Protein AF-A0A816THN0-F1 (afdb_monomer_lite)

Organism: Brassica napus (NCBI:txid3708)

pLDDT: mean 73.57, std 22.82, range [23.89, 98.31]

Structure (mmCIF, N/CA/C/O backbone):
data_AF-A0A816THN0-F1
#
_entry.id   AF-A0A816THN0-F1
#
loop_
_atom_site.group_PDB
_atom_site.id
_atom_site.type_symbol
_atom_site.label_atom_id
_atom_site.label_alt_id
_atom_site.label_comp_id
_atom_site.label_asym_id
_atom_site.label_entity_id
_atom_site.label_seq_id
_atom_site.pdbx_PDB_ins_code
_atom_site.Cartn_x
_atom_site.Cartn_y
_atom_site.Cartn_z
_atom_site.occupancy
_atom_site.B_iso_or_equiv
_atom_site.auth_seq_id
_atom_site.auth_comp_id
_atom_site.auth_asym_id
_atom_site.auth_atom_id
_atom_site.pdbx_PDB_model_num
ATOM 1 N N . MET A 1 1 ? 87.405 -48.014 31.460 1.00 35.50 1 MET A N 1
ATOM 2 C CA . MET A 1 1 ? 86.743 -49.114 30.728 1.00 35.50 1 MET A CA 1
ATOM 3 C C . MET A 1 1 ? 85.363 -48.597 30.355 1.00 35.50 1 MET A C 1
ATOM 5 O O . MET A 1 1 ? 84.583 -48.345 31.256 1.00 35.50 1 MET A O 1
ATOM 9 N N . GLU A 1 2 ? 85.143 -48.067 29.145 1.00 28.17 2 GLU A N 1
ATOM 10 C CA . GLU A 1 2 ? 84.677 -48.830 27.958 1.00 28.17 2 GLU A CA 1
ATOM 11 C C . GLU A 1 2 ? 83.632 -49.899 28.336 1.00 28.17 2 GLU A C 1
ATOM 13 O O . GLU A 1 2 ? 83.918 -50.723 29.191 1.00 28.17 2 GLU A O 1
ATOM 18 N N . LYS A 1 3 ? 82.438 -50.013 27.746 1.00 27.75 3 LYS A N 1
ATOM 19 C CA . LYS A 1 3 ? 81.855 -49.475 26.508 1.00 27.75 3 LYS A CA 1
ATOM 20 C C . LYS A 1 3 ? 80.346 -49.819 26.521 1.00 27.75 3 LYS A C 1
ATOM 22 O O . LYS A 1 3 ? 80.002 -50.931 26.891 1.00 27.75 3 LYS A O 1
ATOM 27 N N . ARG A 1 4 ? 79.531 -48.891 25.997 1.00 28.09 4 ARG A N 1
ATOM 28 C CA . ARG A 1 4 ? 78.296 -49.046 25.183 1.00 28.09 4 ARG A CA 1
ATOM 29 C C . ARG A 1 4 ? 77.099 -49.867 25.705 1.00 28.09 4 ARG A C 1
ATOM 31 O O . ARG A 1 4 ? 77.131 -51.090 25.705 1.00 28.09 4 ARG A O 1
ATOM 38 N N . SER A 1 5 ? 75.962 -49.182 25.840 1.00 28.72 5 SER A N 1
ATOM 39 C CA . SER A 1 5 ? 74.631 -49.688 25.458 1.00 28.72 5 SER A CA 1
ATOM 40 C C . SER A 1 5 ? 73.794 -48.531 24.892 1.00 28.72 5 SER A C 1
ATOM 42 O O . SER A 1 5 ? 73.845 -47.432 25.437 1.00 28.72 5 SER A O 1
ATOM 44 N N . GLY A 1 6 ? 73.140 -48.769 23.751 1.00 28.47 6 GLY A N 1
ATOM 45 C CA . GLY A 1 6 ? 72.504 -47.762 22.891 1.00 28.47 6 GLY A CA 1
ATOM 46 C C . GLY A 1 6 ? 71.172 -47.192 23.393 1.00 28.47 6 GLY A C 1
ATOM 47 O O . GLY A 1 6 ? 70.565 -47.724 24.320 1.00 28.47 6 GLY A O 1
ATOM 48 N N . GLU A 1 7 ? 70.783 -46.094 22.745 1.00 28.12 7 GLU A N 1
ATOM 49 C CA . GLU A 1 7 ? 69.600 -45.250 22.954 1.00 28.12 7 GLU A CA 1
ATOM 50 C C . GLU A 1 7 ? 68.368 -45.683 22.124 1.00 28.12 7 GLU A C 1
ATOM 52 O O . GLU A 1 7 ? 68.513 -46.408 21.139 1.00 28.12 7 GLU A O 1
ATOM 57 N N . GLU A 1 8 ? 67.214 -45.116 22.530 1.00 26.73 8 GLU A N 1
ATOM 58 C CA . GLU A 1 8 ? 65.900 -44.963 21.851 1.00 26.73 8 GLU A CA 1
ATOM 59 C C . GLU A 1 8 ? 65.007 -46.224 21.730 1.00 26.73 8 GLU A C 1
ATOM 61 O O . GLU A 1 8 ? 65.473 -47.306 21.399 1.00 26.73 8 GLU A O 1
ATOM 66 N N . GLU A 1 9 ? 63.695 -46.229 22.010 1.00 26.45 9 GLU A N 1
ATOM 67 C CA . GLU A 1 9 ? 62.653 -45.195 22.161 1.00 26.45 9 GLU A CA 1
ATOM 68 C C . GLU A 1 9 ? 61.492 -45.770 23.024 1.00 26.45 9 GLU A C 1
ATOM 70 O O . GLU A 1 9 ? 61.208 -46.970 22.973 1.00 26.45 9 GLU A O 1
ATOM 75 N N . GLU A 1 10 ? 60.810 -44.933 23.819 1.00 27.91 10 GLU A N 1
ATOM 76 C CA . GLU A 1 10 ? 59.713 -45.324 24.725 1.00 27.91 10 GLU A CA 1
ATOM 77 C C . GLU A 1 10 ? 58.338 -45.406 24.035 1.00 27.91 10 GLU A C 1
ATOM 79 O O . GLU A 1 10 ? 57.919 -44.498 23.317 1.00 27.91 10 GLU A O 1
ATOM 84 N N . GLY A 1 11 ? 57.568 -46.450 24.368 1.00 23.89 11 GLY A N 1
ATOM 85 C CA . GLY A 1 11 ? 56.142 -46.570 24.063 1.00 23.89 11 GLY A CA 1
ATOM 86 C C . GLY A 1 11 ? 55.324 -47.147 25.231 1.00 23.89 11 GLY A C 1
ATOM 87 O O . GLY A 1 11 ? 55.662 -48.203 25.754 1.00 23.89 11 GLY A O 1
ATOM 88 N N . GLY A 1 12 ? 54.202 -46.479 25.562 1.00 25.02 12 GLY A N 1
ATOM 89 C CA . GLY A 1 12 ? 53.074 -46.956 26.399 1.00 25.02 12 GLY A CA 1
ATOM 90 C C . GLY A 1 12 ? 53.324 -46.939 27.920 1.00 25.02 12 GLY A C 1
ATOM 91 O O . GLY A 1 12 ? 54.392 -47.299 28.372 1.00 25.02 12 GLY A O 1
ATOM 92 N N . VAL A 1 13 ? 52.407 -46.586 28.829 1.00 28.95 13 VAL A N 1
ATOM 93 C CA . VAL A 1 13 ? 50.938 -46.688 28.888 1.00 28.95 13 VAL A CA 1
ATOM 94 C C . VAL A 1 13 ? 50.441 -45.765 30.020 1.00 28.95 13 VAL A C 1
ATOM 96 O O . VAL A 1 13 ? 51.104 -45.654 31.048 1.00 28.95 13 VAL A O 1
ATOM 99 N N . GLY A 1 14 ? 49.237 -45.183 29.914 1.00 25.91 14 GLY A N 1
ATOM 100 C CA . GLY A 1 14 ? 48.539 -44.697 31.115 1.00 25.91 14 GLY A CA 1
ATOM 101 C C . GLY A 1 14 ? 47.392 -43.713 30.901 1.00 25.91 14 GLY A C 1
ATOM 102 O O . GLY A 1 14 ? 47.545 -42.520 31.142 1.00 25.91 14 GLY A O 1
ATOM 103 N N . LYS A 1 15 ? 46.216 -44.224 30.515 1.00 34.59 15 LYS A N 1
ATOM 104 C CA . LYS A 1 15 ? 44.919 -43.527 30.601 1.00 34.59 15 LYS A CA 1
ATOM 105 C C . LYS A 1 15 ? 44.739 -42.890 31.991 1.00 34.59 15 LYS A C 1
ATOM 107 O O . LYS A 1 15 ? 44.569 -43.602 32.977 1.00 34.59 15 LYS A O 1
ATOM 112 N N . LYS A 1 16 ? 44.696 -41.558 32.057 1.00 32.16 16 LYS A N 1
ATOM 113 C CA . LYS A 1 16 ? 44.021 -40.820 33.134 1.00 32.16 16 LYS A CA 1
ATOM 114 C C . LYS A 1 16 ? 42.828 -40.107 32.513 1.00 32.16 16 LYS A C 1
ATOM 116 O O . LYS A 1 16 ? 42.991 -39.075 31.864 1.00 32.16 16 LYS A O 1
ATOM 121 N N . ASP A 1 17 ? 41.646 -40.684 32.702 1.00 30.38 17 ASP A N 1
ATOM 122 C CA . ASP A 1 17 ? 40.372 -40.031 32.416 1.00 30.38 17 ASP A CA 1
ATOM 123 C C . ASP A 1 17 ? 40.308 -38.711 33.195 1.00 30.38 17 ASP A C 1
ATOM 125 O O . ASP A 1 17 ? 40.050 -38.677 34.399 1.00 30.38 17 ASP A O 1
ATOM 129 N N . ARG A 1 18 ? 40.559 -37.592 32.508 1.00 30.45 18 ARG A N 1
ATOM 130 C CA . ARG A 1 18 ? 40.137 -36.275 32.986 1.00 30.45 18 ARG A CA 1
ATOM 131 C C . ARG A 1 18 ? 38.675 -36.115 32.600 1.00 30.45 18 ARG A C 1
ATOM 133 O O . ARG A 1 18 ? 38.354 -35.574 31.547 1.00 30.45 18 ARG A O 1
ATOM 140 N N . ILE A 1 19 ? 37.791 -36.596 33.466 1.00 31.38 19 ILE A N 1
ATOM 141 C CA . ILE A 1 19 ? 36.386 -36.194 33.445 1.00 31.38 19 ILE A CA 1
ATOM 142 C C . ILE A 1 19 ? 36.354 -34.718 33.853 1.00 31.38 19 ILE A C 1
ATOM 144 O O . ILE A 1 19 ? 36.548 -34.372 35.019 1.00 31.38 19 ILE A O 1
ATOM 148 N N . PHE A 1 20 ? 36.167 -33.835 32.877 1.00 33.22 20 PHE A N 1
ATOM 149 C CA . PHE A 1 20 ? 35.879 -32.428 33.125 1.00 33.22 20 PHE A CA 1
ATOM 150 C C . PHE A 1 20 ? 34.373 -32.265 33.343 1.00 33.22 20 PHE A C 1
ATOM 152 O O . PHE A 1 20 ? 33.569 -32.705 32.526 1.00 33.22 20 PHE A O 1
ATOM 159 N N . ARG A 1 21 ? 33.990 -31.622 34.450 1.00 28.66 21 ARG A N 1
ATOM 160 C CA . ARG A 1 21 ? 32.621 -31.140 34.662 1.00 28.66 21 ARG A CA 1
ATOM 161 C C . ARG A 1 21 ? 32.296 -30.079 33.602 1.00 28.66 21 ARG A C 1
ATOM 163 O O . ARG A 1 21 ? 33.018 -29.085 33.496 1.00 28.66 21 ARG A O 1
ATOM 170 N N . ALA A 1 22 ? 31.243 -30.310 32.818 1.00 36.66 22 ALA A N 1
ATOM 171 C CA . ALA A 1 22 ? 30.810 -29.455 31.703 1.00 36.66 22 ALA A CA 1
ATOM 172 C C . ALA A 1 22 ? 30.456 -28.015 32.137 1.00 36.66 22 ALA A C 1
ATOM 174 O O . ALA A 1 22 ? 30.464 -27.089 31.336 1.00 36.66 22 ALA A O 1
ATOM 175 N N . ASP A 1 23 ? 30.222 -27.824 33.429 1.00 36.78 23 ASP A N 1
ATOM 176 C CA . ASP A 1 23 ? 29.849 -26.596 34.123 1.00 36.78 23 ASP A CA 1
ATOM 177 C C . ASP A 1 23 ? 31.017 -25.611 34.364 1.00 36.78 23 ASP A C 1
ATOM 179 O O . ASP A 1 23 ? 30.803 -24.529 34.908 1.00 36.78 23 ASP A O 1
ATOM 183 N N . LYS A 1 24 ? 32.251 -25.933 33.936 1.00 37.19 24 LYS A N 1
ATOM 184 C CA . LYS A 1 24 ? 33.431 -25.048 34.082 1.00 37.19 24 LYS A CA 1
ATOM 185 C C . LYS A 1 24 ? 34.143 -24.652 32.782 1.00 37.19 24 LYS A C 1
ATOM 187 O O . LYS A 1 24 ? 35.237 -24.093 32.847 1.00 37.19 24 LYS A O 1
ATOM 192 N N . ILE A 1 25 ? 33.560 -24.903 31.609 1.00 40.97 25 ILE A N 1
ATOM 193 C CA . ILE A 1 25 ? 34.129 -24.422 30.340 1.00 40.97 25 ILE A CA 1
ATOM 194 C C . ILE A 1 25 ? 33.551 -23.036 30.039 1.00 40.97 25 ILE A C 1
ATOM 196 O O . ILE A 1 25 ? 32.388 -22.905 29.665 1.00 40.97 25 ILE A O 1
ATOM 200 N N . ASP A 1 26 ? 34.367 -21.992 30.197 1.00 40.56 26 ASP A N 1
ATOM 201 C CA . ASP A 1 26 ? 33.996 -20.634 29.791 1.00 40.56 26 ASP A CA 1
ATOM 202 C C . ASP A 1 26 ? 34.123 -20.475 28.266 1.00 40.56 26 ASP A C 1
ATOM 204 O O . ASP A 1 26 ? 35.155 -20.051 27.732 1.00 40.56 26 ASP A O 1
ATOM 208 N N . LEU A 1 27 ? 33.041 -20.845 27.574 1.00 35.78 27 LEU A N 1
ATOM 209 C CA . LEU A 1 27 ? 32.868 -20.775 26.118 1.00 35.78 27 LEU A CA 1
ATOM 210 C C . LEU A 1 27 ? 33.098 -19.362 25.556 1.00 35.78 27 LEU A C 1
ATOM 212 O O . LEU A 1 27 ? 33.611 -19.222 24.449 1.00 35.78 27 LEU A O 1
ATOM 216 N N . LYS A 1 28 ? 32.828 -18.307 26.338 1.00 41.72 28 LYS A N 1
ATOM 217 C CA . LYS A 1 28 ? 33.013 -16.919 25.885 1.00 41.72 28 LYS A CA 1
ATOM 218 C C . LYS A 1 28 ? 34.485 -16.552 25.727 1.00 41.72 28 LYS A C 1
ATOM 220 O O . LYS A 1 28 ? 34.830 -15.755 24.856 1.00 41.72 28 LYS A O 1
ATOM 225 N N . SER A 1 29 ? 35.361 -17.116 26.559 1.00 39.53 29 SER A N 1
ATOM 226 C CA . SER A 1 29 ? 36.803 -16.855 26.481 1.00 39.53 29 SER A CA 1
ATOM 227 C C . SER A 1 29 ? 37.449 -17.556 25.279 1.00 39.53 29 SER A C 1
ATOM 229 O O . SER A 1 29 ? 38.330 -16.980 24.632 1.00 39.53 29 SER A O 1
ATOM 231 N N . LEU A 1 30 ? 36.953 -18.753 24.941 1.00 37.44 30 LEU A N 1
ATOM 232 C CA . LEU A 1 30 ? 37.422 -19.558 23.817 1.00 37.44 30 LEU A CA 1
ATOM 233 C C . LEU A 1 30 ? 36.968 -18.960 22.479 1.00 37.44 30 LEU A C 1
ATOM 235 O O . LEU A 1 30 ? 37.796 -18.801 21.586 1.00 37.44 30 LEU A O 1
ATOM 239 N N . ASP A 1 31 ? 35.706 -18.527 22.379 1.00 39.75 31 ASP A N 1
ATOM 240 C CA . ASP A 1 31 ? 35.171 -17.848 21.190 1.00 39.75 31 ASP A CA 1
ATOM 241 C C . ASP A 1 31 ? 35.881 -16.519 20.938 1.00 39.75 31 ASP A C 1
ATOM 243 O O . ASP A 1 31 ? 36.255 -16.214 19.809 1.00 39.75 31 ASP A O 1
ATOM 247 N N . LYS A 1 32 ? 36.185 -15.756 21.995 1.00 43.59 32 LYS A N 1
ATOM 248 C CA . LYS A 1 32 ? 36.891 -14.477 21.861 1.00 43.59 32 LYS A CA 1
ATOM 249 C C . LYS A 1 32 ? 38.349 -14.659 21.438 1.00 43.59 32 LYS A C 1
ATOM 251 O O . LYS A 1 32 ? 38.879 -13.822 20.709 1.00 43.59 32 LYS A O 1
ATOM 256 N N . GLN A 1 33 ? 39.017 -15.729 21.875 1.00 39.03 33 GLN A N 1
ATOM 257 C CA . GLN A 1 33 ? 40.362 -16.066 21.398 1.00 39.03 33 GLN A CA 1
ATOM 258 C C . GLN A 1 33 ? 40.338 -16.613 19.968 1.00 39.03 33 GLN A C 1
ATOM 260 O O . GLN A 1 33 ? 41.189 -16.220 19.167 1.00 39.03 33 GLN A O 1
ATOM 265 N N . LEU A 1 34 ? 39.347 -17.439 19.625 1.00 38.97 34 LEU A N 1
ATOM 266 C CA . LEU A 1 34 ? 39.166 -18.000 18.291 1.00 38.97 34 LEU A CA 1
ATOM 267 C C . LEU A 1 34 ? 38.811 -16.909 17.274 1.00 38.97 34 LEU A C 1
ATOM 269 O O . LEU A 1 34 ? 39.447 -16.841 16.231 1.00 38.97 34 LEU A O 1
ATOM 273 N N . GLU A 1 35 ? 37.920 -15.972 17.602 1.00 45.12 35 GLU A N 1
ATOM 274 C CA . GLU A 1 35 ? 37.615 -14.801 16.770 1.00 45.12 35 GLU A CA 1
ATOM 275 C C . GLU A 1 35 ? 38.827 -13.888 16.594 1.00 45.12 35 GLU A C 1
ATOM 277 O O . GLU A 1 35 ? 39.064 -13.384 15.497 1.00 45.12 35 GLU A O 1
ATOM 282 N N . LYS A 1 36 ? 39.647 -13.684 17.634 1.00 45.28 36 LYS A N 1
ATOM 283 C CA . LYS A 1 36 ? 40.857 -12.845 17.541 1.00 45.28 36 LYS A CA 1
ATOM 284 C C . LYS A 1 36 ? 41.951 -13.504 16.695 1.00 45.28 36 LYS A C 1
ATOM 286 O O . LYS A 1 36 ? 42.726 -12.810 16.035 1.00 45.28 36 LYS A O 1
ATOM 291 N N . HIS A 1 37 ? 42.008 -14.837 16.695 1.00 38.88 37 HIS A N 1
ATOM 292 C CA . HIS A 1 37 ? 42.929 -15.609 15.865 1.00 38.88 37 HIS A CA 1
ATOM 293 C C . HIS A 1 37 ? 42.422 -15.724 14.417 1.00 38.88 37 HIS A C 1
ATOM 295 O O . HIS A 1 37 ? 43.196 -15.508 13.488 1.00 38.88 37 HIS A O 1
ATOM 301 N N . LEU A 1 38 ? 41.121 -15.963 14.213 1.00 40.66 38 LEU A N 1
ATOM 302 C CA . LEU A 1 38 ? 40.463 -16.008 12.903 1.00 40.66 38 LEU A CA 1
ATOM 303 C C . LEU A 1 38 ? 40.463 -14.640 12.221 1.00 40.66 38 LEU A C 1
ATOM 305 O O . LEU A 1 38 ? 40.751 -14.573 11.036 1.00 40.66 38 LEU A O 1
ATOM 309 N N . SER A 1 39 ? 40.250 -13.543 12.953 1.00 42.59 39 SER A N 1
ATOM 310 C CA . SER A 1 39 ? 40.366 -12.181 12.410 1.00 42.59 39 SER A CA 1
ATOM 311 C C . SER A 1 39 ? 41.803 -11.829 12.028 1.00 42.59 39 SER A C 1
ATOM 313 O O . SER A 1 39 ? 42.009 -11.249 10.972 1.00 42.59 39 SER A O 1
ATOM 315 N N . ARG A 1 40 ? 42.820 -12.235 12.801 1.00 44.75 40 ARG A N 1
ATOM 316 C CA . ARG A 1 40 ? 44.235 -12.050 12.415 1.00 44.75 40 ARG A CA 1
ATOM 317 C C . ARG A 1 40 ? 44.642 -12.877 11.195 1.00 44.75 40 ARG A C 1
ATOM 319 O O . ARG A 1 40 ? 45.383 -12.377 10.351 1.00 44.75 40 ARG A O 1
ATOM 326 N N . VAL A 1 41 ? 44.177 -14.122 11.100 1.00 42.59 41 VAL A N 1
ATOM 327 C CA . VAL A 1 41 ? 44.445 -15.010 9.955 1.00 42.59 41 VAL A CA 1
ATOM 328 C C . VAL A 1 41 ? 43.653 -14.560 8.720 1.00 42.59 41 VAL A C 1
ATOM 330 O O . VAL A 1 41 ? 44.206 -14.557 7.622 1.00 42.59 41 VAL A O 1
ATOM 333 N N . TRP A 1 42 ? 42.416 -14.078 8.884 1.00 42.28 42 TRP A N 1
ATOM 334 C CA . TRP A 1 42 ? 41.629 -13.468 7.809 1.00 42.28 42 TRP A CA 1
ATOM 335 C C . TRP A 1 42 ? 42.182 -12.121 7.357 1.00 42.28 42 TRP A C 1
ATOM 337 O O . TRP A 1 42 ? 42.214 -11.898 6.155 1.00 42.28 42 TRP A O 1
ATOM 347 N N . SER A 1 43 ? 42.692 -11.266 8.249 1.00 39.78 43 SER A N 1
ATOM 348 C CA . SER A 1 43 ? 43.358 -10.019 7.846 1.00 39.78 43 SER A CA 1
ATOM 349 C C . SER A 1 43 ? 44.633 -10.295 7.052 1.00 39.78 43 SER A C 1
ATOM 351 O O . SER A 1 43 ? 44.834 -9.682 6.010 1.00 39.78 43 SER A O 1
ATOM 353 N N . ARG A 1 44 ? 45.452 -11.277 7.464 1.00 37.81 44 ARG A N 1
ATOM 354 C CA . ARG A 1 44 ? 46.647 -11.679 6.699 1.00 37.81 44 ARG A CA 1
ATOM 355 C C . ARG A 1 44 ? 46.305 -12.311 5.347 1.00 37.81 44 ARG A C 1
ATOM 357 O O . ARG A 1 44 ? 46.995 -12.032 4.374 1.00 37.81 44 ARG A O 1
ATOM 364 N N . ASN A 1 45 ? 45.238 -13.108 5.254 1.00 36.56 45 ASN A N 1
ATOM 365 C CA . ASN A 1 45 ? 44.814 -13.699 3.979 1.00 36.56 45 ASN A CA 1
ATOM 366 C C . ASN A 1 45 ? 44.075 -12.704 3.062 1.00 36.56 45 ASN A C 1
ATOM 368 O O . ASN A 1 45 ? 44.210 -12.806 1.843 1.00 36.56 45 ASN A O 1
ATOM 372 N N . LEU A 1 46 ? 43.353 -11.711 3.601 1.00 43.97 46 LEU A N 1
ATOM 373 C CA . LEU A 1 46 ? 42.780 -10.622 2.798 1.00 43.97 46 LEU A CA 1
ATOM 374 C C . LEU A 1 46 ? 43.868 -9.673 2.282 1.00 43.97 46 LEU A C 1
ATOM 376 O O . LEU A 1 46 ? 43.836 -9.315 1.109 1.00 43.97 46 LEU A O 1
ATOM 380 N N . GLU A 1 47 ? 44.858 -9.305 3.099 1.00 39.31 47 GLU A N 1
ATOM 381 C CA . GLU A 1 47 ? 45.938 -8.402 2.670 1.00 39.31 47 GLU A CA 1
ATOM 382 C C . GLU A 1 47 ? 46.838 -9.022 1.589 1.00 39.31 47 GLU A C 1
ATOM 384 O O . GLU A 1 47 ? 47.312 -8.311 0.706 1.00 39.31 47 GLU A O 1
ATOM 389 N N . ILE A 1 48 ? 47.018 -10.347 1.590 1.00 43.56 48 ILE A N 1
ATOM 390 C CA . ILE A 1 48 ? 47.828 -11.051 0.580 1.00 43.56 48 ILE A CA 1
ATOM 391 C C . ILE A 1 48 ? 47.050 -11.276 -0.735 1.00 43.56 48 ILE A C 1
ATOM 393 O O . ILE A 1 48 ? 47.665 -11.424 -1.790 1.00 43.56 48 ILE A O 1
ATOM 397 N N . THR A 1 49 ? 45.712 -11.213 -0.714 1.00 37.91 49 THR A N 1
ATOM 398 C CA . THR A 1 49 ? 44.868 -11.425 -1.910 1.00 37.91 49 THR A CA 1
ATOM 399 C C . THR A 1 49 ? 44.357 -10.112 -2.529 1.00 37.91 49 THR A C 1
ATOM 401 O O . THR A 1 49 ? 44.013 -10.072 -3.706 1.00 37.91 49 THR A O 1
ATOM 404 N N . HIS A 1 50 ? 44.365 -8.999 -1.786 1.00 41.47 50 HIS A N 1
ATOM 405 C CA . HIS A 1 50 ? 43.901 -7.679 -2.239 1.00 41.47 50 HIS A CA 1
ATOM 406 C C . HIS A 1 50 ? 44.986 -6.854 -2.958 1.00 41.47 50 HIS A C 1
ATOM 408 O O . HIS A 1 50 ? 45.114 -5.646 -2.757 1.00 41.47 50 HIS A O 1
ATOM 414 N N . LYS A 1 51 ? 45.744 -7.480 -3.863 1.00 35.53 51 LYS A N 1
ATOM 415 C CA . LYS A 1 51 ? 46.410 -6.742 -4.945 1.00 35.53 51 LYS A CA 1
ATOM 416 C C . LYS A 1 51 ? 45.475 -6.733 -6.159 1.00 35.53 51 LYS A C 1
ATOM 418 O O . LYS A 1 51 ? 45.467 -7.670 -6.944 1.00 35.53 51 LYS A O 1
ATOM 423 N N . ALA A 1 52 ? 44.660 -5.676 -6.224 1.00 45.34 52 ALA A N 1
ATOM 424 C CA . ALA A 1 52 ? 43.927 -5.138 -7.375 1.00 45.34 52 ALA A CA 1
ATOM 425 C C . ALA A 1 52 ? 43.467 -6.139 -8.456 1.00 45.34 52 ALA A C 1
ATOM 427 O O . ALA A 1 52 ? 44.151 -6.362 -9.453 1.00 45.34 52 ALA A O 1
ATOM 428 N N . LYS A 1 53 ? 42.234 -6.633 -8.322 1.00 41.75 53 LYS A N 1
ATOM 429 C CA . LYS A 1 53 ? 41.400 -6.916 -9.491 1.00 41.75 53 LYS A CA 1
ATOM 430 C C . LYS A 1 53 ? 40.194 -5.988 -9.385 1.00 41.75 53 LYS A C 1
ATOM 432 O O . LYS A 1 53 ? 39.362 -6.178 -8.505 1.00 41.75 53 LYS A 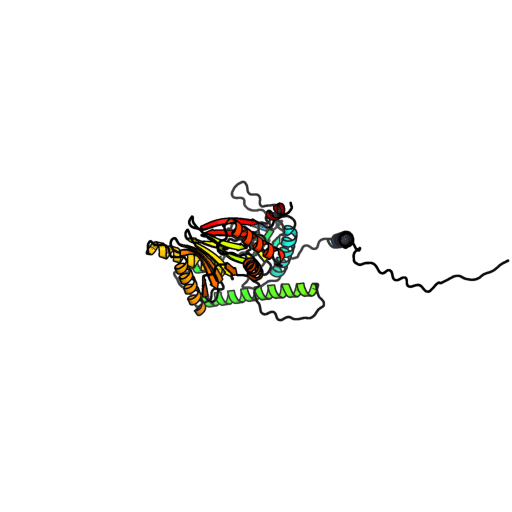O 1
ATOM 437 N N . GLU A 1 54 ? 40.193 -4.921 -10.181 1.00 58.69 54 GLU A N 1
ATOM 438 C CA . GLU A 1 54 ? 39.011 -4.072 -10.357 1.00 58.69 54 GLU A CA 1
ATOM 439 C C . GLU A 1 54 ? 37.855 -4.973 -10.811 1.00 58.69 54 GLU A C 1
ATOM 441 O O . GLU A 1 54 ? 38.040 -5.860 -11.649 1.00 58.69 54 GLU A O 1
ATOM 446 N N . GLU A 1 55 ? 36.691 -4.816 -10.191 1.00 71.31 55 GLU A N 1
ATOM 447 C CA . GLU A 1 55 ? 35.512 -5.602 -10.541 1.00 71.31 55 GLU A CA 1
ATOM 448 C C . GLU A 1 55 ? 35.073 -5.236 -11.970 1.00 71.31 55 GLU A C 1
ATOM 450 O O . GLU A 1 55 ? 34.979 -4.058 -12.301 1.00 71.31 55 GLU A O 1
ATOM 455 N N . GLU A 1 56 ? 34.772 -6.217 -12.829 1.00 77.38 56 GLU A N 1
ATOM 456 C CA . GLU A 1 56 ? 34.509 -5.987 -14.270 1.00 77.38 56 GLU A CA 1
ATOM 457 C C . GLU A 1 56 ? 33.337 -5.026 -14.555 1.00 77.38 56 GLU A C 1
ATOM 459 O O . GLU A 1 56 ? 33.253 -4.426 -15.626 1.00 77.38 56 GLU A O 1
ATOM 464 N N . TRP A 1 57 ? 32.419 -4.879 -13.599 1.00 83.81 57 TRP A N 1
ATOM 465 C CA . TRP A 1 57 ? 31.250 -4.004 -13.684 1.00 83.81 57 TRP A CA 1
ATOM 466 C C . TRP A 1 57 ? 31.495 -2.584 -13.148 1.00 83.81 57 TRP A C 1
ATOM 468 O O . TRP A 1 57 ? 30.606 -1.731 -13.269 1.00 83.81 57 TRP A O 1
ATOM 478 N N . GLU A 1 58 ? 32.643 -2.330 -12.515 1.00 86.38 58 GLU A N 1
ATOM 479 C CA . GLU A 1 58 ? 32.963 -1.041 -11.909 1.00 86.38 58 GLU A CA 1
ATOM 480 C C . GLU A 1 58 ? 33.352 -0.021 -12.985 1.00 86.38 58 GLU A C 1
ATOM 482 O O . GLU A 1 58 ? 34.276 -0.223 -13.772 1.00 86.38 58 GLU A O 1
ATOM 487 N N . ILE A 1 59 ? 32.622 1.095 -13.047 1.00 85.62 59 ILE A N 1
ATOM 488 C CA . ILE A 1 59 ? 32.862 2.118 -14.071 1.00 85.62 59 ILE A CA 1
ATOM 489 C C . ILE A 1 59 ? 33.899 3.139 -13.630 1.00 85.62 59 ILE A C 1
ATOM 491 O O . ILE A 1 59 ? 33.868 3.670 -12.520 1.00 85.62 59 ILE A O 1
ATOM 495 N N . ASN A 1 60 ? 34.747 3.534 -14.576 1.00 83.75 60 ASN A N 1
ATOM 496 C CA . ASN A 1 60 ? 35.610 4.692 -14.393 1.00 83.75 60 ASN A CA 1
ATOM 497 C C . ASN A 1 60 ? 34.791 5.997 -14.402 1.00 83.75 60 ASN A C 1
ATOM 499 O O . ASN A 1 60 ? 34.436 6.509 -15.465 1.00 83.75 60 ASN A O 1
ATOM 503 N N . LEU A 1 61 ? 34.535 6.563 -13.220 1.00 79.81 61 LEU A N 1
ATOM 504 C CA . LEU A 1 61 ? 33.775 7.807 -13.050 1.00 79.81 61 LEU A CA 1
ATOM 505 C C . LEU A 1 61 ? 34.355 9.006 -13.815 1.00 79.81 61 LEU A C 1
ATOM 507 O O . LEU A 1 61 ? 33.600 9.908 -14.162 1.00 79.81 61 LEU A O 1
ATOM 511 N N . ALA A 1 62 ? 35.656 9.027 -14.128 1.00 79.81 62 ALA A N 1
ATOM 512 C CA . ALA A 1 62 ? 36.259 10.120 -14.895 1.00 79.81 62 ALA A CA 1
ATOM 513 C C . ALA A 1 62 ? 35.729 10.201 -16.337 1.00 79.81 62 ALA A C 1
ATOM 515 O O . ALA A 1 62 ? 35.764 11.268 -16.944 1.00 79.81 62 ALA A O 1
ATOM 516 N N . LYS A 1 63 ? 35.217 9.086 -16.872 1.00 84.44 63 LYS A N 1
ATOM 517 C CA . LYS A 1 63 ? 34.579 9.013 -18.193 1.00 84.44 63 LYS A CA 1
ATOM 518 C C . LYS A 1 63 ? 33.082 9.334 -18.161 1.00 84.44 63 LYS A C 1
ATOM 520 O O . LYS A 1 63 ? 32.441 9.299 -19.211 1.00 84.44 63 LYS A O 1
ATOM 525 N N . LEU A 1 64 ? 32.513 9.568 -16.975 1.00 84.44 64 LEU A N 1
ATOM 526 C CA . LEU A 1 64 ? 31.090 9.816 -16.788 1.00 84.44 64 LEU A CA 1
ATOM 527 C C . LEU A 1 64 ? 30.817 11.315 -16.656 1.00 84.44 64 LEU A C 1
ATOM 529 O O . LEU A 1 64 ? 31.152 11.948 -15.656 1.00 84.44 64 LEU A O 1
ATOM 533 N N . GLU A 1 65 ? 30.119 11.864 -17.640 1.00 85.00 65 GLU A N 1
ATOM 534 C CA . GLU A 1 65 ? 29.630 13.237 -17.615 1.00 85.00 65 GLU A CA 1
ATOM 535 C C . GLU A 1 65 ? 28.129 13.237 -17.349 1.00 85.00 65 GLU A C 1
ATOM 537 O O . GLU A 1 65 ? 27.343 12.823 -18.204 1.00 85.00 65 GLU A O 1
ATOM 542 N N . THR A 1 66 ? 27.695 13.717 -16.183 1.00 83.06 66 THR A N 1
ATOM 543 C CA . THR A 1 66 ? 26.260 13.910 -15.947 1.00 83.06 66 THR A CA 1
ATOM 544 C C . THR A 1 66 ? 25.812 15.280 -16.456 1.00 83.06 66 THR A C 1
ATOM 546 O O . THR A 1 66 ? 26.523 16.279 -16.378 1.00 83.06 66 THR A O 1
ATOM 549 N N . ARG A 1 67 ? 24.621 15.308 -17.044 1.00 82.69 67 ARG A N 1
ATOM 550 C CA . ARG A 1 67 ? 23.979 16.469 -17.656 1.00 82.69 67 ARG A CA 1
ATOM 551 C C . ARG A 1 67 ? 22.688 16.749 -16.887 1.00 82.69 67 ARG A C 1
ATOM 553 O O . ARG A 1 67 ? 22.651 16.730 -15.665 1.00 82.69 67 ARG A O 1
ATOM 560 N N . ASN A 1 68 ? 21.592 16.999 -17.582 1.00 82.12 68 ASN A N 1
ATOM 561 C CA . ASN A 1 68 ? 20.330 17.365 -16.962 1.00 82.12 68 ASN A CA 1
ATOM 562 C C . ASN A 1 68 ? 19.670 16.205 -16.192 1.00 82.12 68 ASN A C 1
ATOM 564 O O . ASN A 1 68 ? 19.755 15.036 -16.573 1.00 82.12 68 ASN A O 1
ATOM 568 N N . VAL A 1 69 ? 18.910 16.552 -15.155 1.00 83.25 69 VAL A N 1
ATOM 569 C CA . VAL A 1 69 ? 17.994 15.626 -14.477 1.00 83.25 69 VAL A CA 1
ATOM 570 C C . VAL A 1 69 ? 16.894 15.198 -15.456 1.00 83.25 69 VAL A C 1
ATOM 572 O O . VAL A 1 69 ? 16.287 16.040 -16.118 1.00 83.25 69 VAL A O 1
ATOM 575 N N . ILE A 1 70 ? 16.639 13.892 -15.568 1.00 78.94 70 ILE A N 1
ATOM 576 C CA . ILE A 1 70 ? 15.546 13.331 -16.386 1.00 78.94 70 ILE A CA 1
ATOM 577 C C . ILE A 1 70 ? 14.328 13.033 -15.514 1.00 78.94 70 ILE A C 1
ATOM 579 O O . ILE A 1 70 ? 13.192 13.222 -15.947 1.00 78.94 70 ILE A O 1
ATOM 583 N N . ALA A 1 71 ? 14.553 12.542 -14.294 1.00 65.44 71 ALA A N 1
ATOM 584 C CA . ALA A 1 71 ? 13.485 12.205 -13.368 1.00 65.44 71 ALA A CA 1
ATOM 585 C C . ALA A 1 71 ? 13.946 12.354 -11.916 1.00 65.44 71 ALA A C 1
ATOM 587 O O . ALA A 1 71 ? 15.023 11.890 -11.545 1.00 65.44 71 ALA A O 1
ATOM 588 N N . ARG A 1 72 ? 13.087 12.946 -11.084 1.00 70.06 72 ARG A N 1
ATOM 589 C CA . ARG A 1 72 ? 13.152 12.831 -9.624 1.00 70.06 72 ARG A CA 1
ATOM 590 C C . ARG A 1 72 ? 12.025 11.901 -9.202 1.00 70.06 72 ARG A C 1
ATOM 592 O O . ARG A 1 72 ? 10.862 12.185 -9.482 1.00 70.06 72 ARG A O 1
ATOM 599 N N . GLY A 1 73 ? 12.375 10.758 -8.625 1.00 50.44 73 GLY A N 1
ATOM 600 C CA . GLY A 1 73 ? 11.413 9.760 -8.169 1.00 50.44 73 GLY A CA 1
ATOM 601 C C . GLY A 1 73 ? 11.595 9.441 -6.693 1.00 50.44 73 GLY A C 1
ATOM 602 O O . GLY A 1 73 ? 12.554 9.867 -6.058 1.00 50.44 73 GLY A O 1
ATOM 603 N N . THR A 1 74 ? 10.697 8.618 -6.159 1.00 41.34 74 THR A N 1
ATOM 604 C CA . THR A 1 74 ? 10.785 8.096 -4.789 1.00 41.34 74 THR A CA 1
ATOM 605 C C . THR A 1 74 ? 12.049 7.271 -4.528 1.00 41.34 74 THR A C 1
ATOM 607 O O . THR A 1 74 ? 12.405 7.116 -3.367 1.00 41.34 74 THR A O 1
ATOM 610 N N . PHE A 1 75 ? 12.702 6.759 -5.579 1.00 45.38 75 PHE A N 1
ATOM 611 C CA . PHE A 1 75 ? 13.848 5.838 -5.546 1.00 45.38 75 PHE A CA 1
ATOM 612 C C . PHE A 1 75 ? 15.190 6.499 -5.919 1.00 45.38 75 PHE A C 1
ATOM 614 O O . PHE A 1 75 ? 16.094 5.805 -6.385 1.00 45.38 75 PHE A O 1
ATOM 621 N N . GLY A 1 76 ? 15.295 7.826 -5.812 1.00 62.03 76 GLY A N 1
ATOM 622 C CA . GLY A 1 76 ? 16.492 8.598 -6.161 1.00 62.03 76 GLY A CA 1
ATOM 623 C C . GLY A 1 76 ? 16.333 9.466 -7.412 1.00 62.03 76 GLY A C 1
ATOM 624 O O . GLY A 1 76 ? 15.291 9.472 -8.081 1.00 62.03 76 GLY A O 1
ATOM 625 N N . THR A 1 77 ? 17.388 10.220 -7.721 1.00 71.12 77 THR A N 1
ATOM 626 C CA . THR A 1 77 ? 17.429 11.115 -8.884 1.00 71.12 77 THR A CA 1
ATOM 627 C C . THR A 1 77 ? 18.106 10.416 -10.056 1.00 71.12 77 THR A C 1
ATOM 629 O O . THR A 1 77 ? 19.176 9.823 -9.915 1.00 71.12 77 THR A O 1
ATOM 632 N N . VAL A 1 78 ? 17.470 10.489 -11.226 1.00 79.88 78 VAL A N 1
ATOM 633 C CA . VAL A 1 78 ? 18.007 9.965 -12.481 1.00 79.88 78 VAL A CA 1
ATOM 634 C C . VAL A 1 78 ? 18.451 11.126 -13.358 1.00 79.88 78 VAL A C 1
ATOM 636 O O . VAL A 1 78 ? 17.645 11.979 -13.743 1.00 79.88 78 VAL A O 1
ATOM 639 N N . TYR A 1 79 ? 19.731 11.129 -13.700 1.00 82.81 79 TYR A N 1
ATOM 640 C CA . TYR A 1 79 ? 20.371 12.101 -14.574 1.00 82.81 79 TYR A CA 1
ATOM 641 C C . TYR A 1 79 ? 20.569 11.506 -15.961 1.00 82.81 79 TYR A C 1
ATOM 643 O O . TYR A 1 79 ? 20.807 10.308 -16.114 1.00 82.81 79 TYR A O 1
ATOM 651 N N . LYS A 1 80 ? 20.496 12.350 -16.986 1.00 87.50 80 LYS A N 1
ATOM 652 C CA . LYS A 1 80 ? 21.045 12.026 -18.299 1.00 87.50 80 LYS A CA 1
ATOM 653 C C . LYS A 1 80 ? 22.543 12.226 -18.218 1.00 87.50 80 LYS A C 1
ATOM 655 O O . LYS A 1 80 ? 22.975 13.218 -17.644 1.00 87.50 80 LYS A O 1
ATOM 660 N N . GLY A 1 81 ? 23.324 11.351 -18.820 1.00 89.25 81 GLY A N 1
ATOM 661 C CA . GLY A 1 81 ? 24.763 11.523 -18.910 1.00 89.25 81 GLY A CA 1
ATOM 662 C C . GLY A 1 81 ? 25.333 10.997 -20.213 1.00 89.25 81 GLY A C 1
ATOM 663 O O . GLY A 1 81 ? 24.601 10.509 -21.078 1.00 89.25 81 GLY A O 1
ATOM 664 N N . ILE A 1 82 ? 26.647 11.120 -20.330 1.00 90.62 82 ILE A N 1
ATOM 665 C CA . ILE A 1 82 ? 27.461 10.462 -21.342 1.00 90.62 82 ILE A CA 1
ATOM 666 C C . ILE A 1 82 ? 28.526 9.641 -20.629 1.00 90.62 82 ILE A C 1
ATOM 668 O O . ILE A 1 82 ? 29.179 10.143 -19.717 1.00 90.62 82 ILE A O 1
ATOM 672 N N . TYR A 1 83 ? 28.685 8.389 -21.044 1.00 90.31 83 TYR A N 1
ATOM 673 C CA . TYR A 1 83 ? 29.753 7.510 -20.592 1.00 90.31 83 TYR A CA 1
ATOM 674 C C . TYR A 1 83 ? 30.478 6.945 -21.806 1.00 90.31 83 TYR A C 1
ATOM 676 O O . TYR A 1 83 ? 29.849 6.298 -22.637 1.00 90.31 83 TYR A O 1
ATOM 684 N N . ASP A 1 84 ? 31.781 7.212 -21.919 1.00 88.06 84 ASP A N 1
ATOM 685 C CA . ASP A 1 84 ? 32.621 6.722 -23.028 1.00 88.06 84 ASP A CA 1
ATOM 686 C C . ASP A 1 84 ? 32.046 7.054 -24.428 1.00 88.06 84 ASP A C 1
ATOM 688 O O . ASP A 1 84 ? 32.127 6.267 -25.363 1.00 88.06 84 ASP A O 1
ATOM 692 N N . GLY A 1 85 ? 31.420 8.231 -24.560 1.00 85.25 85 GLY A N 1
ATOM 693 C CA . GLY A 1 85 ? 30.783 8.701 -25.799 1.00 85.25 85 GLY A CA 1
ATOM 694 C C . GLY A 1 85 ? 29.320 8.276 -25.987 1.00 85.25 85 GLY A C 1
ATOM 695 O O . GLY A 1 85 ? 28.624 8.866 -26.811 1.00 85.25 85 GLY A O 1
ATOM 696 N N . GLU A 1 86 ? 28.815 7.341 -25.181 1.00 89.56 86 GLU A N 1
ATOM 697 C CA . GLU A 1 86 ? 27.452 6.813 -25.284 1.00 89.56 86 GLU A CA 1
ATOM 698 C C . GLU A 1 86 ? 26.479 7.500 -24.321 1.00 89.56 86 GLU A C 1
ATOM 700 O O . GLU A 1 86 ? 26.819 7.851 -23.188 1.00 89.56 86 GLU A O 1
ATOM 705 N N . ALA A 1 87 ? 25.229 7.682 -24.753 1.00 90.38 87 ALA A N 1
ATOM 706 C CA . ALA A 1 87 ? 24.198 8.286 -23.915 1.00 90.38 87 ALA A CA 1
ATOM 707 C C . ALA A 1 87 ? 23.728 7.309 -22.824 1.00 90.38 87 ALA A C 1
ATOM 709 O O . ALA A 1 87 ? 23.232 6.219 -23.115 1.00 90.38 87 ALA A O 1
ATOM 710 N N . VAL A 1 88 ? 23.797 7.739 -21.563 1.00 91.19 88 VAL A N 1
ATOM 711 C CA . VAL A 1 88 ? 23.459 6.909 -20.398 1.00 91.19 88 VAL A CA 1
ATOM 712 C C . VAL A 1 88 ? 22.452 7.574 -19.465 1.00 91.19 88 VAL A C 1
ATOM 714 O O . VAL A 1 88 ? 22.308 8.799 -19.426 1.00 91.19 88 VAL A O 1
ATOM 717 N N . ALA A 1 89 ? 21.730 6.752 -18.710 1.00 86.75 89 ALA A N 1
ATOM 718 C CA . ALA A 1 89 ? 20.943 7.174 -17.565 1.00 86.75 89 ALA A CA 1
ATOM 719 C C . ALA A 1 89 ? 21.700 6.809 -16.283 1.00 86.75 89 ALA A C 1
ATOM 721 O O . ALA A 1 89 ? 22.059 5.653 -16.066 1.00 86.75 89 ALA A O 1
ATOM 722 N N . VAL A 1 90 ? 21.935 7.809 -15.437 1.00 86.25 90 VAL A N 1
ATOM 723 C CA . VAL A 1 90 ? 22.688 7.681 -14.188 1.00 86.25 90 VAL A CA 1
ATOM 724 C C . VAL A 1 90 ? 21.711 7.801 -13.037 1.00 86.25 90 VAL A C 1
ATOM 726 O O . VAL A 1 90 ? 21.171 8.878 -12.782 1.00 86.25 90 VAL A O 1
ATOM 729 N N . LYS A 1 91 ? 21.464 6.692 -12.347 1.00 83.75 91 LYS A N 1
ATOM 730 C CA . LYS A 1 91 ? 20.653 6.679 -11.134 1.00 83.75 91 LYS A CA 1
ATOM 731 C C . LYS A 1 91 ? 21.576 6.807 -9.934 1.00 83.75 91 LYS A C 1
ATOM 733 O O . LYS A 1 91 ? 22.372 5.907 -9.673 1.00 83.75 91 LYS A O 1
ATOM 738 N N . VAL A 1 92 ? 21.453 7.918 -9.219 1.00 76.44 92 VAL A N 1
ATOM 739 C CA . VAL A 1 92 ? 22.185 8.142 -7.972 1.00 76.44 92 VAL A CA 1
ATOM 740 C C . VAL A 1 92 ? 21.322 7.656 -6.815 1.00 76.44 92 VAL A C 1
ATOM 742 O O . VAL A 1 92 ? 20.150 8.032 -6.705 1.00 76.44 92 VAL A O 1
ATOM 745 N N . LEU A 1 93 ? 21.900 6.788 -5.993 1.00 70.25 93 LEU A N 1
ATOM 746 C CA . LEU A 1 93 ? 21.286 6.226 -4.799 1.00 70.25 93 LEU A CA 1
ATOM 747 C C . LEU A 1 93 ? 22.002 6.818 -3.589 1.00 70.25 93 LEU A C 1
ATOM 749 O O . LEU A 1 93 ? 23.221 6.686 -3.457 1.00 70.25 93 LEU A O 1
ATOM 753 N N . ASP A 1 94 ? 21.232 7.481 -2.737 1.00 65.31 94 ASP A N 1
ATOM 754 C CA . ASP A 1 94 ? 21.739 8.013 -1.482 1.00 65.31 94 ASP A CA 1
ATOM 755 C C . ASP A 1 94 ? 21.743 6.911 -0.416 1.00 65.31 94 ASP A C 1
ATOM 757 O O . ASP A 1 94 ? 20.780 6.147 -0.304 1.00 65.31 94 ASP A O 1
ATOM 761 N N . TRP A 1 95 ? 22.844 6.801 0.320 1.00 62.78 95 TRP A N 1
ATOM 762 C CA . TRP A 1 95 ? 22.999 5.886 1.444 1.00 62.78 95 TRP A CA 1
ATOM 763 C C . TRP A 1 95 ? 23.134 6.741 2.699 1.00 62.78 95 TRP A C 1
ATOM 765 O O . TRP A 1 95 ? 24.178 7.356 2.913 1.00 62.78 95 TRP A O 1
ATOM 775 N N . GLU A 1 96 ? 22.087 6.775 3.521 1.00 51.97 96 GLU A N 1
ATOM 776 C CA . GLU A 1 96 ? 22.176 7.360 4.860 1.00 51.97 96 GLU A CA 1
ATOM 777 C C . GLU A 1 96 ? 23.103 6.491 5.736 1.00 51.97 96 GLU A C 1
ATOM 779 O O . GLU A 1 96 ? 23.157 5.263 5.601 1.00 51.97 96 GLU A O 1
ATOM 784 N N . ASP A 1 97 ? 23.933 7.149 6.549 1.00 44.88 97 ASP A N 1
ATOM 785 C CA . ASP A 1 97 ? 25.138 6.569 7.150 1.00 44.88 97 ASP A CA 1
ATOM 786 C C . ASP A 1 97 ? 24.873 5.957 8.531 1.00 44.88 97 ASP A C 1
ATOM 788 O O . ASP A 1 97 ? 25.132 6.595 9.544 1.00 44.88 97 ASP A O 1
ATOM 792 N N . ASP A 1 98 ? 24.450 4.693 8.572 1.00 44.62 98 ASP A N 1
ATOM 793 C CA . ASP A 1 98 ? 24.319 3.936 9.825 1.00 44.62 98 ASP A CA 1
ATOM 794 C C . ASP A 1 98 ? 25.324 2.764 9.907 1.00 44.62 98 ASP A C 1
ATOM 796 O O . ASP A 1 98 ? 25.003 1.578 9.809 1.00 44.62 98 ASP A O 1
ATOM 800 N N . GLY A 1 99 ? 26.610 3.090 10.079 1.00 56.53 99 GLY A N 1
ATOM 801 C CA . GLY A 1 99 ? 27.627 2.168 10.612 1.00 56.53 99 GLY A CA 1
ATOM 802 C C . GLY A 1 99 ? 27.718 0.765 9.971 1.00 56.53 99 GLY A C 1
ATOM 803 O O . GLY A 1 99 ? 28.074 0.615 8.799 1.00 56.53 99 GLY A O 1
ATOM 804 N N . GLN A 1 100 ? 27.509 -0.291 10.775 1.00 43.97 100 GLN A N 1
ATOM 805 C CA . GLN A 1 100 ? 27.756 -1.703 10.416 1.00 43.97 100 GLN A CA 1
ATOM 806 C C . GLN A 1 100 ? 26.901 -2.188 9.224 1.00 43.97 100 GLN A C 1
ATOM 808 O O . GLN A 1 100 ? 27.380 -3.011 8.436 1.00 43.97 100 GLN A O 1
ATOM 813 N N . GLU A 1 101 ? 25.699 -1.626 9.031 1.00 47.19 101 GLU A N 1
ATOM 814 C CA . GLU A 1 101 ? 24.811 -1.919 7.893 1.00 47.19 101 GLU A CA 1
ATOM 815 C C . GLU A 1 101 ? 25.430 -1.500 6.549 1.00 47.19 101 GLU A C 1
ATOM 817 O O . GLU A 1 101 ? 25.209 -2.155 5.528 1.00 47.19 101 GLU A O 1
ATOM 822 N N . SER A 1 102 ? 26.309 -0.489 6.540 1.00 52.91 102 SER A N 1
ATOM 823 C CA . SER A 1 102 ? 26.997 -0.018 5.331 1.00 52.91 102 SER A CA 1
ATOM 824 C C . SER A 1 102 ? 27.855 -1.112 4.674 1.00 52.91 102 SER A C 1
ATOM 826 O O . SER A 1 102 ? 27.951 -1.182 3.449 1.00 52.91 102 SER A O 1
ATOM 828 N N . LYS A 1 103 ? 28.465 -2.023 5.450 1.00 55.41 103 LYS A N 1
ATOM 829 C CA . LYS A 1 103 ? 29.278 -3.122 4.885 1.00 55.41 103 LYS A CA 1
ATOM 830 C C . LYS A 1 103 ? 28.414 -4.210 4.247 1.00 55.41 103 LYS A C 1
ATOM 832 O O . LYS A 1 103 ? 28.755 -4.695 3.167 1.00 55.41 103 LYS A O 1
ATOM 837 N N . THR A 1 104 ? 27.298 -4.558 4.882 1.00 54.81 104 THR A N 1
ATOM 838 C CA . THR A 1 104 ? 26.356 -5.570 4.384 1.00 54.81 104 THR A CA 1
ATOM 839 C C . THR A 1 104 ? 25.623 -5.068 3.141 1.00 54.81 104 THR A C 1
ATOM 841 O O . THR A 1 104 ? 25.596 -5.766 2.129 1.00 54.81 104 THR A O 1
ATOM 844 N N . ASN A 1 105 ? 25.148 -3.819 3.153 1.00 58.56 105 ASN A N 1
ATOM 845 C CA . ASN A 1 105 ? 24.498 -3.184 2.003 1.00 58.56 105 ASN A CA 1
ATOM 846 C C . ASN A 1 105 ? 25.441 -3.075 0.798 1.00 58.56 105 ASN A C 1
ATOM 848 O O . ASN A 1 105 ? 25.035 -3.328 -0.336 1.00 58.56 105 ASN A O 1
ATOM 852 N N . ARG A 1 106 ? 26.731 -2.801 1.034 1.00 65.38 106 ARG A N 1
ATOM 853 C CA . ARG A 1 106 ? 27.755 -2.819 -0.020 1.00 65.38 106 ARG A CA 1
ATOM 854 C C . ARG A 1 106 ? 27.969 -4.208 -0.618 1.00 65.38 106 ARG A C 1
ATOM 856 O O . ARG A 1 106 ? 28.116 -4.322 -1.830 1.00 65.38 106 ARG A O 1
ATOM 863 N N . ALA A 1 107 ? 28.002 -5.255 0.205 1.00 61.31 107 ALA A N 1
ATOM 864 C CA . ALA A 1 107 ? 28.151 -6.628 -0.278 1.00 61.31 107 ALA A CA 1
ATOM 865 C C . ALA A 1 107 ? 26.940 -7.072 -1.117 1.00 61.31 107 ALA A C 1
ATOM 867 O O . ALA A 1 107 ? 27.120 -7.641 -2.193 1.00 61.31 107 ALA A O 1
ATOM 868 N N . LEU A 1 108 ? 25.724 -6.741 -0.669 1.00 59.59 108 LEU A N 1
ATOM 869 C CA . LEU A 1 108 ? 24.485 -7.017 -1.403 1.00 59.59 108 LEU A CA 1
ATOM 870 C C . LEU A 1 108 ? 24.423 -6.243 -2.723 1.00 59.59 108 LEU A C 1
ATOM 872 O O . LEU A 1 108 ? 24.129 -6.830 -3.760 1.00 59.59 108 LEU A O 1
ATOM 876 N N . PHE A 1 109 ? 24.785 -4.957 -2.720 1.00 68.25 109 PHE A N 1
ATOM 877 C CA . PHE A 1 109 ? 24.856 -4.157 -3.944 1.00 68.25 109 PHE A CA 1
ATOM 878 C C . PHE A 1 109 ? 25.845 -4.744 -4.962 1.00 68.25 109 PHE A C 1
ATOM 880 O O . PHE A 1 109 ? 25.519 -4.852 -6.142 1.00 68.25 109 PHE A O 1
ATOM 887 N N . ARG A 1 110 ? 27.036 -5.175 -4.520 1.00 71.12 110 ARG A N 1
ATOM 888 C CA . ARG A 1 110 ? 28.011 -5.837 -5.405 1.00 71.12 110 ARG A CA 1
ATOM 889 C C . ARG A 1 110 ? 27.448 -7.116 -6.015 1.00 71.12 110 ARG A C 1
ATOM 891 O O . ARG A 1 110 ? 27.603 -7.336 -7.214 1.00 71.12 110 ARG A O 1
ATOM 898 N N . GLN A 1 111 ? 26.790 -7.948 -5.209 1.00 64.38 111 GLN A N 1
ATOM 899 C CA . GLN A 1 111 ? 26.169 -9.187 -5.678 1.00 64.38 111 GLN A CA 1
ATOM 900 C C . GLN A 1 111 ? 25.129 -8.909 -6.770 1.00 64.38 111 GLN A C 1
ATOM 902 O O . GLN A 1 111 ? 25.121 -9.553 -7.815 1.00 64.38 111 GLN A O 1
ATOM 907 N N . GLU A 1 112 ? 24.284 -7.921 -6.531 1.00 66.44 112 GLU A N 1
ATOM 908 C CA . GLU A 1 112 ? 23.205 -7.480 -7.409 1.00 66.44 112 GLU A CA 1
ATOM 909 C C . GLU A 1 112 ? 23.708 -6.941 -8.742 1.00 66.44 112 GLU A C 1
ATOM 911 O O . GLU A 1 112 ? 23.311 -7.409 -9.811 1.00 66.44 112 GLU A O 1
ATOM 916 N N . VAL A 1 113 ? 24.674 -6.027 -8.686 1.00 75.25 113 VAL A N 1
ATOM 917 C CA . VAL A 1 113 ? 25.323 -5.488 -9.878 1.00 75.25 113 VAL A CA 1
ATOM 918 C C . VAL A 1 113 ? 26.051 -6.583 -10.660 1.00 75.25 113 VAL A C 1
ATOM 920 O O . VAL A 1 113 ? 25.988 -6.594 -11.885 1.00 75.25 113 VAL A O 1
ATOM 923 N N . THR A 1 114 ? 26.673 -7.549 -9.984 1.00 74.31 114 THR A N 1
ATOM 924 C CA . THR A 1 114 ? 27.335 -8.684 -10.646 1.00 74.31 114 THR A CA 1
ATOM 925 C C . THR A 1 114 ? 26.341 -9.552 -11.423 1.00 74.31 114 THR A C 1
ATOM 927 O O . THR A 1 114 ? 26.664 -10.059 -12.500 1.00 74.31 114 THR A O 1
ATOM 930 N N . VAL A 1 115 ? 25.124 -9.741 -10.899 1.00 70.06 115 VAL A N 1
ATOM 931 C CA . VAL A 1 115 ? 24.057 -10.459 -11.610 1.00 70.06 115 VAL A CA 1
ATOM 932 C C . VAL A 1 115 ? 23.538 -9.619 -12.776 1.00 70.06 115 VAL A C 1
ATOM 934 O O . VAL A 1 115 ? 23.442 -10.127 -13.892 1.00 70.06 115 VAL A O 1
ATOM 937 N N . TRP A 1 116 ? 23.276 -8.328 -12.556 1.00 73.69 116 TRP A N 1
ATOM 938 C CA . TRP A 1 116 ? 22.775 -7.431 -13.598 1.00 73.69 116 TRP A CA 1
ATOM 939 C C . TRP A 1 116 ? 23.783 -7.239 -14.740 1.00 73.69 116 TRP A C 1
ATOM 941 O O . TRP A 1 116 ? 23.395 -7.214 -15.904 1.00 73.69 116 TRP A O 1
ATOM 951 N N . HIS A 1 117 ? 25.083 -7.215 -14.448 1.00 77.75 117 HIS A N 1
ATOM 952 C CA . HIS A 1 117 ? 26.139 -7.139 -15.459 1.00 77.75 117 HIS A CA 1
ATOM 953 C C . HIS A 1 117 ? 26.100 -8.311 -16.453 1.00 77.75 117 HIS A C 1
ATOM 955 O O . HIS A 1 117 ? 26.449 -8.156 -17.620 1.00 77.75 117 HIS A O 1
ATOM 961 N N . LYS A 1 118 ? 25.606 -9.478 -16.024 1.00 77.50 118 LYS A N 1
ATOM 962 C CA . LYS A 1 118 ? 25.449 -10.665 -16.879 1.00 77.50 118 LYS A CA 1
ATOM 963 C C . LYS A 1 118 ? 24.146 -10.660 -17.684 1.00 77.50 118 LYS A C 1
ATOM 965 O O . LYS A 1 118 ? 23.959 -11.522 -18.544 1.00 77.50 118 LYS A O 1
ATOM 970 N N . LEU A 1 119 ? 23.230 -9.733 -17.408 1.00 75.44 119 LEU A N 1
ATOM 971 C CA . LEU A 1 119 ? 21.938 -9.647 -18.076 1.00 75.44 119 LEU A CA 1
ATOM 972 C C . LEU A 1 119 ? 22.062 -8.845 -19.374 1.00 75.44 119 LEU A C 1
ATOM 974 O O . LEU A 1 119 ? 22.227 -7.628 -19.364 1.00 75.44 119 LEU A O 1
ATOM 978 N N . ASN A 1 120 ? 21.911 -9.534 -20.503 1.00 81.50 120 ASN A N 1
ATOM 979 C CA . ASN A 1 120 ? 21.871 -8.915 -21.821 1.00 81.50 120 ASN A CA 1
ATOM 980 C C . ASN A 1 120 ? 20.664 -9.441 -22.605 1.00 81.50 120 ASN A C 1
ATOM 982 O O . ASN A 1 120 ? 20.606 -10.623 -22.945 1.00 81.50 120 ASN A O 1
ATOM 986 N N . HIS A 1 121 ? 19.681 -8.577 -22.863 1.00 85.00 121 HIS A N 1
ATOM 987 C CA . HIS A 1 121 ? 18.461 -8.946 -23.574 1.00 85.00 121 HIS A CA 1
ATOM 988 C C . HIS A 1 121 ? 17.856 -7.729 -24.295 1.00 85.00 121 HIS A C 1
ATOM 990 O O . HIS A 1 121 ? 17.755 -6.670 -23.687 1.00 85.00 121 HIS A O 1
ATOM 996 N N . PRO A 1 122 ? 17.357 -7.855 -25.541 1.00 86.69 122 PRO A N 1
ATOM 997 C CA . PRO A 1 122 ? 16.858 -6.720 -26.335 1.00 86.69 122 PRO A CA 1
ATOM 998 C C . PRO A 1 122 ? 15.639 -5.983 -25.746 1.00 86.69 122 PRO A C 1
ATOM 1000 O O . PRO A 1 122 ? 15.331 -4.872 -26.164 1.00 86.69 122 PRO A O 1
ATOM 1003 N N . ASN A 1 123 ? 14.916 -6.597 -24.804 1.00 85.75 123 ASN A N 1
ATOM 1004 C CA . ASN A 1 123 ? 13.787 -5.976 -24.089 1.00 85.75 123 ASN A CA 1
ATOM 1005 C C . ASN A 1 123 ? 14.116 -5.578 -22.639 1.00 85.75 123 ASN A C 1
ATOM 1007 O O . ASN A 1 123 ? 13.200 -5.329 -21.855 1.00 85.75 123 ASN A O 1
ATOM 1011 N N . VAL A 1 124 ? 15.395 -5.567 -22.263 1.00 79.94 124 VAL A N 1
ATOM 1012 C CA . VAL A 1 124 ? 15.867 -5.116 -20.952 1.00 79.94 124 VAL A CA 1
ATOM 1013 C C . VAL A 1 124 ? 16.949 -4.073 -21.176 1.00 79.94 124 VAL A C 1
ATOM 1015 O O . VAL A 1 124 ? 17.839 -4.277 -21.992 1.00 79.94 124 VAL A O 1
ATOM 1018 N N . THR A 1 125 ? 16.872 -2.963 -20.447 1.00 80.94 125 THR A N 1
ATOM 1019 C CA . THR A 1 125 ? 17.855 -1.885 -20.544 1.00 80.94 125 THR A CA 1
ATOM 1020 C C . THR A 1 125 ? 19.255 -2.416 -20.247 1.00 80.94 125 THR A C 1
ATOM 1022 O O . THR A 1 125 ? 19.485 -2.995 -19.180 1.00 80.94 125 THR A O 1
ATOM 1025 N N . LYS A 1 126 ? 20.186 -2.215 -21.180 1.00 84.50 126 LYS A N 1
ATOM 1026 C CA . LYS A 1 126 ? 21.572 -2.656 -21.048 1.00 84.50 126 LYS A CA 1
ATOM 1027 C C . LYS A 1 126 ? 22.231 -1.999 -19.839 1.00 84.50 126 LYS A C 1
ATOM 1029 O O . LYS A 1 126 ? 22.291 -0.771 -19.722 1.00 84.50 126 LYS A O 1
ATOM 1034 N N . PHE A 1 127 ? 22.754 -2.842 -18.957 1.00 85.25 127 PHE A N 1
ATOM 1035 C CA . PHE A 1 127 ? 23.580 -2.411 -17.845 1.00 85.25 127 PHE A CA 1
ATOM 1036 C C . PHE A 1 127 ? 24.961 -1.992 -18.358 1.00 85.25 127 PHE A C 1
ATOM 1038 O O . PHE A 1 127 ? 25.605 -2.747 -19.085 1.00 85.25 127 PHE A O 1
ATOM 1045 N N . VAL A 1 128 ? 25.391 -0.777 -18.014 1.00 85.62 128 VAL A N 1
ATOM 1046 C CA . VAL A 1 128 ? 26.704 -0.240 -18.411 1.00 85.62 128 VAL A CA 1
ATOM 1047 C C . VAL A 1 128 ? 27.704 -0.443 -17.282 1.00 85.62 128 VAL A C 1
ATOM 1049 O O . VAL A 1 128 ? 28.831 -0.855 -17.532 1.00 85.62 128 VAL A O 1
ATOM 1052 N N . GLY A 1 129 ? 27.277 -0.212 -16.041 1.00 86.69 129 GLY A N 1
ATOM 1053 C CA . GLY A 1 129 ? 28.096 -0.459 -14.865 1.00 86.69 129 GLY A CA 1
ATOM 1054 C C . GLY A 1 129 ? 27.598 0.278 -13.630 1.00 86.69 129 GLY A C 1
ATOM 1055 O O . GLY A 1 129 ? 26.553 0.933 -13.652 1.00 86.69 129 GLY A O 1
ATOM 1056 N N . ALA A 1 130 ? 28.340 0.174 -12.536 1.00 87.06 130 ALA A N 1
ATOM 1057 C CA . ALA A 1 130 ? 28.027 0.875 -11.295 1.00 87.06 130 ALA A CA 1
ATOM 1058 C C . ALA A 1 130 ? 29.290 1.390 -10.608 1.00 87.06 130 ALA A C 1
ATOM 1060 O O . ALA A 1 130 ? 30.400 0.969 -10.924 1.00 87.06 130 ALA A O 1
ATOM 1061 N N . SER A 1 131 ? 29.115 2.291 -9.646 1.00 84.06 131 SER A N 1
ATOM 1062 C CA . SER A 1 131 ? 30.192 2.724 -8.762 1.00 84.06 131 SER A CA 1
ATOM 1063 C C . SER A 1 131 ? 29.744 2.722 -7.308 1.00 84.06 131 SER A C 1
ATOM 1065 O O . SER A 1 131 ? 28.632 3.142 -6.983 1.00 84.06 131 SER A O 1
ATOM 1067 N N . MET A 1 132 ? 30.639 2.251 -6.438 1.00 72.69 132 MET A N 1
ATOM 1068 C CA . MET A 1 132 ? 30.445 2.124 -4.988 1.00 72.69 132 MET A CA 1
ATOM 1069 C C . MET A 1 132 ? 30.701 3.426 -4.214 1.00 72.69 132 MET A C 1
ATOM 1071 O O . MET A 1 132 ? 30.616 3.437 -2.984 1.00 72.69 132 MET A O 1
ATOM 1075 N N . GLY A 1 133 ? 31.042 4.501 -4.922 1.00 66.75 133 GLY A N 1
ATOM 1076 C CA . GLY A 1 133 ? 31.252 5.831 -4.373 1.00 66.75 133 GLY A CA 1
ATOM 1077 C C . GLY A 1 133 ? 30.997 6.902 -5.430 1.00 66.75 133 GLY A C 1
ATOM 1078 O O . GLY A 1 133 ? 30.989 6.631 -6.626 1.00 66.75 133 GLY A O 1
ATOM 1079 N N . THR A 1 134 ? 30.804 8.140 -4.991 1.00 59.19 134 THR A N 1
ATOM 1080 C CA . THR A 1 134 ? 30.596 9.310 -5.862 1.00 59.19 134 THR A CA 1
ATOM 1081 C C . THR A 1 134 ? 31.768 10.286 -5.832 1.00 59.19 134 THR A C 1
ATOM 1083 O O . THR A 1 134 ? 31.643 11.394 -6.347 1.00 59.19 134 THR A O 1
ATOM 1086 N N . THR A 1 135 ? 32.921 9.897 -5.277 1.00 54.47 135 THR A N 1
ATOM 1087 C CA . THR A 1 135 ? 34.053 10.790 -4.958 1.00 54.47 135 THR A CA 1
ATOM 1088 C C . THR A 1 135 ? 34.686 11.535 -6.142 1.00 54.47 135 THR A C 1
ATOM 1090 O O . THR A 1 135 ? 35.533 12.382 -5.910 1.00 54.47 135 THR A O 1
ATOM 1093 N N . ASN A 1 136 ? 34.244 11.322 -7.384 1.00 56.00 136 ASN A N 1
ATOM 1094 C CA . ASN A 1 136 ? 34.641 12.108 -8.562 1.00 56.00 136 ASN A CA 1
ATOM 1095 C C . ASN A 1 136 ? 33.469 12.401 -9.526 1.00 56.00 136 ASN A C 1
ATOM 1097 O O . ASN A 1 136 ? 33.683 12.714 -10.697 1.00 56.00 136 ASN A O 1
ATOM 1101 N N . LEU A 1 137 ? 32.219 12.267 -9.069 1.00 60.88 137 LEU A N 1
ATOM 1102 C CA . LEU A 1 137 ? 31.041 12.435 -9.917 1.00 60.88 137 LEU A CA 1
ATOM 1103 C C . LEU A 1 137 ? 30.721 13.926 -10.112 1.00 60.88 137 LEU A C 1
ATOM 1105 O O . LEU A 1 137 ? 30.285 14.609 -9.187 1.00 60.88 137 LEU A O 1
ATOM 1109 N N . LYS A 1 138 ? 30.899 14.434 -11.334 1.00 57.94 138 LYS A N 1
ATOM 1110 C CA . LYS A 1 138 ? 30.526 15.810 -11.695 1.00 57.94 138 LYS A CA 1
ATOM 1111 C C . LYS A 1 138 ? 29.017 15.882 -11.941 1.00 57.94 138 LYS A C 1
ATOM 1113 O O . LYS A 1 138 ? 28.567 15.473 -13.012 1.00 57.94 138 LYS A O 1
ATOM 1118 N N . ILE A 1 139 ? 28.245 16.371 -10.964 1.00 60.78 139 ILE A N 1
ATOM 1119 C CA . ILE A 1 139 ? 26.804 16.656 -11.105 1.00 60.78 139 ILE A CA 1
ATOM 1120 C C . ILE A 1 139 ? 26.577 18.151 -11.356 1.00 60.78 139 ILE A C 1
ATOM 1122 O O . ILE A 1 139 ? 27.171 18.961 -10.647 1.00 60.78 139 ILE A O 1
ATOM 1126 N N . PRO A 1 140 ? 25.725 18.552 -12.323 1.00 55.22 140 PRO A N 1
ATOM 1127 C CA . PRO A 1 140 ? 25.352 19.951 -12.477 1.00 55.22 140 PRO A CA 1
ATOM 1128 C C . PRO A 1 140 ? 24.505 20.412 -11.285 1.00 55.22 140 PRO A C 1
ATOM 1130 O O . PRO A 1 140 ? 23.335 20.052 -11.142 1.00 55.22 140 PRO A O 1
ATOM 1133 N N . THR A 1 141 ? 25.125 21.214 -10.424 1.00 51.09 141 THR A N 1
ATOM 1134 C CA . THR A 1 141 ? 24.491 21.982 -9.353 1.00 51.09 141 THR A CA 1
ATOM 1135 C C . THR A 1 141 ? 23.799 23.198 -9.962 1.00 51.09 141 THR A C 1
ATOM 1137 O O . THR A 1 141 ? 24.461 24.123 -10.423 1.00 51.09 141 THR A O 1
ATOM 1140 N N . ALA A 1 142 ? 22.465 23.182 -10.004 1.00 42.09 142 ALA A N 1
ATOM 1141 C CA . ALA A 1 142 ? 21.683 24.344 -10.430 1.00 42.09 142 ALA A CA 1
ATOM 1142 C C . ALA A 1 142 ? 21.426 25.345 -9.295 1.00 42.09 142 ALA A C 1
ATOM 1144 O O . ALA A 1 142 ? 21.100 26.477 -9.602 1.00 42.09 142 ALA A O 1
ATOM 1145 N N . ASP A 1 143 ? 21.636 24.977 -8.028 1.00 37.78 143 ASP A N 1
ATOM 1146 C CA . ASP A 1 143 ? 21.531 25.895 -6.893 1.00 37.78 143 ASP A CA 1
ATOM 1147 C C . ASP A 1 143 ? 22.566 25.509 -5.826 1.00 37.78 143 ASP A C 1
ATOM 1149 O O . ASP A 1 143 ? 22.841 24.328 -5.595 1.00 37.78 143 ASP A O 1
ATOM 1153 N N . SER A 1 144 ? 23.188 26.525 -5.237 1.00 45.09 144 SER A N 1
ATOM 1154 C CA . SER A 1 144 ? 24.150 26.456 -4.137 1.00 45.09 144 SER A CA 1
ATOM 1155 C C . SER A 1 144 ? 23.615 25.664 -2.932 1.00 45.09 144 SER A C 1
ATOM 1157 O O . SER A 1 144 ? 22.461 25.834 -2.558 1.00 45.09 144 SER A O 1
ATOM 1159 N N . GLU A 1 145 ? 24.499 24.866 -2.316 1.00 42.28 145 GLU A N 1
ATOM 1160 C CA . GLU A 1 145 ? 24.317 24.069 -1.080 1.00 42.28 145 GLU A CA 1
ATOM 1161 C C . GLU A 1 145 ? 23.584 22.719 -1.161 1.00 42.28 145 GLU A C 1
ATOM 1163 O O . GLU A 1 145 ? 22.663 22.461 -0.400 1.00 42.28 145 GLU A O 1
ATOM 1168 N N . ASN A 1 146 ? 24.051 21.785 -1.996 1.00 42.47 146 ASN A N 1
ATOM 1169 C CA . ASN A 1 146 ? 23.915 20.351 -1.693 1.00 42.47 146 ASN A CA 1
ATOM 1170 C C . ASN A 1 146 ? 25.040 19.560 -2.373 1.00 42.47 146 ASN A C 1
ATOM 1172 O O . ASN A 1 146 ? 24.900 19.074 -3.498 1.00 42.47 146 ASN A O 1
ATOM 1176 N N . SER A 1 147 ? 26.190 19.457 -1.705 1.00 48.09 147 SER A N 1
ATOM 1177 C CA . SER A 1 147 ? 27.197 18.454 -2.047 1.00 48.09 147 SER A CA 1
ATOM 1178 C C . SER A 1 147 ? 26.579 17.070 -1.850 1.00 48.09 147 SER A C 1
ATOM 1180 O O . SER A 1 147 ? 26.011 16.777 -0.801 1.00 48.09 147 SER A O 1
ATOM 1182 N N . LEU A 1 148 ? 26.662 16.208 -2.867 1.00 52.81 148 LEU A N 1
ATOM 1183 C CA . LEU A 1 148 ? 26.240 14.817 -2.705 1.00 52.81 148 LEU A CA 1
ATOM 1184 C C . LEU A 1 148 ? 27.063 14.179 -1.581 1.00 52.81 148 LEU A C 1
ATOM 1186 O O . LEU A 1 148 ? 28.272 14.433 -1.508 1.00 52.81 148 LEU A O 1
ATOM 1190 N N . PRO A 1 149 ? 26.456 13.340 -0.731 1.00 53.91 149 PRO A N 1
ATOM 1191 C CA . PRO A 1 149 ? 27.189 12.688 0.338 1.00 53.91 149 PRO A CA 1
ATOM 1192 C C . PRO A 1 149 ? 28.350 11.874 -0.243 1.00 53.91 149 PRO A C 1
ATOM 1194 O O . PRO A 1 149 ? 28.209 11.203 -1.270 1.00 53.91 149 PRO A O 1
ATOM 1197 N N . GLN A 1 150 ? 29.504 11.902 0.437 1.00 53.09 150 GLN A N 1
ATOM 1198 C CA . GLN A 1 150 ? 30.749 11.216 0.039 1.00 53.09 150 GLN A CA 1
ATOM 1199 C C . GLN A 1 150 ? 30.590 9.689 -0.151 1.00 53.09 150 GLN A C 1
ATOM 1201 O O . GLN A 1 150 ? 31.532 9.015 -0.568 1.00 53.09 150 GLN A O 1
ATOM 1206 N N . ARG A 1 151 ? 29.418 9.129 0.184 1.00 59.66 151 ARG A N 1
ATOM 1207 C CA . ARG A 1 151 ? 29.108 7.695 0.230 1.00 59.66 151 ARG A CA 1
ATOM 1208 C C . ARG A 1 151 ? 27.914 7.268 -0.631 1.00 59.66 151 ARG A C 1
ATOM 1210 O O . ARG A 1 151 ? 27.507 6.115 -0.525 1.00 59.66 151 ARG A O 1
ATOM 1217 N N . ALA A 1 152 ? 27.386 8.143 -1.488 1.00 65.69 152 ALA A N 1
ATOM 1218 C CA . ALA A 1 152 ? 26.385 7.739 -2.472 1.00 65.69 152 ALA A CA 1
ATOM 1219 C C . ALA A 1 152 ? 26.976 6.722 -3.470 1.00 65.69 152 ALA A C 1
ATOM 1221 O O . ALA A 1 152 ? 28.178 6.729 -3.748 1.00 65.69 152 ALA A O 1
ATOM 1222 N N . CYS A 1 153 ? 26.130 5.856 -4.024 1.00 75.44 153 CYS A N 1
ATOM 1223 C CA . CYS A 1 153 ? 26.497 4.963 -5.124 1.00 75.44 153 CYS A CA 1
ATOM 1224 C C . CYS A 1 153 ? 25.717 5.342 -6.385 1.00 75.44 153 CYS A C 1
ATOM 1226 O O . CYS A 1 153 ? 24.682 6.018 -6.329 1.00 75.44 153 CYS A O 1
ATOM 1228 N N . CYS A 1 154 ? 26.213 4.929 -7.549 1.00 80.56 154 CYS A N 1
ATOM 1229 C CA . CYS A 1 154 ? 25.503 5.157 -8.799 1.00 80.56 154 CYS A CA 1
ATOM 1230 C C . CYS A 1 154 ? 25.406 3.887 -9.632 1.00 80.56 154 CYS A C 1
ATOM 1232 O O . CYS A 1 154 ? 26.309 3.052 -9.657 1.00 80.56 154 CYS A O 1
ATOM 1234 N N . VAL A 1 155 ? 24.282 3.766 -10.328 1.00 85.06 155 VAL A N 1
ATOM 1235 C CA . VAL A 1 155 ? 24.045 2.742 -11.338 1.00 85.06 155 VAL A CA 1
ATOM 1236 C C . VAL A 1 155 ? 23.879 3.435 -12.681 1.00 85.06 155 VAL A C 1
ATOM 1238 O O . VAL A 1 155 ? 23.106 4.389 -12.804 1.00 85.06 155 VAL A O 1
ATOM 1241 N N . VAL A 1 156 ? 24.604 2.946 -13.681 1.00 86.44 156 VAL A N 1
ATOM 1242 C CA . VAL A 1 156 ? 24.623 3.483 -15.037 1.00 86.44 156 VAL A CA 1
ATOM 1243 C C . VAL A 1 156 ? 24.079 2.438 -16.000 1.00 86.44 156 VAL A C 1
ATOM 1245 O O . VAL A 1 156 ? 24.542 1.298 -16.067 1.00 86.44 156 VAL A O 1
ATOM 1248 N N . VAL A 1 157 ? 23.071 2.846 -16.759 1.00 87.19 157 VAL A N 1
ATOM 1249 C CA . VAL A 1 157 ? 22.414 2.031 -17.783 1.00 87.19 157 VAL A CA 1
ATOM 1250 C C . VAL A 1 157 ? 22.306 2.829 -19.075 1.00 87.19 157 VAL A C 1
ATOM 1252 O O . VAL A 1 157 ? 22.440 4.054 -19.064 1.00 87.19 157 VAL A O 1
ATOM 1255 N N . GLU A 1 158 ? 22.049 2.162 -20.196 1.00 88.38 158 GLU A N 1
ATOM 1256 C CA . GLU A 1 158 ? 21.806 2.864 -21.460 1.00 88.38 158 GLU A CA 1
ATOM 1257 C C . GLU A 1 158 ? 20.624 3.846 -21.349 1.00 88.38 158 GLU A C 1
ATOM 1259 O O . GLU A 1 158 ? 19.631 3.612 -20.648 1.00 88.38 158 GLU A O 1
ATOM 1264 N N . TYR A 1 159 ? 20.718 4.975 -22.051 1.00 87.94 159 TYR A N 1
ATOM 1265 C CA . TYR A 1 159 ? 19.628 5.938 -22.111 1.00 87.94 159 TYR A CA 1
ATOM 1266 C C . TYR A 1 159 ? 18.639 5.596 -23.229 1.00 87.94 159 TYR A C 1
ATOM 1268 O O . TYR A 1 159 ? 18.944 5.720 -24.414 1.00 87.94 159 TYR A O 1
ATOM 1276 N N . VAL A 1 160 ? 17.399 5.276 -22.854 1.00 86.50 160 VAL A N 1
ATOM 1277 C CA . VAL A 1 160 ? 16.307 5.044 -23.809 1.00 86.50 160 VAL A CA 1
ATOM 1278 C C . VAL A 1 160 ? 15.515 6.337 -24.031 1.00 86.50 160 VAL A C 1
ATOM 1280 O O . VAL A 1 160 ? 14.739 6.777 -23.179 1.00 86.50 160 VAL A O 1
ATOM 1283 N N . SER A 1 161 ? 15.672 6.944 -25.209 1.00 83.44 161 SER A N 1
ATOM 1284 C CA . SER A 1 161 ? 15.047 8.231 -25.569 1.00 83.44 161 SER A CA 1
ATOM 1285 C C . SER A 1 161 ? 13.518 8.182 -25.710 1.00 83.44 161 SER A C 1
ATOM 1287 O O . SER A 1 161 ? 12.860 9.219 -25.633 1.00 83.44 161 SER A O 1
ATOM 1289 N N . GLY A 1 162 ? 12.936 6.987 -25.865 1.00 81.44 162 GLY A N 1
ATOM 1290 C CA . GLY A 1 162 ? 11.488 6.775 -25.995 1.00 81.44 162 GLY A CA 1
ATOM 1291 C C . GLY A 1 162 ? 10.669 7.084 -24.734 1.00 81.44 162 GLY A C 1
ATOM 1292 O O . GLY A 1 162 ? 9.441 7.158 -24.804 1.00 81.44 162 GLY A O 1
ATOM 1293 N N . GLY A 1 163 ? 11.327 7.300 -23.591 1.00 80.31 163 GLY A N 1
ATOM 1294 C CA . GLY A 1 163 ? 10.668 7.552 -22.312 1.00 80.31 163 GLY A CA 1
ATOM 1295 C C . GLY A 1 163 ? 9.980 6.310 -21.741 1.00 80.31 163 GLY A C 1
ATOM 1296 O O . GLY A 1 163 ? 10.209 5.181 -22.171 1.00 80.31 163 GLY A O 1
ATOM 1297 N N . THR A 1 164 ? 9.137 6.506 -20.726 1.00 79.56 164 THR A N 1
ATOM 1298 C CA . THR A 1 164 ? 8.475 5.377 -20.051 1.00 79.56 164 THR A CA 1
ATOM 1299 C C . THR A 1 164 ? 7.234 4.912 -20.808 1.00 79.56 164 THR A C 1
ATOM 1301 O O . THR A 1 164 ? 6.475 5.722 -21.352 1.00 79.56 164 THR A O 1
ATOM 1304 N N . LEU A 1 165 ? 6.944 3.608 -20.742 1.00 82.69 165 LEU A N 1
ATOM 1305 C CA . LEU A 1 165 ? 5.695 3.055 -21.271 1.00 82.69 165 LEU A CA 1
ATOM 1306 C C . LEU A 1 165 ? 4.466 3.752 -20.664 1.00 82.69 165 LEU A C 1
ATOM 1308 O O . LEU A 1 165 ? 3.509 4.042 -21.377 1.00 82.69 165 LEU A O 1
ATOM 1312 N N . LYS A 1 166 ? 4.516 4.112 -19.373 1.00 77.19 166 LYS A N 1
ATOM 1313 C CA . LYS A 1 166 ? 3.460 4.882 -18.694 1.00 77.19 166 LYS A CA 1
ATOM 1314 C C . LYS A 1 166 ? 3.158 6.192 -19.426 1.00 77.19 166 LYS A C 1
ATOM 1316 O O . LYS A 1 166 ? 2.002 6.462 -19.739 1.00 77.19 166 LYS A O 1
ATOM 1321 N N . GLN A 1 167 ? 4.181 6.992 -19.736 1.00 79.81 167 GLN A N 1
ATOM 1322 C CA . GLN A 1 167 ? 4.003 8.251 -20.468 1.00 79.81 167 GLN A CA 1
ATOM 1323 C C . GLN A 1 167 ? 3.468 8.019 -21.884 1.00 79.81 167 GLN A C 1
ATOM 1325 O O . GLN A 1 167 ? 2.573 8.743 -22.322 1.00 79.81 167 GLN A O 1
ATOM 1330 N N . TYR A 1 168 ? 3.967 6.996 -22.582 1.00 85.19 168 TYR A N 1
ATOM 1331 C CA . TYR A 1 168 ? 3.482 6.640 -23.915 1.00 85.19 168 TYR A CA 1
ATOM 1332 C C . TYR A 1 168 ? 1.991 6.264 -23.908 1.00 85.19 168 TYR A C 1
ATOM 1334 O O . TYR A 1 168 ? 1.221 6.765 -24.730 1.00 85.19 168 TYR A O 1
ATOM 1342 N N . LEU A 1 169 ? 1.555 5.454 -22.940 1.00 84.44 169 LEU A N 1
ATOM 1343 C CA . LEU A 1 169 ? 0.152 5.065 -22.782 1.00 84.44 169 LEU A CA 1
ATOM 1344 C C . LEU A 1 169 ? -0.741 6.253 -22.398 1.00 84.44 169 LEU A C 1
ATOM 1346 O O . LEU A 1 169 ? -1.835 6.391 -22.939 1.00 84.44 169 LEU A O 1
ATOM 1350 N N . ILE A 1 170 ? -0.272 7.148 -21.521 1.00 81.81 170 ILE A N 1
ATOM 1351 C CA . ILE A 1 170 ? -1.010 8.364 -21.141 1.00 81.81 170 ILE A CA 1
ATOM 1352 C C . ILE A 1 170 ? -1.220 9.279 -22.354 1.00 81.81 170 ILE A C 1
ATOM 1354 O O . ILE A 1 170 ? -2.342 9.734 -22.588 1.00 81.81 170 ILE A O 1
ATOM 1358 N N . ARG A 1 171 ? -0.176 9.509 -23.163 1.00 85.19 171 ARG A N 1
ATOM 1359 C CA . ARG A 1 171 ? -0.264 10.322 -24.393 1.00 85.19 171 ARG A CA 1
ATOM 1360 C C . ARG A 1 171 ? -1.263 9.742 -25.398 1.00 85.19 171 ARG A C 1
ATOM 1362 O O . ARG A 1 171 ? -1.965 10.494 -26.067 1.00 85.19 171 ARG A O 1
ATOM 1369 N N . ASN A 1 172 ? -1.384 8.416 -25.450 1.00 86.31 172 ASN A N 1
ATOM 1370 C CA . ASN A 1 172 ? -2.308 7.704 -26.334 1.00 86.31 172 ASN A CA 1
ATOM 1371 C C . ASN A 1 172 ? -3.634 7.313 -25.651 1.00 86.31 172 ASN A C 1
ATOM 1373 O O . ASN A 1 172 ? -4.392 6.503 -26.176 1.00 86.31 172 ASN A O 1
ATOM 1377 N N . ARG A 1 173 ? -3.982 7.906 -24.498 1.00 83.31 173 ARG A N 1
ATOM 1378 C CA . ARG A 1 173 ? -5.225 7.562 -23.783 1.00 83.31 173 ARG A CA 1
ATOM 1379 C C . ARG A 1 173 ? -6.489 7.910 -24.580 1.00 83.31 173 ARG A C 1
ATOM 1381 O O . ARG A 1 173 ? -7.491 7.213 -24.463 1.00 83.31 173 ARG A O 1
ATOM 1388 N N . ARG A 1 174 ? -6.448 8.987 -25.378 1.00 83.50 174 ARG A N 1
ATOM 1389 C CA . ARG A 1 174 ? -7.587 9.447 -26.201 1.00 83.50 174 ARG A CA 1
ATOM 1390 C C . ARG A 1 174 ? -7.677 8.747 -27.561 1.00 83.50 174 ARG A C 1
ATOM 1392 O O . ARG A 1 174 ? -8.777 8.555 -28.063 1.00 83.50 174 ARG A O 1
ATOM 1399 N N . LYS A 1 175 ? -6.543 8.355 -28.149 1.00 87.38 175 LYS A N 1
ATOM 1400 C CA . LYS A 1 175 ? -6.469 7.616 -29.419 1.00 87.38 175 LYS A CA 1
ATOM 1401 C C . LYS A 1 175 ? -5.912 6.226 -29.138 1.00 87.38 175 LYS A C 1
ATOM 1403 O O . LYS A 1 175 ? -4.706 6.076 -28.974 1.00 87.38 175 LYS A O 1
ATOM 1408 N N . LYS A 1 176 ? -6.802 5.230 -29.051 1.00 82.81 176 LYS A N 1
ATOM 1409 C CA . LYS A 1 176 ? -6.423 3.845 -28.738 1.00 82.81 176 LYS A CA 1
ATOM 1410 C C . LYS A 1 176 ? -5.314 3.372 -29.680 1.00 82.81 176 LYS A C 1
ATOM 1412 O O . LYS A 1 176 ? -5.408 3.543 -30.893 1.00 82.81 176 LYS A O 1
ATOM 1417 N N . LEU A 1 177 ? -4.282 2.763 -29.103 1.00 89.44 177 LEU A N 1
ATOM 1418 C CA . LEU A 1 177 ? -3.203 2.146 -29.864 1.00 89.44 177 LEU A CA 1
ATOM 1419 C C . LEU A 1 177 ? -3.756 1.005 -30.718 1.00 89.44 177 LEU A C 1
ATOM 1421 O O . LEU A 1 177 ? -4.635 0.258 -30.281 1.00 89.44 177 LEU A O 1
ATOM 1425 N N . ALA A 1 178 ? -3.213 0.849 -31.924 1.00 91.88 178 ALA A N 1
ATOM 1426 C CA . ALA A 1 178 ? -3.550 -0.281 -32.774 1.00 91.88 178 ALA A CA 1
ATOM 1427 C C . ALA A 1 178 ? -3.242 -1.598 -32.044 1.00 91.88 178 ALA A C 1
ATOM 1429 O O . ALA A 1 178 ? -2.192 -1.742 -31.415 1.00 91.88 178 ALA A O 1
ATOM 1430 N N . PHE A 1 179 ? -4.134 -2.580 -32.164 1.00 89.56 179 PHE A N 1
ATOM 1431 C CA . PHE A 1 179 ? -4.042 -3.841 -31.423 1.00 89.56 179 PHE A CA 1
ATOM 1432 C C . PHE A 1 179 ? -2.709 -4.574 -31.650 1.00 89.56 179 PHE A C 1
ATOM 1434 O O . PHE A 1 179 ? -2.108 -5.086 -30.709 1.00 89.56 179 PHE A O 1
ATOM 1441 N N . LYS A 1 180 ? -2.175 -4.514 -32.877 1.00 93.50 180 LYS A N 1
ATOM 1442 C CA . LYS A 1 180 ? -0.848 -5.044 -33.232 1.00 93.50 180 LYS A CA 1
ATOM 1443 C C . LYS A 1 180 ? 0.282 -4.440 -32.386 1.00 93.50 180 LYS A C 1
ATOM 1445 O O . LYS A 1 180 ? 1.207 -5.151 -32.005 1.00 93.50 180 LYS A O 1
ATOM 1450 N N . VAL A 1 181 ? 0.204 -3.144 -32.077 1.00 91.06 181 VAL A N 1
ATOM 1451 C CA . VAL A 1 181 ? 1.185 -2.445 -31.231 1.00 91.06 181 VAL A CA 1
ATOM 1452 C C . VAL A 1 181 ? 1.043 -2.897 -29.781 1.00 91.06 181 VAL A C 1
ATOM 1454 O O . VAL A 1 181 ? 2.043 -3.201 -29.142 1.00 91.06 181 VAL A O 1
ATOM 1457 N N . VAL A 1 182 ? -0.190 -3.011 -29.279 1.00 89.31 182 VAL A N 1
ATOM 1458 C CA . VAL A 1 182 ? -0.461 -3.465 -27.905 1.00 89.31 182 VAL A CA 1
ATOM 1459 C C . VAL A 1 182 ? 0.042 -4.892 -27.678 1.00 89.31 182 VAL A C 1
ATOM 1461 O O . VAL A 1 182 ? 0.731 -5.134 -26.691 1.00 89.31 182 VAL A O 1
ATOM 1464 N N . ILE A 1 183 ? -0.230 -5.817 -28.607 1.00 89.75 183 ILE A N 1
ATOM 1465 C CA . ILE A 1 183 ? 0.275 -7.197 -28.526 1.00 89.75 183 ILE A CA 1
ATOM 1466 C C . ILE A 1 183 ? 1.801 -7.211 -28.510 1.00 89.75 183 ILE A C 1
ATOM 1468 O O . ILE A 1 183 ? 2.399 -7.906 -27.692 1.00 89.75 183 ILE A O 1
ATOM 1472 N N . LYS A 1 184 ? 2.441 -6.440 -29.396 1.00 92.00 184 LYS A N 1
ATOM 1473 C CA . LYS A 1 184 ? 3.902 -6.378 -29.453 1.00 92.00 184 LYS A CA 1
ATOM 1474 C C . LYS A 1 184 ? 4.489 -5.877 -28.132 1.00 92.00 184 LYS A C 1
ATOM 1476 O O . LYS A 1 184 ? 5.383 -6.520 -27.598 1.00 92.00 184 LYS A O 1
ATOM 1481 N N . LEU A 1 185 ? 3.934 -4.798 -27.573 1.00 89.94 185 LEU A N 1
ATOM 1482 C CA . LEU A 1 185 ? 4.349 -4.269 -26.271 1.00 89.94 185 LEU A CA 1
ATOM 1483 C C . LEU A 1 185 ? 4.199 -5.314 -25.158 1.00 89.94 185 LEU A C 1
ATOM 1485 O O . LEU A 1 185 ? 5.114 -5.486 -24.360 1.00 89.94 185 LEU A O 1
ATOM 1489 N N . ALA A 1 186 ? 3.075 -6.035 -25.118 1.00 85.25 186 ALA A N 1
ATOM 1490 C CA . ALA A 1 186 ? 2.853 -7.088 -24.131 1.00 85.25 186 ALA A CA 1
ATOM 1491 C C . ALA A 1 186 ? 3.874 -8.232 -24.267 1.00 85.25 186 ALA A C 1
ATOM 1493 O O . ALA A 1 186 ? 4.462 -8.645 -23.271 1.00 85.25 186 ALA A O 1
ATOM 1494 N N . LEU A 1 187 ? 4.137 -8.700 -25.492 1.00 86.88 187 LEU A N 1
ATOM 1495 C CA . LEU A 1 187 ? 5.120 -9.755 -25.758 1.00 86.88 187 LEU A CA 1
ATOM 1496 C C . LEU A 1 187 ? 6.541 -9.333 -25.374 1.00 86.88 187 LEU A C 1
ATOM 1498 O O . LEU A 1 187 ? 7.256 -10.106 -24.737 1.00 86.88 187 LEU A O 1
ATOM 1502 N N . ASP A 1 188 ? 6.939 -8.119 -25.742 1.00 89.56 188 ASP A N 1
ATOM 1503 C CA . ASP A 1 188 ? 8.258 -7.568 -25.433 1.00 89.56 188 ASP A CA 1
ATOM 1504 C C . ASP A 1 188 ? 8.457 -7.440 -23.910 1.00 89.56 188 ASP A C 1
ATOM 1506 O O . ASP A 1 188 ? 9.499 -7.839 -23.387 1.00 89.56 188 ASP A O 1
ATOM 1510 N N . LEU A 1 189 ? 7.426 -7.003 -23.172 1.00 82.88 189 LEU A N 1
ATOM 1511 C CA . LEU A 1 189 ? 7.432 -6.979 -21.704 1.00 82.88 189 LEU A CA 1
ATOM 1512 C C . LEU A 1 189 ? 7.557 -8.380 -21.098 1.00 82.88 189 LEU A C 1
ATOM 1514 O O . LEU A 1 189 ? 8.357 -8.586 -20.186 1.00 82.88 189 LEU A O 1
ATOM 1518 N N . SER A 1 190 ? 6.787 -9.353 -21.593 1.00 78.81 190 SER A N 1
ATOM 1519 C CA . SER A 1 190 ? 6.847 -10.732 -21.097 1.00 78.81 190 SER A CA 1
ATOM 1520 C C . SER A 1 190 ? 8.218 -11.367 -21.332 1.00 78.81 190 SER A C 1
ATOM 1522 O O . SER A 1 190 ? 8.729 -12.064 -20.455 1.00 78.81 190 SER A O 1
ATOM 1524 N N . ARG A 1 191 ? 8.838 -11.108 -22.490 1.00 83.25 191 ARG A N 1
ATOM 1525 C CA . ARG A 1 191 ? 10.191 -11.582 -22.816 1.00 83.25 191 ARG A CA 1
ATOM 1526 C C . ARG A 1 191 ? 11.242 -10.948 -21.910 1.00 83.25 191 ARG A C 1
ATOM 1528 O O . ARG A 1 191 ? 12.058 -11.671 -21.346 1.00 83.25 191 ARG A O 1
ATOM 1535 N N . GLY A 1 192 ? 11.173 -9.629 -21.717 1.00 77.00 192 GLY A N 1
ATOM 1536 C CA . GLY A 1 192 ? 12.058 -8.911 -20.799 1.00 77.00 192 GLY A CA 1
ATOM 1537 C C . GLY A 1 192 ? 11.953 -9.440 -19.368 1.00 77.00 192 GLY A C 1
ATOM 1538 O O . GLY A 1 192 ? 12.962 -9.831 -18.788 1.00 77.00 192 GLY A O 1
ATOM 1539 N N . LYS A 1 193 ? 10.729 -9.558 -18.834 1.00 70.06 193 LYS A N 1
ATOM 1540 C CA . LYS A 1 193 ? 10.488 -10.071 -17.475 1.00 70.06 193 LYS A CA 1
ATOM 1541 C C . LYS A 1 193 ? 11.028 -11.489 -17.294 1.00 70.06 193 LYS A C 1
ATOM 1543 O O . LYS A 1 193 ? 11.725 -11.754 -16.323 1.00 70.06 193 LYS A O 1
ATOM 1548 N N . ARG A 1 194 ? 10.769 -12.386 -18.252 1.00 70.88 194 ARG A N 1
ATOM 1549 C CA . ARG A 1 194 ? 11.300 -13.755 -18.210 1.00 70.88 194 ARG A CA 1
ATOM 1550 C C . ARG A 1 194 ? 12.828 -13.772 -18.164 1.00 70.88 194 ARG A C 1
ATOM 1552 O O . ARG A 1 194 ? 13.391 -14.513 -17.369 1.00 70.88 194 ARG A O 1
ATOM 1559 N N . SER A 1 195 ? 13.486 -12.951 -18.985 1.00 72.38 195 SER A N 1
ATOM 1560 C CA . SER A 1 195 ? 14.949 -12.866 -19.005 1.00 72.38 195 SER A CA 1
ATOM 1561 C C . SER A 1 195 ? 15.521 -12.356 -17.682 1.00 72.38 195 SER A C 1
ATOM 1563 O O . SER A 1 195 ? 16.530 -12.887 -17.220 1.00 72.38 195 SER A O 1
ATOM 1565 N N . CYS A 1 196 ? 14.891 -11.349 -17.069 1.00 62.94 196 CYS A N 1
ATOM 1566 C CA . CYS A 1 196 ? 15.289 -10.859 -15.750 1.00 62.94 196 CYS A CA 1
ATOM 1567 C C . CYS A 1 196 ? 15.153 -11.964 -14.703 1.00 62.94 196 CYS A C 1
ATOM 1569 O O . CYS A 1 196 ? 16.111 -12.254 -13.990 1.00 62.94 196 CYS A O 1
ATOM 1571 N N . ASP A 1 197 ? 13.996 -12.624 -14.651 1.00 60.69 197 ASP A N 1
ATOM 1572 C CA . ASP A 1 197 ? 13.761 -13.683 -13.678 1.00 60.69 197 ASP A CA 1
ATOM 1573 C C . ASP A 1 197 ? 14.759 -14.842 -13.837 1.00 60.69 197 ASP A C 1
ATOM 1575 O O . ASP A 1 197 ? 15.311 -15.323 -12.850 1.00 60.69 197 ASP A O 1
ATOM 1579 N N . ASP A 1 198 ? 14.998 -15.299 -15.071 1.00 63.88 198 ASP A N 1
ATOM 1580 C CA . ASP A 1 198 ? 15.912 -16.409 -15.354 1.00 63.88 198 ASP A CA 1
ATOM 1581 C C . ASP A 1 198 ? 17.360 -16.043 -14.980 1.00 63.88 198 ASP A C 1
ATOM 1583 O O . ASP A 1 198 ? 18.092 -16.876 -14.441 1.00 63.88 198 ASP A O 1
ATOM 1587 N N . CYS A 1 199 ? 17.774 -14.792 -15.211 1.00 61.94 199 CYS A N 1
ATOM 1588 C CA . CYS A 1 199 ? 19.087 -14.289 -14.806 1.00 61.94 199 CYS A CA 1
ATOM 1589 C C . CYS A 1 199 ? 19.234 -14.239 -13.279 1.00 61.94 199 CYS A C 1
ATOM 1591 O O . CYS A 1 199 ? 20.231 -14.723 -12.740 1.00 61.94 199 CYS A O 1
ATOM 1593 N N . MET A 1 200 ? 18.211 -13.751 -12.573 1.00 56.94 200 MET A N 1
ATOM 1594 C CA . MET A 1 200 ? 18.202 -13.691 -11.109 1.00 56.94 200 MET A CA 1
ATOM 1595 C C . MET A 1 200 ? 18.213 -15.089 -10.473 1.00 56.94 200 MET A C 1
ATOM 1597 O O . MET A 1 200 ? 18.880 -15.301 -9.459 1.00 56.94 200 MET A O 1
ATOM 1601 N N . VAL A 1 201 ? 17.528 -16.071 -11.073 1.00 55.56 201 VAL A N 1
ATOM 1602 C CA . VAL A 1 201 ? 17.554 -17.474 -10.620 1.00 55.56 201 VAL A CA 1
ATOM 1603 C C . VAL A 1 201 ? 18.942 -18.093 -10.820 1.00 55.56 201 VAL A C 1
ATOM 1605 O O . VAL A 1 201 ? 19.504 -18.651 -9.877 1.00 55.56 201 VAL A O 1
ATOM 1608 N N . ARG A 1 202 ? 19.543 -17.940 -12.009 1.00 56.66 202 ARG A N 1
ATOM 1609 C CA . ARG A 1 202 ? 20.894 -18.459 -12.298 1.00 56.66 202 ARG A CA 1
ATOM 1610 C C . ARG A 1 202 ? 21.972 -17.801 -11.437 1.00 56.66 202 ARG A C 1
ATOM 1612 O O . ARG A 1 202 ? 22.900 -18.477 -11.000 1.00 56.66 202 ARG A O 1
ATOM 1619 N N . GLY A 1 203 ? 21.830 -16.506 -11.149 1.00 52.25 203 GLY A N 1
ATOM 1620 C CA . GLY A 1 203 ? 22.704 -15.781 -10.228 1.00 52.25 203 GLY A CA 1
ATOM 1621 C C . GLY A 1 203 ? 22.729 -16.409 -8.831 1.00 52.25 203 GLY A C 1
ATOM 1622 O O . GLY A 1 203 ? 23.797 -16.541 -8.240 1.00 52.25 203 GLY A O 1
ATOM 1623 N N . LYS A 1 204 ? 21.580 -16.884 -8.334 1.00 47.59 204 LYS A N 1
ATOM 1624 C CA . LYS A 1 204 ? 21.478 -17.576 -7.037 1.00 47.59 204 LYS A CA 1
ATOM 1625 C C . LYS A 1 204 ? 22.057 -18.999 -7.068 1.00 47.59 204 LYS A C 1
ATOM 1627 O O . LYS A 1 204 ? 22.699 -19.402 -6.101 1.00 47.59 204 LYS A O 1
ATOM 1632 N N . GLU A 1 205 ? 21.903 -19.743 -8.168 1.00 47.22 205 GLU A N 1
ATOM 1633 C CA . GLU A 1 205 ? 22.485 -21.092 -8.320 1.00 47.22 205 GLU A CA 1
ATOM 1634 C C . GLU A 1 205 ? 24.020 -21.087 -8.395 1.00 47.22 205 GLU A C 1
ATOM 1636 O O . GLU A 1 205 ? 24.670 -21.963 -7.821 1.00 47.22 205 GLU A O 1
ATOM 1641 N N . GLN A 1 206 ? 24.611 -20.097 -9.073 1.00 47.00 206 GLN A N 1
ATOM 1642 C CA . GLN A 1 206 ? 26.067 -19.957 -9.171 1.00 47.00 206 GLN A CA 1
ATOM 1643 C C . GLN A 1 206 ? 26.697 -19.700 -7.787 1.00 47.00 206 GLN A C 1
ATOM 1645 O O . GLN A 1 206 ? 27.731 -20.274 -7.463 1.00 47.00 206 GLN A O 1
ATOM 1650 N N . ILE A 1 207 ? 26.026 -18.911 -6.941 1.00 45.72 207 ILE A N 1
ATOM 1651 C CA . ILE A 1 207 ? 26.484 -18.545 -5.588 1.00 45.72 207 ILE A CA 1
ATOM 1652 C C . ILE A 1 207 ? 26.325 -19.710 -4.593 1.00 45.72 207 ILE A C 1
ATOM 1654 O O . ILE A 1 207 ? 27.128 -19.858 -3.673 1.00 45.72 207 ILE A O 1
ATOM 1658 N N . GLY A 1 208 ? 25.329 -20.583 -4.789 1.00 38.28 208 GLY A N 1
ATOM 1659 C CA . GLY A 1 208 ? 25.168 -21.809 -3.995 1.00 38.28 208 GLY A CA 1
ATOM 1660 C C . GLY A 1 208 ? 26.247 -22.869 -4.261 1.00 38.28 208 GLY A C 1
ATOM 1661 O O . GLY A 1 208 ? 26.602 -23.628 -3.354 1.00 38.28 208 GLY A O 1
ATOM 1662 N N . LYS A 1 209 ? 26.810 -22.897 -5.478 1.00 40.19 209 LYS A N 1
ATOM 1663 C CA . LYS A 1 209 ? 27.886 -23.829 -5.862 1.00 40.19 209 LYS A CA 1
ATOM 1664 C C . LYS A 1 209 ? 29.245 -23.472 -5.261 1.00 40.19 209 LYS A C 1
ATOM 1666 O O . LYS A 1 209 ? 29.976 -24.388 -4.901 1.00 40.19 209 LYS A O 1
ATOM 1671 N N . ASP A 1 210 ? 29.535 -22.190 -5.045 1.00 38.28 210 ASP A N 1
ATOM 1672 C CA . ASP A 1 210 ? 30.776 -21.758 -4.378 1.00 38.28 210 ASP A CA 1
ATOM 1673 C C . ASP A 1 210 ? 30.776 -22.020 -2.858 1.00 38.28 210 ASP A C 1
ATOM 1675 O O . ASP A 1 210 ? 31.808 -21.885 -2.202 1.00 38.28 210 ASP A O 1
ATOM 1679 N N . ARG A 1 211 ? 29.640 -22.435 -2.274 1.00 39.09 211 ARG A N 1
ATOM 1680 C CA . ARG A 1 211 ? 29.522 -22.748 -0.837 1.00 39.09 211 ARG A CA 1
ATOM 1681 C C . ARG A 1 211 ? 29.095 -24.172 -0.494 1.00 39.09 211 ARG A C 1
ATOM 1683 O O . ARG A 1 211 ? 29.044 -24.493 0.690 1.00 39.09 211 ARG A O 1
ATOM 1690 N N . SER A 1 212 ? 28.825 -25.055 -1.456 1.00 32.69 212 SER A N 1
ATOM 1691 C CA . SER A 1 212 ? 28.504 -26.444 -1.109 1.00 32.69 212 SER A CA 1
ATOM 1692 C C . SER A 1 212 ? 28.729 -27.437 -2.247 1.00 32.69 212 SER A C 1
ATOM 1694 O O . SER A 1 212 ? 28.060 -27.429 -3.278 1.00 32.69 212 SER A O 1
ATOM 1696 N N . ASN A 1 213 ? 29.633 -28.382 -1.996 1.00 32.50 213 ASN A N 1
ATOM 1697 C CA . ASN A 1 213 ? 29.748 -29.635 -2.728 1.00 32.50 213 ASN A CA 1
ATOM 1698 C C . ASN A 1 213 ? 28.635 -30.599 -2.262 1.00 32.50 213 ASN A C 1
ATOM 1700 O O . ASN A 1 213 ? 28.898 -31.623 -1.639 1.00 32.50 213 ASN A O 1
ATOM 1704 N N . SER A 1 214 ? 27.371 -30.232 -2.487 1.00 31.83 214 SER A N 1
ATOM 1705 C CA . SER A 1 214 ? 26.208 -31.044 -2.118 1.00 31.83 214 SER A CA 1
ATOM 1706 C C . SER A 1 214 ? 25.122 -30.904 -3.182 1.00 31.83 214 SER A C 1
ATOM 1708 O O . SER A 1 214 ? 24.411 -29.903 -3.270 1.00 31.83 214 SER A O 1
ATOM 1710 N N . LYS A 1 215 ? 25.000 -31.940 -4.015 1.00 34.53 215 LYS A N 1
ATOM 1711 C CA . LYS A 1 215 ? 23.909 -32.114 -4.973 1.00 34.53 215 LYS A CA 1
ATOM 1712 C C . LYS A 1 215 ? 22.596 -32.304 -4.212 1.00 34.53 215 LYS A C 1
ATOM 1714 O O . LYS A 1 215 ? 22.316 -33.401 -3.752 1.00 34.53 215 LYS A O 1
ATOM 1719 N N . THR A 1 216 ? 21.768 -31.268 -4.133 1.00 28.03 216 THR A N 1
ATOM 1720 C CA . THR A 1 216 ? 20.315 -31.438 -3.981 1.00 28.03 216 THR A CA 1
ATOM 1721 C C . THR A 1 216 ? 19.619 -30.389 -4.840 1.00 28.03 216 THR A C 1
ATOM 1723 O O . THR A 1 216 ? 19.505 -29.226 -4.466 1.00 28.03 216 THR A O 1
ATOM 1726 N N . THR A 1 217 ? 19.187 -30.782 -6.037 1.00 28.00 217 THR A N 1
ATOM 1727 C CA . THR A 1 217 ? 18.343 -29.955 -6.906 1.00 28.00 217 THR A CA 1
ATOM 1728 C C . THR A 1 217 ? 16.931 -29.914 -6.334 1.00 28.00 217 THR A C 1
ATOM 1730 O O . THR A 1 217 ? 16.101 -30.766 -6.645 1.00 28.00 217 THR A O 1
ATOM 1733 N N . PHE A 1 218 ? 16.657 -28.923 -5.486 1.00 26.06 218 PHE A N 1
ATOM 1734 C CA . PHE A 1 218 ? 15.292 -28.532 -5.153 1.00 26.06 218 PHE A CA 1
ATOM 1735 C C . PHE A 1 218 ? 14.716 -27.725 -6.319 1.00 26.06 218 PHE A C 1
ATOM 1737 O O . PHE A 1 218 ? 15.115 -26.589 -6.570 1.00 26.06 218 PHE A O 1
ATOM 1744 N N . VAL A 1 219 ? 13.755 -28.312 -7.032 1.00 27.67 219 VAL A N 1
ATOM 1745 C CA . VAL A 1 219 ? 12.892 -27.581 -7.965 1.00 27.67 219 VAL A CA 1
ATOM 1746 C C . VAL A 1 219 ? 11.961 -26.704 -7.126 1.00 27.67 219 VAL A C 1
ATOM 1748 O O . VAL A 1 219 ? 10.884 -27.129 -6.711 1.00 27.67 219 VAL A O 1
ATOM 1751 N N . SER A 1 220 ? 12.402 -25.486 -6.817 1.00 28.52 220 SER A N 1
ATOM 1752 C CA . SER A 1 220 ? 11.573 -24.501 -6.126 1.00 28.52 220 SER A CA 1
ATOM 1753 C C . SER A 1 220 ? 10.593 -23.890 -7.126 1.00 28.52 220 SER A C 1
ATOM 1755 O O . SER A 1 220 ? 10.984 -23.183 -8.058 1.00 28.52 220 SER A O 1
ATOM 1757 N N . ARG A 1 221 ? 9.296 -24.176 -6.959 1.00 27.67 221 ARG A N 1
ATOM 1758 C CA . ARG A 1 221 ? 8.240 -23.371 -7.585 1.00 27.67 221 ARG A CA 1
ATOM 1759 C C . ARG A 1 221 ? 8.464 -21.921 -7.145 1.00 27.67 221 ARG A C 1
ATOM 1761 O O . ARG A 1 221 ? 8.482 -21.665 -5.948 1.00 27.67 221 ARG A O 1
ATOM 1768 N N . LYS A 1 222 ? 8.641 -21.004 -8.107 1.00 33.78 222 LYS A N 1
ATOM 1769 C CA . LYS A 1 222 ? 8.745 -19.543 -7.917 1.00 33.78 222 LYS A CA 1
ATOM 1770 C C . LYS A 1 222 ? 7.628 -19.032 -6.995 1.00 33.78 222 LYS A C 1
ATOM 1772 O O . LYS A 1 222 ? 6.556 -18.656 -7.457 1.00 33.78 222 LYS A O 1
ATOM 1777 N N . THR A 1 223 ? 7.880 -18.996 -5.697 1.00 34.47 223 THR A N 1
ATOM 1778 C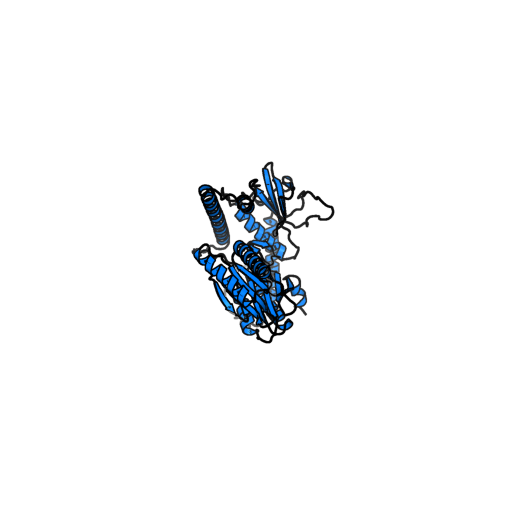 CA . THR A 1 223 ? 7.221 -18.072 -4.782 1.00 34.47 223 THR A CA 1
ATOM 1779 C C . THR A 1 223 ? 8.160 -16.890 -4.669 1.00 34.47 223 THR A C 1
ATOM 1781 O O . THR A 1 223 ? 9.232 -17.005 -4.074 1.00 34.47 223 THR A O 1
ATOM 1784 N N . ASP A 1 224 ? 7.800 -15.783 -5.307 1.00 42.19 224 ASP A N 1
ATOM 1785 C CA . ASP A 1 224 ? 8.434 -14.495 -5.048 1.00 42.19 224 ASP A CA 1
ATOM 1786 C C . ASP A 1 224 ? 8.287 -14.244 -3.538 1.00 42.19 224 ASP A C 1
ATOM 1788 O O . ASP A 1 224 ? 7.165 -14.096 -3.044 1.00 42.19 224 ASP A O 1
ATOM 1792 N N . LEU A 1 225 ? 9.377 -14.355 -2.769 1.00 44.41 225 LEU A N 1
ATOM 1793 C CA . LEU A 1 225 ? 9.327 -14.167 -1.318 1.00 44.41 225 LEU A CA 1
ATOM 1794 C C . LEU A 1 225 ? 9.041 -12.689 -1.047 1.00 44.41 225 LEU A C 1
ATOM 1796 O O . LEU A 1 225 ? 9.943 -11.855 -1.038 1.00 44.41 225 LEU A O 1
ATOM 1800 N N . LYS A 1 226 ? 7.766 -12.360 -0.840 1.00 55.72 226 LYS A N 1
ATOM 1801 C CA . LYS A 1 226 ? 7.330 -11.015 -0.466 1.00 55.72 226 LYS A CA 1
ATOM 1802 C C . LYS A 1 226 ? 7.638 -10.791 1.015 1.00 55.72 226 LYS A C 1
ATOM 1804 O O . LYS A 1 226 ? 6.858 -11.176 1.880 1.00 55.72 226 LYS A O 1
ATOM 1809 N N . MET A 1 227 ? 8.788 -10.175 1.287 1.00 65.19 227 MET A N 1
ATOM 1810 C CA . MET A 1 227 ? 9.327 -9.860 2.626 1.00 65.19 227 MET A CA 1
ATOM 1811 C C . MET A 1 227 ? 8.568 -8.736 3.367 1.00 65.19 227 MET A C 1
ATOM 1813 O O . MET A 1 227 ? 9.028 -8.247 4.393 1.00 65.19 227 MET A O 1
ATOM 1817 N N . GLU A 1 228 ? 7.422 -8.291 2.852 1.00 80.12 228 GLU A N 1
ATOM 1818 C CA . GLU A 1 228 ? 6.673 -7.174 3.430 1.00 80.12 228 GLU A CA 1
ATOM 1819 C C . GLU A 1 228 ? 6.044 -7.534 4.780 1.00 80.12 228 GLU A C 1
ATOM 1821 O O . GLU A 1 228 ? 5.726 -8.693 5.053 1.00 80.12 228 GLU A O 1
ATOM 1826 N N . CYS A 1 229 ? 5.840 -6.523 5.617 1.00 89.44 229 CYS A N 1
ATOM 1827 C CA . CYS A 1 229 ? 5.227 -6.645 6.928 1.00 89.44 229 CYS A CA 1
ATOM 1828 C C . CYS A 1 229 ? 4.201 -5.526 7.090 1.00 89.44 229 CYS A C 1
ATOM 1830 O O . CYS A 1 229 ? 4.563 -4.356 7.175 1.00 89.44 229 CYS A O 1
ATOM 1832 N N . VAL A 1 230 ? 2.921 -5.883 7.156 1.00 94.81 230 VAL A N 1
ATOM 1833 C CA . VAL A 1 230 ? 1.832 -4.933 7.408 1.00 94.81 230 VAL A CA 1
ATOM 1834 C C . VAL A 1 230 ? 0.915 -5.542 8.451 1.00 94.81 230 VAL A C 1
ATOM 1836 O O . VAL A 1 230 ? 0.462 -6.666 8.278 1.00 94.81 230 VAL A O 1
ATOM 1839 N N . PHE A 1 231 ? 0.646 -4.844 9.543 1.00 96.56 231 PHE A N 1
ATOM 1840 C CA . PHE A 1 231 ? -0.209 -5.351 10.611 1.00 96.56 231 PHE A CA 1
ATOM 1841 C C . PHE A 1 231 ? -0.936 -4.217 11.322 1.00 96.56 231 PHE A C 1
ATOM 1843 O O . PHE A 1 231 ? -0.578 -3.051 11.190 1.00 96.56 231 PHE A O 1
ATOM 1850 N N . GLY A 1 232 ? -1.993 -4.546 12.050 1.00 96.88 232 GLY A N 1
ATOM 1851 C CA . GLY A 1 232 ? -2.787 -3.564 12.769 1.00 96.88 232 GLY A CA 1
ATOM 1852 C C . GLY A 1 232 ? -3.704 -4.205 13.792 1.00 96.88 232 GLY A C 1
ATOM 1853 O O . GLY A 1 232 ? -3.939 -5.415 13.759 1.00 96.88 232 GLY A O 1
ATOM 1854 N N . LEU A 1 233 ? -4.209 -3.374 14.696 1.00 97.31 233 LEU A N 1
ATOM 1855 C CA . LEU A 1 233 ? -5.131 -3.771 15.753 1.00 97.31 233 LEU A CA 1
ATOM 1856 C C . LEU A 1 233 ? -6.084 -2.631 16.126 1.00 97.31 233 LEU A C 1
ATOM 1858 O O . LEU A 1 233 ? -5.827 -1.462 15.828 1.00 97.31 233 LEU A O 1
ATOM 1862 N N . VAL A 1 234 ? -7.191 -2.985 16.766 1.00 97.62 234 VAL A N 1
ATOM 1863 C CA . VAL A 1 234 ? -8.217 -2.078 17.282 1.00 97.62 234 VAL A CA 1
ATOM 1864 C C . VAL A 1 234 ? -8.107 -2.052 18.800 1.00 97.62 234 VAL A C 1
ATOM 1866 O O . VAL A 1 234 ? -8.145 -3.101 19.437 1.00 97.62 234 VAL A O 1
ATOM 1869 N N . GLY A 1 235 ? -7.952 -0.858 19.364 1.00 94.88 235 GLY A N 1
ATOM 1870 C CA . GLY A 1 235 ? -7.996 -0.631 20.806 1.00 94.88 235 GLY A CA 1
ATOM 1871 C C . GLY A 1 235 ? -9.256 0.128 21.212 1.00 94.88 235 GLY A C 1
ATOM 1872 O O . GLY A 1 235 ? -10.203 0.277 20.433 1.00 94.88 235 GLY A O 1
ATOM 1873 N N . ASN A 1 236 ? -9.265 0.654 22.435 1.00 94.12 236 ASN A N 1
ATOM 1874 C CA . ASN A 1 236 ? -10.424 1.369 22.955 1.00 94.12 236 ASN A CA 1
ATOM 1875 C C . ASN A 1 236 ? -10.576 2.759 22.303 1.00 94.12 236 ASN A C 1
ATOM 1877 O O . ASN A 1 236 ? -9.969 3.739 22.732 1.00 94.12 236 ASN A O 1
ATOM 1881 N N . GLY A 1 237 ? -11.390 2.842 21.247 1.00 94.06 237 GLY A N 1
ATOM 1882 C CA . GLY A 1 237 ? -11.704 4.098 20.555 1.00 94.06 237 GLY A CA 1
ATOM 1883 C C . GLY A 1 237 ? -10.692 4.527 19.488 1.00 94.06 237 GLY A C 1
ATOM 1884 O O . GLY A 1 237 ? -10.795 5.637 18.969 1.00 94.06 237 GLY A O 1
ATOM 1885 N N . PHE A 1 238 ? -9.750 3.656 19.121 1.00 96.81 238 PHE A N 1
ATOM 1886 C CA . PHE A 1 238 ? -8.774 3.904 18.058 1.00 96.81 238 PHE A CA 1
ATOM 1887 C C . PHE A 1 238 ? -8.426 2.616 17.304 1.00 96.81 238 PHE A C 1
ATOM 1889 O O . PHE A 1 238 ? -8.625 1.505 17.794 1.00 96.81 238 PHE A O 1
ATOM 1896 N N . ALA A 1 239 ? -7.871 2.766 16.107 1.00 97.38 239 ALA A N 1
ATOM 1897 C CA . ALA A 1 239 ? -7.231 1.684 15.375 1.00 97.38 239 ALA A CA 1
ATOM 1898 C C . ALA A 1 239 ? -5.812 2.100 14.979 1.00 97.38 239 ALA A C 1
ATOM 1900 O O . ALA A 1 239 ? -5.568 3.245 14.593 1.00 97.38 239 ALA A O 1
ATOM 1901 N N . ILE A 1 240 ? -4.873 1.163 15.081 1.00 97.31 240 ILE A N 1
ATOM 1902 C CA . ILE A 1 240 ? -3.463 1.370 14.759 1.00 97.31 240 ILE A CA 1
ATOM 1903 C C . ILE A 1 240 ? -3.048 0.432 13.636 1.00 97.31 240 ILE A C 1
ATOM 1905 O O . ILE A 1 240 ? -3.462 -0.726 13.571 1.00 97.31 240 ILE A O 1
ATOM 1909 N N . VAL A 1 241 ? -2.221 0.950 12.740 1.00 97.38 241 VAL A N 1
ATOM 1910 C CA . VAL A 1 241 ? -1.653 0.208 11.623 1.00 97.38 241 VAL A CA 1
ATOM 1911 C C . VAL A 1 241 ? -0.163 0.502 11.572 1.00 97.38 241 VAL A C 1
ATOM 1913 O O . VAL A 1 241 ? 0.251 1.661 11.612 1.00 97.38 241 VAL A O 1
ATOM 1916 N N . ALA A 1 242 ? 0.632 -0.551 11.451 1.00 96.44 242 ALA A N 1
ATOM 1917 C CA . ALA A 1 242 ? 2.066 -0.490 11.263 1.00 96.44 242 ALA A CA 1
ATOM 1918 C C . ALA A 1 242 ? 2.463 -1.208 9.970 1.00 96.44 242 ALA A C 1
ATOM 1920 O O . ALA A 1 242 ? 1.912 -2.253 9.614 1.00 96.44 242 ALA A O 1
ATOM 1921 N N . ALA A 1 243 ? 3.429 -0.640 9.258 1.00 95.19 243 ALA A N 1
ATOM 1922 C CA . ALA A 1 243 ? 3.980 -1.236 8.053 1.00 95.19 243 ALA A CA 1
ATOM 1923 C C . ALA A 1 243 ? 5.486 -1.018 7.989 1.00 95.19 243 ALA A C 1
ATOM 1925 O O . ALA A 1 243 ? 5.985 0.021 8.425 1.00 95.19 243 ALA A O 1
ATOM 1926 N N . ASP A 1 244 ? 6.201 -1.985 7.423 1.00 91.69 244 ASP A N 1
ATOM 1927 C CA . ASP A 1 244 ? 7.601 -1.796 7.079 1.00 91.69 244 ASP A CA 1
ATOM 1928 C C . ASP A 1 244 ? 7.746 -0.756 5.964 1.00 91.69 244 ASP A C 1
ATOM 1930 O O . ASP A 1 244 ? 6.865 -0.601 5.113 1.00 91.69 244 ASP A O 1
ATOM 1934 N N . THR A 1 245 ? 8.880 -0.062 5.945 1.00 88.25 245 THR A N 1
ATOM 1935 C CA . THR A 1 245 ? 9.133 0.999 4.963 1.00 88.25 245 THR A CA 1
ATOM 1936 C C . THR A 1 245 ? 10.136 0.588 3.891 1.00 88.25 245 THR A C 1
ATOM 1938 O O . THR A 1 245 ? 10.674 1.429 3.164 1.00 88.25 245 THR A O 1
ATOM 1941 N N . SER A 1 246 ? 10.386 -0.716 3.766 1.00 81.75 246 SER A N 1
ATOM 1942 C CA . SER A 1 246 ? 11.331 -1.274 2.811 1.00 81.75 246 SER A CA 1
ATOM 1943 C C . SER A 1 246 ? 10.641 -1.646 1.501 1.00 81.75 246 SER A C 1
ATOM 1945 O O . SER A 1 246 ? 9.717 -2.458 1.460 1.00 81.75 246 SER A O 1
ATOM 1947 N N . ALA A 1 247 ? 11.130 -1.086 0.399 1.00 77.12 247 ALA A N 1
ATOM 1948 C CA . ALA A 1 247 ? 10.751 -1.491 -0.948 1.00 77.12 247 ALA A CA 1
ATOM 1949 C C . ALA A 1 247 ? 11.727 -2.574 -1.422 1.00 77.12 247 ALA A C 1
ATOM 1951 O O . ALA A 1 247 ? 12.774 -2.260 -1.989 1.00 77.12 247 ALA A O 1
ATOM 1952 N N . VAL A 1 248 ? 11.420 -3.840 -1.146 1.00 65.94 248 VAL A N 1
ATOM 1953 C CA . VAL A 1 248 ? 12.310 -4.970 -1.459 1.00 65.94 248 VAL A CA 1
ATOM 1954 C C . VAL A 1 248 ? 11.883 -5.632 -2.769 1.00 65.94 248 VAL A C 1
ATOM 1956 O O . VAL A 1 248 ? 10.697 -5.874 -2.987 1.00 65.94 248 VAL A O 1
ATOM 1959 N N . HIS A 1 249 ? 12.840 -5.961 -3.634 1.00 64.62 249 HIS A N 1
ATOM 1960 C CA . HIS A 1 249 ? 12.616 -6.823 -4.791 1.00 64.62 249 HIS A CA 1
ATOM 1961 C C . HIS A 1 249 ? 13.682 -7.920 -4.825 1.00 64.62 249 HIS A C 1
ATOM 1963 O O . HIS A 1 249 ? 14.871 -7.645 -4.972 1.00 64.62 249 HIS A O 1
ATOM 1969 N N . SER A 1 250 ? 13.262 -9.180 -4.673 1.00 58.91 250 SER A N 1
ATOM 1970 C CA . SER A 1 250 ? 14.164 -10.316 -4.441 1.00 58.91 250 SER A CA 1
ATOM 1971 C C . SER A 1 250 ? 15.047 -10.107 -3.198 1.00 58.91 250 SER A C 1
ATOM 1973 O O . SER A 1 250 ? 14.573 -10.321 -2.087 1.00 58.91 250 SER A O 1
ATOM 1975 N N . ILE A 1 251 ? 16.314 -9.723 -3.369 1.00 51.19 251 ILE A N 1
ATOM 1976 C CA . ILE A 1 251 ? 17.275 -9.488 -2.280 1.00 51.19 251 ILE A CA 1
ATOM 1977 C C . ILE A 1 251 ? 17.763 -8.030 -2.257 1.00 51.19 251 ILE A C 1
ATOM 1979 O O . ILE A 1 251 ? 18.485 -7.656 -1.336 1.00 51.19 251 ILE A O 1
ATOM 1983 N N . LEU A 1 252 ? 17.341 -7.197 -3.221 1.00 55.00 252 LEU A N 1
ATOM 1984 C CA . LEU A 1 252 ? 17.567 -5.754 -3.191 1.00 55.00 252 LEU A CA 1
ATOM 1985 C C . LEU A 1 252 ? 16.557 -5.069 -2.321 1.00 55.00 252 LEU A C 1
ATOM 1987 O O . LEU A 1 252 ? 15.353 -5.238 -2.504 1.00 55.00 252 LEU A O 1
ATOM 1991 N N . VAL A 1 253 ? 17.061 -4.133 -1.534 1.00 65.44 253 VAL A N 1
ATOM 1992 C CA . VAL A 1 253 ? 16.241 -3.067 -0.990 1.00 65.44 253 VAL A CA 1
ATOM 1993 C C . VAL A 1 253 ? 16.398 -1.841 -1.887 1.00 65.44 253 VAL A C 1
ATOM 1995 O O . VAL A 1 253 ? 17.458 -1.227 -1.953 1.00 65.44 253 VAL A O 1
ATOM 1998 N N . HIS A 1 254 ? 15.346 -1.496 -2.631 1.00 67.75 254 HIS A N 1
ATOM 1999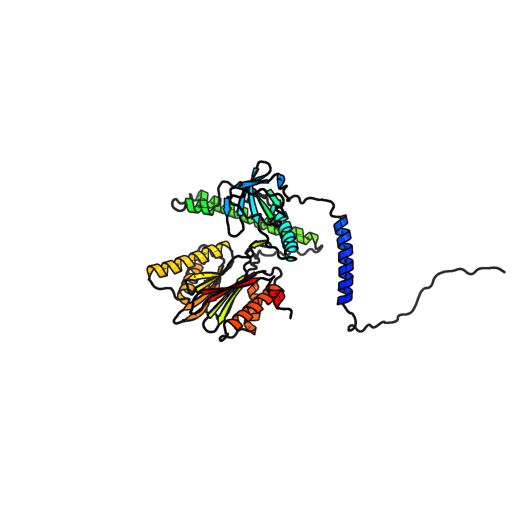 C CA . HIS A 1 254 ? 15.316 -0.311 -3.492 1.00 67.75 254 HIS A CA 1
ATOM 2000 C C . HIS A 1 254 ? 15.180 0.992 -2.695 1.00 67.75 254 HIS A C 1
ATOM 2002 O O . HIS A 1 254 ? 15.554 2.051 -3.202 1.00 67.75 254 HIS A O 1
ATOM 2008 N N . LYS A 1 255 ? 14.560 0.933 -1.509 1.00 72.19 255 LYS A N 1
ATOM 2009 C CA . LYS A 1 255 ? 14.238 2.085 -0.656 1.00 72.19 255 LYS A CA 1
ATOM 2010 C C . LYS A 1 255 ? 13.965 1.629 0.781 1.00 72.19 255 LYS A C 1
ATOM 2012 O O . LYS A 1 255 ? 13.338 0.589 0.948 1.00 72.19 255 LYS A O 1
ATOM 2017 N N . ASN A 1 256 ? 14.351 2.434 1.777 1.00 76.75 256 ASN A N 1
ATOM 2018 C CA . ASN A 1 256 ? 14.129 2.163 3.212 1.00 76.75 256 ASN A CA 1
ATOM 2019 C C . ASN A 1 256 ? 13.091 3.089 3.878 1.00 76.75 256 ASN A C 1
ATOM 2021 O O . ASN A 1 256 ? 12.857 2.994 5.079 1.00 76.75 256 ASN A O 1
ATOM 2025 N N . ASN A 1 257 ? 12.482 4.000 3.120 1.00 83.44 257 ASN A N 1
ATOM 2026 C CA . ASN A 1 257 ? 11.524 5.014 3.574 1.00 83.44 257 ASN A CA 1
ATOM 2027 C C . ASN A 1 257 ? 10.275 5.079 2.667 1.00 83.44 257 ASN A C 1
ATOM 2029 O O . ASN A 1 257 ? 9.797 6.153 2.295 1.00 83.44 257 ASN A O 1
ATOM 2033 N N . GLU A 1 258 ? 9.782 3.930 2.208 1.00 86.69 258 GLU A N 1
ATOM 2034 C CA . GLU A 1 258 ? 8.496 3.832 1.520 1.00 86.69 258 GLU A CA 1
ATOM 2035 C C . GLU A 1 258 ? 7.333 3.808 2.518 1.00 86.69 258 GLU A C 1
ATOM 2037 O O . GLU A 1 258 ? 7.271 2.945 3.380 1.00 86.69 258 GLU A O 1
ATOM 2042 N N . ASP A 1 259 ? 6.370 4.715 2.375 1.00 90.38 259 ASP A N 1
ATOM 2043 C CA . ASP A 1 259 ? 5.142 4.666 3.169 1.00 90.38 259 ASP A CA 1
ATOM 2044 C C . ASP A 1 259 ? 4.109 3.750 2.495 1.00 90.38 259 ASP A C 1
ATOM 2046 O O . ASP A 1 259 ? 3.630 4.025 1.389 1.00 90.38 259 ASP A O 1
ATOM 2050 N N . LYS A 1 260 ? 3.778 2.637 3.157 1.00 92.88 260 LYS A N 1
ATOM 2051 C CA . LYS A 1 260 ? 2.797 1.649 2.676 1.00 92.88 260 LYS A CA 1
ATOM 2052 C C . LYS A 1 260 ? 1.395 1.864 3.254 1.00 92.88 260 LYS A C 1
ATOM 2054 O O . LYS A 1 260 ? 0.479 1.116 2.903 1.00 92.88 260 LYS A O 1
ATOM 2059 N N . ILE A 1 261 ? 1.219 2.875 4.109 1.00 95.94 261 ILE A N 1
ATOM 2060 C CA . ILE A 1 261 ? -0.051 3.210 4.754 1.00 95.94 261 ILE A CA 1
ATOM 2061 C C . ILE A 1 261 ? -0.542 4.546 4.201 1.00 95.94 261 ILE A C 1
ATOM 2063 O O . ILE A 1 261 ? -0.040 5.615 4.542 1.00 95.94 261 ILE A O 1
ATOM 2067 N N . MET A 1 262 ? -1.569 4.518 3.364 1.00 93.88 262 MET A N 1
ATOM 2068 C CA . MET A 1 262 ? -2.135 5.728 2.774 1.00 93.88 262 MET A CA 1
ATOM 2069 C C . MET A 1 262 ? -3.326 6.240 3.586 1.00 93.88 262 MET A C 1
ATOM 2071 O O . MET A 1 262 ? -4.095 5.464 4.147 1.00 93.88 262 MET A O 1
ATOM 2075 N N . LEU A 1 263 ? -3.498 7.560 3.621 1.00 94.44 263 LEU A N 1
ATOM 2076 C CA . LEU A 1 263 ? -4.717 8.192 4.128 1.00 94.44 263 LEU A CA 1
ATOM 2077 C C . LEU A 1 263 ? -5.801 8.079 3.059 1.00 94.44 263 LEU A C 1
ATOM 2079 O O . LEU A 1 263 ? -5.621 8.587 1.956 1.00 94.44 263 LEU A O 1
ATOM 2083 N N . LEU A 1 264 ? -6.904 7.400 3.357 1.00 92.38 264 LEU A N 1
ATOM 2084 C CA . LEU A 1 264 ? -8.023 7.268 2.426 1.00 92.38 264 LEU A CA 1
ATOM 2085 C C . LEU A 1 264 ? -8.938 8.500 2.488 1.00 92.38 264 LEU A C 1
ATOM 2087 O O . LEU A 1 264 ? -9.346 9.021 1.453 1.00 92.38 264 LEU A O 1
ATOM 2091 N N . ASP A 1 265 ? -9.204 8.974 3.704 1.00 91.69 265 ASP A N 1
ATOM 2092 C CA . ASP A 1 265 ? -9.855 10.244 4.024 1.00 91.69 265 ASP A CA 1
ATOM 2093 C C . ASP A 1 265 ? -9.357 10.750 5.397 1.00 91.69 265 ASP A C 1
ATOM 2095 O O . ASP A 1 265 ? -8.331 10.281 5.894 1.00 91.69 265 ASP A O 1
ATOM 2099 N N . SER A 1 266 ? -10.048 11.716 6.016 1.00 92.12 266 SER A N 1
ATOM 2100 C CA . SER A 1 266 ? -9.639 12.286 7.309 1.00 92.12 266 SER A CA 1
ATOM 2101 C C . SER A 1 266 ? -9.675 11.299 8.482 1.00 92.12 266 SER A C 1
ATOM 2103 O O . SER A 1 266 ? -9.009 11.552 9.479 1.00 92.12 266 SER A O 1
ATOM 2105 N N . HIS A 1 267 ? -10.427 10.199 8.388 1.00 95.75 267 HIS A N 1
ATOM 2106 C CA . HIS A 1 267 ? -10.637 9.225 9.468 1.00 95.75 267 HIS A CA 1
ATOM 2107 C C . HIS A 1 267 ? -10.496 7.774 8.980 1.00 95.75 267 HIS A C 1
ATOM 2109 O O . HIS A 1 267 ? -11.077 6.861 9.572 1.00 95.75 267 HIS A O 1
ATOM 2115 N N . LYS A 1 268 ? -9.750 7.532 7.893 1.00 96.50 268 LYS A N 1
ATOM 2116 C CA . LYS A 1 268 ? -9.516 6.189 7.341 1.00 96.50 268 LYS A CA 1
ATOM 2117 C C . LYS A 1 268 ? -8.100 6.041 6.807 1.00 96.50 268 LYS A C 1
ATOM 2119 O O . LYS A 1 268 ? -7.597 6.884 6.065 1.00 96.50 268 LYS A O 1
ATOM 2124 N N . LEU A 1 269 ? -7.488 4.914 7.137 1.00 97.38 269 LEU A N 1
ATOM 2125 C CA . LEU A 1 269 ? -6.173 4.473 6.701 1.00 97.38 269 LEU A CA 1
ATOM 2126 C C . LEU A 1 269 ? -6.318 3.207 5.857 1.00 97.38 269 LEU A C 1
ATOM 2128 O O . LEU A 1 269 ? -7.102 2.314 6.177 1.00 97.38 269 LEU A O 1
ATOM 2132 N N . ILE A 1 270 ? -5.526 3.117 4.794 1.00 96.81 270 ILE A N 1
ATOM 2133 C CA . ILE A 1 270 ? -5.411 1.925 3.961 1.00 96.81 270 ILE A CA 1
ATOM 2134 C C . ILE A 1 270 ? -3.949 1.481 3.921 1.00 96.81 270 ILE A C 1
ATOM 2136 O O . ILE A 1 270 ? -3.085 2.132 3.337 1.00 96.81 270 ILE A O 1
ATOM 2140 N N . ALA A 1 271 ? -3.674 0.370 4.589 1.00 96.38 271 ALA A N 1
ATOM 2141 C CA . ALA A 1 271 ? -2.397 -0.321 4.566 1.00 96.38 271 ALA A CA 1
ATOM 2142 C C . ALA A 1 271 ? -2.467 -1.404 3.504 1.00 96.38 271 ALA A C 1
ATOM 2144 O O . ALA A 1 271 ? -3.411 -2.193 3.505 1.00 96.38 271 ALA A O 1
ATOM 2145 N N . ALA A 1 272 ? -1.479 -1.474 2.623 1.00 93.75 272 ALA A N 1
ATOM 2146 C CA . ALA A 1 272 ? -1.478 -2.486 1.583 1.00 93.75 272 ALA A CA 1
ATOM 2147 C C . ALA A 1 272 ? -0.148 -3.236 1.520 1.00 93.75 272 ALA A C 1
ATOM 2149 O O . ALA A 1 272 ? 0.919 -2.648 1.675 1.00 93.75 272 ALA A O 1
ATOM 2150 N N . SER A 1 273 ? -0.238 -4.537 1.264 1.00 91.94 273 SER A N 1
ATOM 2151 C CA . SER A 1 273 ? 0.887 -5.437 1.010 1.00 91.94 273 SER A CA 1
ATOM 2152 C C . SER A 1 273 ? 0.624 -6.206 -0.278 1.00 91.94 273 SER A C 1
ATOM 2154 O O . SER A 1 273 ? -0.518 -6.534 -0.580 1.00 91.94 273 SER A O 1
ATOM 2156 N N . GLY A 1 274 ? 1.646 -6.501 -1.067 1.00 88.31 274 GLY A N 1
ATOM 2157 C CA . GLY A 1 274 ? 1.505 -7.232 -2.309 1.00 88.31 274 GLY A CA 1
ATOM 2158 C C . GLY A 1 274 ? 2.557 -6.857 -3.336 1.00 88.31 274 GLY A C 1
ATOM 2159 O O . GLY A 1 274 ? 3.680 -6.493 -3.017 1.00 88.31 274 GLY A O 1
ATOM 2160 N N . GLU A 1 275 ? 2.198 -7.000 -4.609 1.00 84.62 275 GLU A N 1
ATOM 2161 C CA . GLU A 1 275 ? 3.048 -6.500 -5.690 1.00 84.62 275 GLU A CA 1
ATOM 2162 C C . GLU A 1 275 ? 3.113 -4.959 -5.635 1.00 84.62 275 GLU A C 1
ATOM 2164 O O . GLU A 1 275 ? 2.053 -4.329 -5.665 1.00 84.62 275 GLU A O 1
ATOM 2169 N N . PRO A 1 276 ? 4.301 -4.317 -5.601 1.00 83.12 276 PRO A N 1
ATOM 2170 C CA . PRO A 1 276 ? 4.404 -2.863 -5.436 1.00 83.12 276 PRO A CA 1
ATOM 2171 C C . PRO A 1 276 ? 3.649 -2.061 -6.505 1.00 83.12 276 PRO A C 1
ATOM 2173 O O . PRO A 1 276 ? 3.029 -1.041 -6.202 1.00 83.12 276 PRO A O 1
ATOM 2176 N N . GLY A 1 277 ? 3.664 -2.537 -7.756 1.00 84.62 277 GLY A N 1
ATOM 2177 C CA . GLY A 1 277 ? 2.936 -1.907 -8.858 1.00 84.62 277 GLY A CA 1
ATOM 2178 C C . GLY A 1 277 ? 1.419 -1.947 -8.667 1.00 84.62 277 GLY A C 1
ATOM 2179 O O . GLY A 1 277 ? 0.751 -0.927 -8.850 1.00 84.62 277 GLY A O 1
ATOM 2180 N N . ASP A 1 278 ? 0.889 -3.099 -8.254 1.00 88.94 278 ASP A N 1
ATOM 2181 C CA . ASP A 1 278 ? -0.539 -3.263 -7.985 1.00 88.94 278 ASP A CA 1
ATOM 2182 C C . ASP A 1 278 ? -0.954 -2.480 -6.746 1.00 88.94 278 ASP A C 1
ATOM 2184 O O . ASP A 1 278 ? -1.986 -1.815 -6.774 1.00 88.94 278 ASP A O 1
ATOM 2188 N N . ARG A 1 279 ? -0.132 -2.501 -5.688 1.00 89.81 279 ARG A N 1
ATOM 2189 C CA . ARG A 1 279 ? -0.384 -1.782 -4.440 1.00 89.81 279 ARG A CA 1
ATOM 2190 C C . ARG A 1 279 ? -0.639 -0.309 -4.710 1.00 89.81 279 ARG A C 1
ATOM 2192 O O . ARG A 1 279 ? -1.723 0.169 -4.404 1.00 89.81 279 ARG A O 1
ATOM 2199 N N . VAL A 1 280 ? 0.326 0.379 -5.321 1.00 89.56 280 VAL A N 1
ATOM 2200 C CA . VAL A 1 280 ? 0.238 1.826 -5.578 1.00 89.56 280 VAL A CA 1
ATOM 2201 C C . VAL A 1 280 ? -0.951 2.153 -6.482 1.00 89.56 280 VAL A C 1
ATOM 2203 O O . VAL A 1 280 ? -1.715 3.073 -6.205 1.00 89.56 280 VAL A O 1
ATOM 2206 N N . GLN A 1 281 ? -1.140 1.390 -7.560 1.00 90.62 281 GLN A N 1
ATOM 2207 C CA . GLN A 1 281 ? -2.221 1.650 -8.510 1.00 90.62 281 GLN A CA 1
ATOM 2208 C C . GLN A 1 281 ? -3.603 1.419 -7.891 1.00 90.62 281 GLN A C 1
ATOM 2210 O O . GLN A 1 281 ? -4.521 2.207 -8.128 1.00 90.62 281 GLN A O 1
ATOM 2215 N N . PHE A 1 282 ? -3.759 0.345 -7.119 1.00 93.19 282 PHE A N 1
ATOM 2216 C CA . PHE A 1 282 ? -5.039 -0.037 -6.544 1.00 93.19 282 PHE A CA 1
ATOM 2217 C C . PHE A 1 282 ? -5.428 0.862 -5.369 1.00 93.19 282 PHE A C 1
ATOM 2219 O O . PHE A 1 282 ? -6.552 1.359 -5.338 1.00 93.19 282 PHE A O 1
ATOM 2226 N N . THR A 1 283 ? -4.512 1.159 -4.443 1.00 93.12 283 THR A N 1
ATOM 2227 C CA . THR A 1 283 ? -4.817 2.049 -3.312 1.00 93.12 283 THR A CA 1
ATOM 2228 C C . THR A 1 283 ? -5.135 3.472 -3.772 1.00 93.12 283 THR A C 1
ATOM 2230 O O . THR A 1 283 ? -6.093 4.064 -3.278 1.00 93.12 283 THR A O 1
ATOM 2233 N N . GLU A 1 284 ? -4.421 4.010 -4.769 1.00 93.44 284 GLU A N 1
ATOM 2234 C CA . GLU A 1 284 ? -4.762 5.306 -5.373 1.00 93.44 284 GLU A CA 1
ATOM 2235 C C . GLU A 1 284 ? -6.131 5.290 -6.064 1.00 93.44 284 GLU A C 1
ATOM 2237 O O . GLU A 1 284 ? -6.863 6.283 -6.023 1.00 93.44 284 GLU A O 1
ATOM 2242 N N . TYR A 1 285 ? -6.472 4.191 -6.742 1.00 94.50 285 TYR A N 1
ATOM 2243 C CA . TYR A 1 285 ? -7.779 4.031 -7.372 1.00 94.50 285 TYR A CA 1
ATOM 2244 C C . TYR A 1 285 ? -8.894 4.066 -6.322 1.00 94.50 285 TYR A C 1
ATOM 2246 O O . TYR A 1 285 ? -9.855 4.821 -6.480 1.00 94.50 285 TYR A O 1
ATOM 2254 N N . VAL A 1 286 ? -8.746 3.316 -5.229 1.00 95.31 286 VAL A N 1
ATOM 2255 C CA . VAL A 1 286 ? -9.722 3.293 -4.133 1.00 95.31 286 VAL A CA 1
ATOM 2256 C C . VAL A 1 286 ? -9.847 4.678 -3.495 1.00 95.31 286 VAL A C 1
ATOM 2258 O O . VAL A 1 286 ? -10.957 5.196 -3.399 1.00 95.31 286 VAL A O 1
ATOM 2261 N N . GLN A 1 287 ? -8.727 5.325 -3.157 1.00 94.56 287 GLN A N 1
ATOM 2262 C CA . GLN A 1 287 ? -8.700 6.673 -2.574 1.00 94.56 287 GLN A CA 1
ATOM 2263 C C . GLN A 1 287 ? -9.475 7.683 -3.423 1.00 94.56 287 GLN A C 1
ATOM 2265 O O . GLN A 1 287 ? -10.387 8.344 -2.932 1.00 94.56 287 GLN A O 1
ATOM 2270 N N . LYS A 1 288 ? -9.179 7.754 -4.725 1.00 94.75 288 LYS A N 1
ATOM 2271 C CA . LYS A 1 288 ? -9.832 8.708 -5.633 1.00 94.75 288 LYS A CA 1
ATOM 2272 C C . LYS A 1 288 ? -11.335 8.458 -5.757 1.00 94.75 288 LYS A C 1
ATOM 2274 O O . LYS A 1 288 ? -12.094 9.420 -5.847 1.00 94.75 288 LYS A O 1
ATOM 2279 N N . ASN A 1 289 ? -11.777 7.200 -5.762 1.00 95.38 289 ASN A N 1
ATOM 2280 C CA . ASN A 1 289 ? -13.204 6.876 -5.851 1.00 95.38 289 ASN A CA 1
ATOM 2281 C C . ASN A 1 289 ? -13.953 7.158 -4.545 1.00 95.38 289 ASN A C 1
ATOM 2283 O O . ASN A 1 289 ? -15.077 7.654 -4.598 1.00 95.38 289 ASN A O 1
ATOM 2287 N N . VAL A 1 290 ? -13.328 6.915 -3.391 1.00 93.88 290 VAL A N 1
ATOM 2288 C CA . VAL A 1 290 ? -13.899 7.275 -2.084 1.00 93.88 290 VAL A CA 1
ATOM 2289 C C . VAL A 1 290 ? -14.061 8.792 -1.976 1.00 93.88 290 VAL A C 1
ATOM 2291 O O . VAL A 1 290 ? -15.152 9.264 -1.653 1.00 93.88 290 VAL A O 1
ATOM 2294 N N . SER A 1 291 ? -13.041 9.570 -2.356 1.00 92.62 291 SER A N 1
ATOM 2295 C CA . SER A 1 291 ? -13.158 11.032 -2.409 1.00 92.62 291 SER A CA 1
ATOM 2296 C C . SER A 1 291 ? -14.224 11.484 -3.414 1.00 92.62 291 SER A C 1
ATOM 2298 O O . SER A 1 291 ? -15.036 12.351 -3.103 1.00 92.62 291 SER A O 1
ATOM 2300 N N . LEU A 1 292 ? -14.279 10.881 -4.608 1.00 94.38 292 LEU A N 1
ATOM 2301 C CA . LEU A 1 292 ? -15.293 11.200 -5.620 1.00 94.38 292 LEU A CA 1
ATOM 2302 C C . LEU A 1 292 ? -16.718 10.939 -5.115 1.00 94.38 292 LEU A C 1
ATOM 2304 O O . LEU A 1 292 ? -17.617 11.732 -5.395 1.00 94.38 292 LEU A O 1
ATOM 2308 N N . TYR A 1 293 ? -16.931 9.847 -4.380 1.00 93.56 293 TYR A N 1
ATOM 2309 C CA . TYR A 1 293 ? -18.220 9.549 -3.765 1.00 93.56 293 TYR A CA 1
ATOM 2310 C C . TYR A 1 293 ? -18.619 10.645 -2.774 1.00 93.56 293 TYR A C 1
ATOM 2312 O O . TYR A 1 293 ? -19.747 11.137 -2.832 1.00 93.56 293 TYR A O 1
ATOM 2320 N N . GLN A 1 294 ? -17.688 11.069 -1.915 1.00 92.31 294 GLN A N 1
ATOM 2321 C CA . GLN A 1 294 ? -17.925 12.147 -0.958 1.00 92.31 294 GLN A CA 1
ATOM 2322 C C . GLN A 1 294 ? -18.263 13.468 -1.660 1.00 92.31 294 GLN A C 1
ATOM 2324 O O . GLN A 1 294 ? -19.207 14.141 -1.258 1.00 92.31 294 GLN A O 1
ATOM 2329 N N . PHE A 1 295 ? -17.564 13.815 -2.745 1.00 93.75 295 PHE A N 1
ATOM 2330 C CA . PHE A 1 295 ? -17.874 15.016 -3.528 1.00 93.75 295 PHE A CA 1
ATOM 2331 C C . PHE A 1 295 ? -19.255 14.966 -4.189 1.00 93.75 295 PHE A C 1
ATOM 2333 O O . PHE A 1 295 ? -19.927 15.989 -4.271 1.00 93.75 295 PHE A O 1
ATOM 2340 N N . ARG A 1 296 ? -19.686 13.796 -4.675 1.00 95.50 296 ARG A N 1
ATOM 2341 C CA . ARG A 1 296 ? -20.981 13.641 -5.357 1.00 95.50 296 ARG A CA 1
ATOM 2342 C C . ARG A 1 296 ? -22.168 13.650 -4.403 1.00 95.50 296 ARG A C 1
ATOM 2344 O O . ARG A 1 296 ? -23.206 14.196 -4.753 1.00 95.50 296 ARG A O 1
ATOM 2351 N N . ASN A 1 297 ? -22.018 13.025 -3.238 1.00 94.19 297 ASN A N 1
ATOM 2352 C CA . ASN A 1 297 ? -23.124 12.810 -2.304 1.00 94.19 297 ASN A CA 1
ATOM 2353 C C . ASN A 1 297 ? -23.094 13.755 -1.096 1.00 94.19 297 ASN A C 1
ATOM 2355 O O . ASN A 1 297 ? -24.029 13.756 -0.304 1.00 94.19 297 ASN A O 1
ATOM 2359 N N . GLY A 1 298 ? -22.015 14.521 -0.909 1.00 91.75 298 GLY A N 1
ATOM 2360 C CA . GLY A 1 298 ? -21.833 15.418 0.236 1.00 91.75 298 GLY A CA 1
ATOM 2361 C C . GLY A 1 298 ? -21.581 14.706 1.571 1.00 91.75 298 GLY A C 1
ATOM 2362 O O . GLY A 1 298 ? -21.399 15.374 2.585 1.00 91.75 298 GLY A O 1
ATOM 2363 N N . ILE A 1 299 ? -21.541 13.369 1.585 1.00 91.38 299 ILE A N 1
ATOM 2364 C CA . ILE A 1 299 ? -21.357 12.551 2.789 1.00 91.38 299 ILE A CA 1
ATOM 2365 C C . ILE A 1 299 ? -20.147 11.616 2.643 1.00 91.38 299 ILE A C 1
ATOM 2367 O O . ILE A 1 299 ? -19.989 10.976 1.597 1.00 91.38 299 ILE A O 1
ATOM 2371 N N . PRO A 1 300 ? -19.270 11.520 3.661 1.00 91.06 300 PRO A N 1
ATOM 2372 C CA . PRO A 1 300 ? -18.183 10.550 3.657 1.00 91.06 300 PRO A CA 1
ATOM 2373 C C . PRO A 1 300 ? -18.736 9.129 3.807 1.00 91.06 300 PRO A C 1
ATOM 2375 O O . PRO A 1 300 ? -19.737 8.903 4.488 1.00 91.06 300 PRO A O 1
ATOM 2378 N N . LEU A 1 301 ? -18.071 8.158 3.181 1.00 93.62 301 LEU A N 1
ATOM 2379 C CA . LEU A 1 301 ? -18.398 6.746 3.376 1.00 93.62 301 LEU A CA 1
ATOM 2380 C C . LEU A 1 301 ? -18.063 6.321 4.809 1.00 93.62 301 LEU A C 1
ATOM 2382 O O . LEU A 1 301 ? -17.078 6.787 5.385 1.00 93.62 301 LEU A O 1
ATOM 2386 N N . THR A 1 302 ? -18.845 5.392 5.356 1.00 95.31 302 THR A N 1
ATOM 2387 C CA . THR A 1 302 ? -18.444 4.661 6.564 1.00 95.31 302 THR A CA 1
ATOM 2388 C C . THR A 1 302 ? -17.275 3.735 6.243 1.00 95.31 302 THR A C 1
ATOM 2390 O O . THR A 1 302 ? -17.054 3.358 5.086 1.00 95.31 302 THR A O 1
ATOM 2393 N N . THR A 1 303 ? -16.522 3.333 7.259 1.00 95.88 303 THR A N 1
ATOM 2394 C CA . THR A 1 303 ? -15.390 2.413 7.098 1.00 95.88 303 THR A CA 1
ATOM 2395 C C . THR A 1 303 ? -15.867 1.065 6.546 1.00 95.88 303 THR A C 1
ATOM 2397 O O . THR A 1 303 ? -15.265 0.526 5.618 1.00 95.88 303 THR A O 1
ATOM 2400 N N . ALA A 1 304 ? -17.026 0.578 7.004 1.00 96.62 304 ALA A N 1
ATOM 2401 C CA . ALA A 1 304 ? -17.670 -0.626 6.469 1.00 96.62 304 ALA A CA 1
ATOM 2402 C C . ALA A 1 304 ? -18.021 -0.506 4.974 1.00 96.62 304 ALA A C 1
ATOM 2404 O O . ALA A 1 304 ? -17.824 -1.451 4.204 1.00 96.62 304 ALA A O 1
ATOM 2405 N N . ALA A 1 305 ? -18.541 0.649 4.547 1.00 95.94 305 ALA A N 1
ATOM 2406 C CA . ALA A 1 305 ? -18.900 0.885 3.152 1.00 95.94 305 ALA A CA 1
ATOM 2407 C C . ALA A 1 305 ? -17.654 0.999 2.260 1.00 95.94 305 ALA A C 1
ATOM 2409 O O . ALA A 1 305 ? -17.612 0.395 1.187 1.00 95.94 305 ALA A O 1
ATOM 2410 N N . ALA A 1 306 ? -16.612 1.698 2.722 1.00 96.56 306 ALA A N 1
ATOM 2411 C CA . ALA A 1 306 ? -15.332 1.796 2.021 1.00 96.56 306 ALA A CA 1
ATOM 2412 C C . ALA A 1 306 ? -14.649 0.423 1.869 1.00 96.56 306 ALA A C 1
ATOM 2414 O O . ALA A 1 306 ? -14.136 0.100 0.792 1.00 96.56 306 ALA A O 1
ATOM 2415 N N . ALA A 1 307 ? -14.703 -0.422 2.903 1.00 97.12 307 ALA A N 1
ATOM 2416 C CA . ALA A 1 307 ? -14.168 -1.779 2.861 1.00 97.12 307 ALA A CA 1
ATOM 2417 C C . ALA A 1 307 ? -14.942 -2.668 1.870 1.00 97.12 307 ALA A C 1
ATOM 2419 O O . ALA A 1 307 ? -14.339 -3.371 1.057 1.00 97.12 307 ALA A O 1
ATOM 2420 N N . ASN A 1 308 ? -16.277 -2.582 1.861 1.00 97.44 308 ASN A N 1
ATOM 2421 C CA . ASN A 1 308 ? -17.116 -3.305 0.901 1.00 97.44 308 ASN A CA 1
ATOM 2422 C C . ASN A 1 308 ? -16.897 -2.856 -0.546 1.00 97.44 308 ASN A C 1
ATOM 2424 O O . ASN A 1 308 ? -16.836 -3.705 -1.436 1.00 97.44 308 ASN A O 1
ATOM 2428 N N . PHE A 1 309 ? -16.745 -1.551 -0.778 1.00 96.75 309 PHE A N 1
ATOM 2429 C CA . PHE A 1 309 ? -16.385 -1.007 -2.085 1.00 96.75 309 PHE A CA 1
ATOM 2430 C C . PHE A 1 309 ? -15.037 -1.572 -2.554 1.00 96.75 309 PHE A C 1
ATOM 2432 O O . PHE A 1 309 ? -14.954 -2.171 -3.623 1.00 96.75 309 PHE A O 1
ATOM 2439 N N . THR A 1 310 ? -14.009 -1.484 -1.707 1.00 96.50 310 THR A N 1
ATOM 2440 C CA . THR A 1 310 ? -12.656 -1.993 -1.992 1.00 96.50 310 THR A CA 1
ATOM 2441 C C . THR A 1 310 ? -12.670 -3.481 -2.347 1.00 96.50 310 THR A C 1
ATOM 2443 O O . THR A 1 310 ? -12.113 -3.895 -3.364 1.00 96.50 310 THR A O 1
ATOM 2446 N N . ARG A 1 311 ? -13.370 -4.291 -1.546 1.00 96.56 311 ARG A N 1
ATOM 2447 C CA . ARG A 1 311 ? -13.564 -5.724 -1.790 1.00 96.56 311 ARG A CA 1
ATOM 2448 C C . ARG A 1 311 ? -14.307 -5.990 -3.106 1.00 96.56 311 ARG A C 1
ATOM 2450 O O . ARG A 1 311 ? -13.946 -6.906 -3.839 1.00 96.56 311 ARG A O 1
ATOM 2457 N N . GLY A 1 312 ? -15.343 -5.210 -3.420 1.00 96.06 312 GLY A N 1
ATOM 2458 C CA . GLY A 1 312 ? -16.100 -5.327 -4.670 1.00 96.06 312 GLY A CA 1
ATOM 2459 C C . GLY A 1 312 ? -15.237 -5.090 -5.914 1.00 96.06 312 GLY A C 1
ATOM 2460 O O . GLY A 1 312 ? -15.336 -5.837 -6.892 1.00 96.06 312 GLY A O 1
ATOM 2461 N N . GLU A 1 313 ? -14.336 -4.112 -5.845 1.00 94.62 313 GLU A N 1
ATOM 2462 C CA . GLU A 1 313 ? -13.379 -3.809 -6.911 1.00 94.62 313 GLU A CA 1
ATOM 2463 C C . GLU A 1 313 ? -12.336 -4.923 -7.079 1.00 94.62 313 GLU A C 1
ATOM 2465 O O . GLU A 1 313 ? -12.095 -5.370 -8.204 1.00 94.62 313 GLU A O 1
ATOM 2470 N N . LEU A 1 314 ? -11.803 -5.474 -5.978 1.00 93.50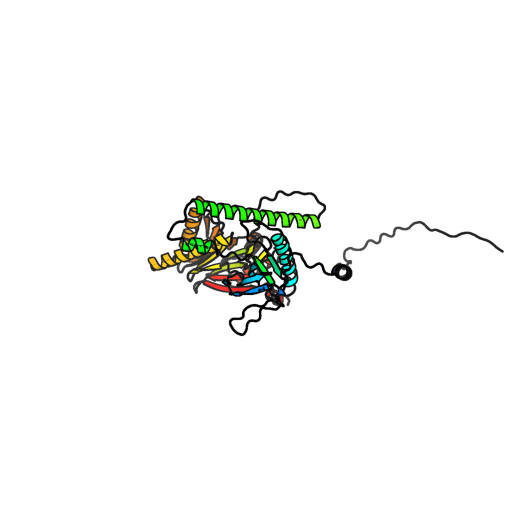 314 LEU A N 1
ATOM 2471 C CA . LEU A 1 314 ? -10.937 -6.662 -6.033 1.00 93.50 314 LEU A CA 1
ATOM 2472 C C . LEU A 1 314 ? -11.662 -7.866 -6.645 1.00 93.50 314 LEU A C 1
ATOM 2474 O O . LEU A 1 314 ? -11.153 -8.491 -7.574 1.00 93.50 314 LEU A O 1
ATOM 2478 N N . ALA A 1 315 ? -12.888 -8.155 -6.200 1.00 94.12 315 ALA A N 1
ATOM 2479 C CA . ALA A 1 315 ? -13.684 -9.272 -6.710 1.00 94.12 315 ALA A CA 1
ATOM 2480 C C . ALA A 1 315 ? -13.999 -9.137 -8.211 1.00 94.12 315 ALA A C 1
ATOM 2482 O O . ALA A 1 315 ? -14.111 -10.132 -8.935 1.00 94.12 315 ALA A O 1
ATOM 2483 N N . THR A 1 316 ? -14.147 -7.903 -8.693 1.00 93.00 316 THR A N 1
ATOM 2484 C CA . THR A 1 316 ? -14.322 -7.613 -10.119 1.00 93.00 316 THR A CA 1
ATOM 2485 C C . THR A 1 316 ? -13.017 -7.826 -10.886 1.00 93.00 316 THR A C 1
ATOM 2487 O O . THR A 1 316 ? -13.032 -8.430 -11.963 1.00 93.00 316 THR A O 1
ATOM 2490 N N . ALA A 1 317 ? -11.885 -7.388 -10.327 1.00 90.19 317 ALA A N 1
ATOM 2491 C CA . ALA A 1 317 ? -10.562 -7.557 -10.919 1.00 90.19 317 ALA A CA 1
ATOM 2492 C C . ALA A 1 317 ? -10.156 -9.035 -11.048 1.00 90.19 317 ALA A C 1
ATOM 2494 O O . ALA A 1 317 ? -9.609 -9.413 -12.084 1.00 90.19 317 ALA A O 1
ATOM 2495 N N . LEU A 1 318 ? -10.516 -9.889 -10.081 1.00 88.19 318 LEU A N 1
ATOM 2496 C CA . LEU A 1 318 ? -10.229 -11.334 -10.103 1.00 88.19 318 LEU A CA 1
ATOM 2497 C C . LEU A 1 318 ? -10.687 -12.045 -11.382 1.00 88.19 318 LEU A C 1
ATOM 2499 O O . LEU A 1 318 ? -10.046 -12.991 -11.827 1.00 88.19 318 LEU A O 1
ATOM 2503 N N . ARG A 1 319 ? -11.786 -11.586 -11.994 1.00 85.25 319 ARG A N 1
ATOM 2504 C CA . ARG A 1 319 ? -12.360 -12.195 -13.207 1.00 85.25 319 ARG A CA 1
ATOM 2505 C C . ARG A 1 319 ? -11.800 -11.629 -14.514 1.00 85.25 319 ARG A C 1
ATOM 2507 O O . ARG A 1 319 ? -12.194 -12.084 -15.584 1.00 85.25 319 ARG A O 1
ATOM 2514 N N . LYS A 1 320 ? -10.943 -10.607 -14.452 1.00 85.62 320 LYS A N 1
ATOM 2515 C CA . LYS A 1 320 ? -10.388 -9.922 -15.631 1.00 85.62 320 LYS A CA 1
ATOM 2516 C C . LYS A 1 320 ? -8.866 -9.929 -15.612 1.00 85.62 320 LYS A C 1
ATOM 2518 O O . LYS A 1 320 ? -8.242 -10.522 -16.480 1.00 85.62 320 LYS A O 1
ATOM 2523 N N . ASN A 1 321 ? -8.290 -9.239 -14.637 1.00 81.69 321 ASN A N 1
ATOM 2524 C CA . ASN A 1 321 ? -6.859 -9.150 -14.404 1.00 81.69 321 ASN A CA 1
ATOM 2525 C C . ASN A 1 321 ? -6.660 -8.932 -12.896 1.00 81.69 321 ASN A C 1
ATOM 2527 O O . ASN A 1 321 ? -6.888 -7.812 -12.430 1.00 81.69 321 ASN A O 1
ATOM 2531 N N . PRO A 1 322 ? -6.339 -9.990 -12.132 1.00 86.06 322 PRO A N 1
ATOM 2532 C CA . PRO A 1 322 ? -6.334 -9.940 -10.676 1.00 86.06 322 PRO A CA 1
ATOM 2533 C C . PRO A 1 322 ? -5.234 -9.011 -10.160 1.00 86.06 322 PRO A C 1
ATOM 2535 O O . PRO A 1 322 ? -4.096 -9.077 -10.622 1.00 86.06 322 PRO A O 1
ATOM 2538 N N . TYR A 1 323 ? -5.570 -8.183 -9.170 1.00 88.06 323 TYR A N 1
ATOM 2539 C CA . TYR A 1 323 ? -4.570 -7.465 -8.384 1.00 88.06 323 TYR A CA 1
ATOM 2540 C C . TYR A 1 323 ? -3.988 -8.398 -7.324 1.00 88.06 323 TYR A C 1
ATOM 2542 O O . TYR A 1 323 ? -4.727 -9.068 -6.606 1.00 88.06 323 TYR A O 1
ATOM 2550 N N . SER A 1 324 ? -2.666 -8.410 -7.184 1.00 87.88 324 SER A N 1
ATOM 2551 C CA . SER A 1 324 ? -1.974 -9.163 -6.136 1.00 87.88 324 SER A CA 1
ATOM 2552 C C . SER A 1 324 ? -1.742 -8.289 -4.905 1.00 87.88 324 SER A C 1
ATOM 2554 O O . SER A 1 324 ? -0.591 -7.978 -4.586 1.00 87.88 324 SER A O 1
ATOM 2556 N N . VAL A 1 325 ? -2.825 -7.866 -4.241 1.00 92.12 325 VAL A N 1
ATOM 2557 C CA . VAL A 1 325 ? -2.791 -6.955 -3.083 1.00 92.12 325 VAL A CA 1
ATOM 2558 C C . VAL A 1 325 ? -3.662 -7.452 -1.936 1.00 92.12 325 VAL A C 1
ATOM 2560 O O . VAL A 1 325 ? -4.790 -7.883 -2.133 1.00 92.12 325 VAL A O 1
ATOM 2563 N N . ASN A 1 326 ? -3.126 -7.338 -0.734 1.00 94.81 326 ASN A N 1
ATOM 2564 C CA . ASN A 1 326 ? -3.794 -7.529 0.538 1.00 94.81 326 ASN A CA 1
ATOM 2565 C C . ASN A 1 326 ? -3.916 -6.175 1.231 1.00 94.81 326 ASN A C 1
ATOM 2567 O O . ASN A 1 326 ? -2.997 -5.357 1.144 1.00 94.81 326 ASN A O 1
ATOM 2571 N N . ILE A 1 327 ? -5.029 -5.930 1.913 1.00 96.19 327 ILE A N 1
ATOM 2572 C CA . ILE A 1 327 ? -5.367 -4.623 2.467 1.00 96.19 327 ILE A CA 1
ATOM 2573 C C . ILE A 1 327 ? -5.843 -4.766 3.910 1.00 96.19 327 ILE A C 1
ATOM 2575 O O . ILE A 1 327 ? -6.797 -5.490 4.193 1.00 96.19 327 ILE A O 1
ATOM 2579 N N . LEU A 1 328 ? -5.211 -4.010 4.809 1.00 97.62 328 LEU A N 1
ATOM 2580 C CA . LEU A 1 328 ? -5.771 -3.669 6.114 1.00 97.62 328 LEU A CA 1
ATOM 2581 C C . LEU A 1 328 ? -6.343 -2.260 6.037 1.00 97.62 328 LEU A C 1
ATOM 2583 O O . LEU A 1 328 ? -5.612 -1.290 5.830 1.00 97.62 328 LEU A O 1
ATOM 2587 N N . MET A 1 329 ? -7.655 -2.145 6.199 1.00 97.94 329 MET A N 1
ATOM 2588 C CA . MET A 1 329 ? -8.339 -0.859 6.246 1.00 97.94 329 MET A CA 1
ATOM 2589 C C . MET A 1 329 ? -8.739 -0.553 7.683 1.00 97.94 329 MET A C 1
ATOM 2591 O O . MET A 1 329 ? -9.572 -1.254 8.249 1.00 97.94 329 MET A O 1
ATOM 2595 N N . ALA A 1 330 ? -8.154 0.493 8.255 1.00 97.88 330 ALA A N 1
ATOM 2596 C CA . ALA A 1 330 ? -8.498 0.987 9.581 1.00 97.88 330 ALA A CA 1
ATOM 2597 C C . ALA A 1 330 ? -9.294 2.283 9.449 1.00 97.88 330 ALA A C 1
ATOM 2599 O O . ALA A 1 330 ? -8.988 3.113 8.595 1.00 97.88 330 ALA A O 1
ATOM 2600 N N . GLY A 1 331 ? -10.295 2.491 10.292 1.00 97.12 331 GLY A N 1
ATOM 2601 C CA . GLY A 1 331 ? -11.053 3.734 10.274 1.00 97.12 331 GLY A CA 1
ATOM 2602 C C . GLY A 1 331 ? -11.829 3.977 11.552 1.00 97.12 331 GLY A C 1
ATOM 2603 O O . GLY A 1 331 ? -12.052 3.057 12.339 1.00 97.12 331 GLY A O 1
ATOM 2604 N N . TYR A 1 332 ? -12.230 5.230 11.737 1.00 97.25 332 TYR A N 1
ATOM 2605 C CA . TYR A 1 332 ? -13.084 5.664 12.832 1.00 97.25 332 TYR A CA 1
ATOM 2606 C C . TYR A 1 332 ? -14.371 6.271 12.268 1.00 97.25 332 TYR A C 1
ATOM 2608 O O . TYR A 1 332 ? -14.342 7.280 11.561 1.00 97.25 332 TYR A O 1
ATOM 2616 N N . ASP A 1 333 ? -15.507 5.658 12.593 1.00 95.88 333 ASP A N 1
ATOM 2617 C CA . ASP A 1 333 ? -16.833 6.168 12.249 1.00 95.88 333 ASP A CA 1
ATOM 2618 C C . ASP A 1 333 ? -17.492 6.770 13.503 1.00 95.88 333 ASP A C 1
ATOM 2620 O O . ASP A 1 333 ? -17.423 6.184 14.580 1.00 95.88 333 ASP A O 1
ATOM 2624 N N . LYS A 1 334 ? -18.184 7.915 13.382 1.00 90.12 334 LYS A N 1
ATOM 2625 C CA . LYS A 1 334 ? -18.801 8.607 14.538 1.00 90.12 334 LYS A CA 1
ATOM 2626 C C . LYS A 1 334 ? -19.771 7.729 15.334 1.00 90.12 334 LYS A C 1
ATOM 2628 O O . LYS A 1 334 ? -19.796 7.809 16.554 1.00 90.12 334 LYS A O 1
ATOM 2633 N N . GLU A 1 335 ? -20.560 6.918 14.635 1.00 87.75 335 GLU A N 1
ATOM 2634 C CA . GLU A 1 335 ? -21.539 6.006 15.242 1.00 87.75 335 GLU A CA 1
ATOM 2635 C C . GLU A 1 335 ? -20.967 4.598 15.470 1.00 87.75 335 GLU A C 1
ATOM 2637 O O . GLU A 1 335 ? -21.406 3.891 16.371 1.00 87.75 335 GLU A O 1
ATOM 2642 N N . GLY A 1 336 ? -19.991 4.180 14.655 1.00 84.88 336 GLY A N 1
ATOM 2643 C CA . GLY A 1 336 ? -19.458 2.811 14.640 1.00 84.88 336 GLY A CA 1
ATOM 2644 C C . GLY A 1 336 ? -18.167 2.602 15.434 1.00 84.88 336 GLY A C 1
ATOM 2645 O O . GLY A 1 336 ? -17.740 1.457 15.590 1.00 84.88 336 GLY A O 1
ATOM 2646 N N . GLY A 1 337 ? -17.544 3.682 15.912 1.00 95.00 337 GLY A N 1
ATOM 2647 C CA . GLY A 1 337 ? -16.254 3.663 16.591 1.00 95.00 337 GLY A CA 1
ATOM 2648 C C . GLY A 1 337 ? -15.094 3.279 15.670 1.00 95.00 337 GLY A C 1
ATOM 2649 O O . GLY A 1 337 ? -15.182 3.355 14.439 1.00 95.00 337 GLY A O 1
ATOM 2650 N N . ALA A 1 338 ? -13.986 2.867 16.284 1.00 96.88 338 ALA A N 1
ATOM 2651 C CA . ALA A 1 338 ? -12.831 2.352 15.566 1.00 96.88 338 ALA A CA 1
ATOM 2652 C C . ALA A 1 338 ? -13.097 0.945 15.016 1.00 96.88 338 ALA A C 1
ATOM 2654 O O . ALA A 1 338 ? -13.715 0.099 15.664 1.00 96.88 338 ALA A O 1
ATOM 2655 N N . SER A 1 339 ? -12.620 0.680 13.805 1.00 97.56 339 SER A N 1
ATOM 2656 C CA . SER A 1 339 ? -12.747 -0.628 13.171 1.00 97.56 339 SER A CA 1
ATOM 2657 C C . SER A 1 339 ? -11.575 -0.932 12.248 1.00 97.56 339 SER A C 1
ATOM 2659 O O . SER A 1 339 ? -10.981 -0.029 11.655 1.00 97.56 339 SER A O 1
ATOM 2661 N N . LEU A 1 340 ? -11.266 -2.222 12.120 1.00 98.00 340 LEU A N 1
ATOM 2662 C CA . LEU A 1 340 ? -10.247 -2.747 11.223 1.00 98.00 340 LEU A CA 1
ATOM 2663 C C . LEU A 1 340 ? -10.866 -3.834 10.336 1.00 98.00 340 LEU A C 1
ATOM 2665 O O . LEU A 1 340 ? -11.574 -4.729 10.802 1.00 98.00 340 LEU A O 1
ATOM 2669 N N . TYR A 1 341 ? -10.603 -3.736 9.039 1.00 98.31 341 TYR A N 1
ATOM 2670 C CA . TYR A 1 341 ? -11.068 -4.676 8.031 1.00 98.31 341 TYR A CA 1
ATOM 2671 C C . TYR A 1 341 ? -9.879 -5.337 7.345 1.00 98.31 341 TYR A C 1
ATOM 2673 O O . TYR A 1 341 ? -9.000 -4.665 6.804 1.00 98.31 341 TYR A O 1
ATOM 2681 N N . TYR A 1 342 ? -9.893 -6.663 7.356 1.00 97.69 342 TYR A N 1
ATOM 2682 C CA . TYR A 1 342 ? -8.962 -7.538 6.666 1.00 97.69 342 TYR A CA 1
ATOM 2683 C C . TYR A 1 342 ? -9.540 -7.909 5.304 1.00 97.69 342 TYR A C 1
ATOM 2685 O O . TYR A 1 342 ? -10.622 -8.498 5.233 1.00 97.69 342 TYR A O 1
ATOM 2693 N N . ILE A 1 343 ? -8.832 -7.547 4.234 1.00 97.38 343 ILE A N 1
ATOM 2694 C CA . ILE A 1 343 ? -9.219 -7.827 2.851 1.00 97.38 343 ILE A CA 1
ATOM 2695 C C . ILE A 1 343 ? -8.049 -8.510 2.155 1.00 97.38 343 ILE A C 1
ATOM 2697 O O . ILE A 1 343 ? -6.990 -7.905 1.993 1.00 97.38 343 ILE A O 1
ATOM 2701 N N . ASP A 1 344 ? -8.215 -9.761 1.747 1.00 93.50 344 ASP A N 1
ATOM 2702 C CA . ASP A 1 344 ? -7.158 -10.492 1.050 1.00 93.50 344 ASP A CA 1
ATOM 2703 C C . ASP A 1 344 ? -7.218 -10.308 -0.477 1.00 93.50 344 ASP A C 1
ATOM 2705 O O . ASP A 1 344 ? -8.171 -9.774 -1.055 1.00 93.50 344 ASP A O 1
ATOM 2709 N N . TYR A 1 345 ? -6.178 -10.794 -1.149 1.00 89.62 345 TYR A N 1
ATOM 2710 C CA . TYR A 1 345 ? -6.052 -10.752 -2.606 1.00 89.62 345 TYR A CA 1
ATOM 2711 C C . TYR A 1 345 ? -7.114 -11.567 -3.363 1.00 89.62 345 TYR A C 1
ATOM 2713 O O . TYR A 1 345 ? -7.255 -11.384 -4.571 1.00 89.62 345 TYR A O 1
ATOM 2721 N N . ILE A 1 346 ? -7.873 -12.442 -2.689 1.00 90.56 346 ILE A N 1
ATOM 2722 C CA . ILE A 1 346 ? -9.016 -13.173 -3.266 1.00 90.56 346 ILE A CA 1
ATOM 2723 C C . ILE A 1 346 ? -10.364 -12.509 -2.938 1.00 90.56 346 ILE A C 1
ATOM 2725 O O . ILE A 1 346 ? -11.421 -13.072 -3.229 1.00 90.56 346 ILE A O 1
ATOM 2729 N N . ALA A 1 347 ? -10.333 -11.275 -2.427 1.00 93.12 347 ALA A N 1
ATOM 2730 C CA . ALA A 1 347 ? -11.492 -10.445 -2.129 1.00 93.12 347 ALA A CA 1
ATOM 2731 C C . ALA A 1 347 ? -12.426 -11.006 -1.038 1.00 93.12 347 ALA A C 1
ATOM 2733 O O . ALA A 1 347 ? -13.638 -10.745 -1.069 1.00 93.12 347 ALA A O 1
ATOM 2734 N N . THR A 1 348 ? -11.880 -11.736 -0.060 1.00 94.75 348 THR A N 1
ATOM 2735 C CA . THR A 1 348 ? -12.561 -11.943 1.225 1.00 94.75 348 THR A CA 1
ATOM 2736 C C . THR A 1 348 ? -12.527 -10.652 2.037 1.00 94.75 348 THR A C 1
ATOM 2738 O O . THR A 1 348 ? -11.706 -9.766 1.802 1.00 94.75 348 THR A O 1
ATOM 2741 N N . LEU A 1 349 ? -13.479 -10.497 2.953 1.00 97.00 349 LEU A N 1
ATOM 2742 C CA . LEU A 1 349 ? -13.581 -9.328 3.818 1.00 97.00 349 LEU A CA 1
ATOM 2743 C C . LEU A 1 349 ? -14.026 -9.784 5.195 1.00 97.00 349 LEU A C 1
ATOM 2745 O O . LEU A 1 349 ? -15.110 -10.347 5.343 1.00 97.00 349 LEU A O 1
ATOM 2749 N N . HIS A 1 350 ? -13.212 -9.471 6.194 1.00 97.38 350 HIS A N 1
ATOM 2750 C CA . HIS A 1 350 ? -13.498 -9.758 7.589 1.00 97.38 350 HIS A CA 1
ATOM 2751 C C . HIS A 1 350 ? -13.287 -8.497 8.421 1.00 97.38 350 HIS A C 1
ATOM 2753 O O . HIS A 1 350 ? -12.261 -7.832 8.296 1.00 97.38 350 HIS A O 1
ATOM 2759 N N . LYS A 1 351 ? -14.253 -8.164 9.281 1.00 97.50 351 LYS A N 1
ATOM 2760 C CA . LYS A 1 351 ? -14.019 -7.212 10.370 1.00 97.50 351 LYS A CA 1
ATOM 2761 C C . LYS A 1 351 ? -13.252 -7.959 11.459 1.00 97.50 351 LYS A C 1
ATOM 2763 O O . LYS A 1 351 ? -13.713 -9.013 11.890 1.00 97.50 351 LYS A O 1
ATOM 2768 N N . VAL A 1 352 ? -12.088 -7.452 11.849 1.00 97.12 352 VAL A N 1
ATOM 2769 C CA . VAL A 1 352 ? -11.180 -8.118 12.793 1.00 97.12 352 VAL A CA 1
ATOM 2770 C C . VAL A 1 352 ? -10.674 -7.125 13.831 1.00 97.12 352 VAL A C 1
ATOM 2772 O O . VAL A 1 352 ? -10.554 -5.941 13.537 1.00 97.12 352 VAL A O 1
ATOM 2775 N N . ASP A 1 353 ? -10.328 -7.609 15.020 1.00 96.44 353 ASP A N 1
ATOM 2776 C CA . ASP A 1 353 ? -9.730 -6.762 16.063 1.00 96.44 353 ASP A CA 1
ATOM 2777 C C . ASP A 1 353 ? -8.214 -6.634 15.897 1.00 96.44 353 ASP A C 1
ATOM 2779 O O . ASP A 1 353 ? -7.600 -5.686 16.371 1.00 96.44 353 ASP A O 1
ATOM 2783 N N . LYS A 1 354 ? -7.601 -7.586 15.193 1.00 95.94 354 LYS A N 1
ATOM 2784 C CA . LYS A 1 354 ? -6.180 -7.616 14.855 1.00 95.94 354 LYS A CA 1
ATOM 2785 C C . LYS A 1 354 ? -5.976 -8.359 13.545 1.00 95.94 354 LYS A C 1
ATOM 2787 O O . LYS A 1 354 ? -6.704 -9.300 13.235 1.00 95.94 354 LYS A O 1
ATOM 2792 N N . GLY A 1 355 ? -4.983 -7.946 12.772 1.00 95.44 355 GLY A N 1
ATOM 2793 C CA . GLY A 1 355 ? -4.681 -8.566 11.490 1.00 95.44 355 GLY A CA 1
ATOM 2794 C C . GLY A 1 355 ? -3.263 -8.276 11.036 1.00 95.44 355 GLY A C 1
ATOM 2795 O O . GLY A 1 355 ? -2.676 -7.258 11.395 1.00 95.44 355 GLY A O 1
ATOM 2796 N N . ALA A 1 356 ? -2.712 -9.178 10.230 1.00 94.94 356 ALA A N 1
ATOM 2797 C CA . ALA A 1 356 ? -1.403 -9.005 9.625 1.00 94.94 356 ALA A CA 1
ATOM 2798 C C . ALA A 1 356 ? -1.341 -9.644 8.235 1.00 94.94 356 ALA A C 1
ATOM 2800 O O . ALA A 1 356 ? -1.967 -10.669 7.973 1.00 94.94 356 ALA A O 1
ATOM 2801 N N . PHE A 1 357 ? -0.537 -9.043 7.369 1.00 93.94 357 PHE A N 1
ATOM 2802 C CA . PHE A 1 357 ? -0.205 -9.499 6.031 1.00 93.94 357 PHE A CA 1
ATOM 2803 C C . PHE A 1 357 ? 1.304 -9.480 5.809 1.00 93.94 357 PHE A C 1
ATOM 2805 O O . PHE A 1 357 ? 2.066 -8.797 6.501 1.00 93.94 357 PHE A O 1
ATOM 2812 N N . GLY A 1 358 ? 1.711 -10.226 4.786 1.00 85.50 358 GLY A N 1
ATOM 2813 C CA . GLY A 1 358 ? 3.106 -10.375 4.409 1.00 85.50 358 GLY A CA 1
ATOM 2814 C C . GLY A 1 358 ? 3.846 -11.356 5.314 1.00 85.50 358 GLY A C 1
ATOM 2815 O O . GLY A 1 358 ? 3.256 -12.026 6.164 1.00 85.50 358 GLY A O 1
ATOM 2816 N N . TYR A 1 359 ? 5.149 -11.482 5.110 1.00 81.62 359 TYR A N 1
ATOM 2817 C CA . TYR A 1 359 ? 5.959 -12.488 5.789 1.00 81.62 359 TYR A CA 1
ATOM 2818 C C . TYR A 1 359 ? 6.119 -12.204 7.293 1.00 81.62 359 TYR A C 1
ATOM 2820 O O . TYR A 1 359 ? 6.186 -13.133 8.094 1.00 81.62 359 TYR A O 1
ATOM 2828 N N . GLY A 1 360 ? 6.069 -10.933 7.709 1.00 80.25 360 GLY A N 1
ATOM 2829 C CA . GLY A 1 360 ? 6.069 -10.562 9.131 1.00 80.25 360 GLY A CA 1
ATOM 2830 C C . GLY A 1 360 ? 4.845 -11.042 9.916 1.00 80.25 360 GLY A C 1
ATOM 2831 O O . GLY A 1 360 ? 4.902 -11.097 11.144 1.00 80.25 360 GLY A O 1
ATOM 2832 N N . SER A 1 361 ? 3.759 -11.427 9.232 1.00 86.19 361 SER A N 1
ATOM 2833 C CA . SER A 1 361 ? 2.519 -11.884 9.876 1.00 86.19 361 SER A CA 1
ATOM 2834 C C . SER A 1 361 ? 2.706 -13.127 10.747 1.00 86.19 361 SER A C 1
ATOM 2836 O O . SER A 1 361 ? 2.098 -13.207 11.810 1.00 86.19 361 SER A O 1
ATOM 2838 N N . TYR A 1 362 ? 3.592 -14.054 10.362 1.00 80.94 362 TYR A N 1
ATOM 2839 C CA . TYR A 1 362 ? 3.870 -15.269 11.140 1.00 80.94 362 TYR A CA 1
ATOM 2840 C C . TYR A 1 362 ? 4.378 -14.961 12.554 1.00 80.94 362 TYR A C 1
ATOM 2842 O O . TYR A 1 362 ? 4.104 -15.710 13.489 1.00 80.94 362 TYR A O 1
ATOM 2850 N N . PHE A 1 363 ? 5.093 -13.846 12.716 1.00 85.38 363 PHE A N 1
ATOM 2851 C CA . PHE A 1 363 ? 5.644 -13.420 13.998 1.00 85.38 363 PHE A CA 1
ATOM 2852 C C . PHE A 1 363 ? 4.683 -12.482 14.720 1.00 85.38 363 PHE A C 1
ATOM 2854 O O . PHE A 1 363 ? 4.357 -12.719 15.883 1.00 85.38 363 PHE A O 1
ATOM 2861 N N . SER A 1 364 ? 4.160 -11.468 14.025 1.00 88.81 364 SER A N 1
ATOM 2862 C CA . SER A 1 364 ? 3.290 -10.471 14.648 1.00 88.81 364 SER A CA 1
ATOM 2863 C C . SER A 1 364 ? 1.964 -11.060 15.130 1.00 88.81 364 SER A C 1
ATOM 2865 O O . SER A 1 364 ? 1.539 -10.724 16.231 1.00 88.81 364 SER A O 1
ATOM 2867 N N . LEU A 1 365 ? 1.344 -11.992 14.391 1.00 89.69 365 LEU A N 1
ATOM 2868 C CA . LEU A 1 365 ? 0.123 -12.669 14.851 1.00 89.69 365 LEU A CA 1
ATOM 2869 C C . LEU A 1 365 ? 0.370 -13.445 16.143 1.00 89.69 365 LEU A C 1
ATOM 2871 O O . LEU A 1 365 ? -0.399 -13.294 17.083 1.00 89.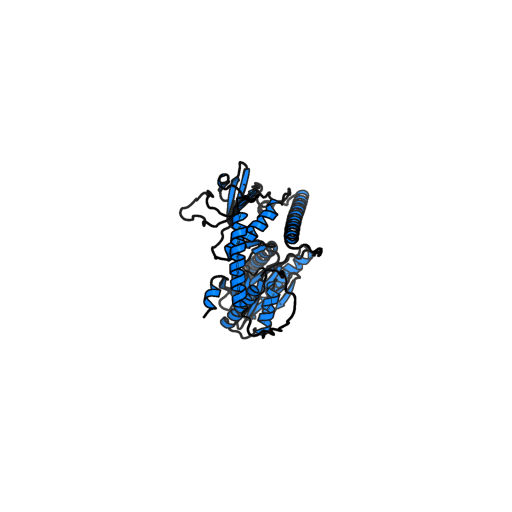69 365 LEU A O 1
ATOM 2875 N N . SER A 1 366 ? 1.484 -14.178 16.243 1.00 88.00 366 SER A N 1
ATOM 2876 C CA . SER A 1 366 ? 1.814 -14.930 17.461 1.00 88.00 366 SER A CA 1
ATOM 2877 C C . SER A 1 366 ? 2.001 -14.021 18.686 1.00 88.00 366 SER A C 1
ATOM 2879 O O . SER A 1 366 ? 1.554 -14.344 19.788 1.00 88.00 366 SER A O 1
ATOM 2881 N N . THR A 1 367 ? 2.602 -12.843 18.491 1.00 90.06 367 THR A N 1
ATOM 2882 C CA . THR A 1 367 ? 2.788 -11.842 19.547 1.00 90.06 367 THR A CA 1
ATOM 2883 C C . THR A 1 367 ? 1.465 -11.191 19.937 1.00 90.06 367 THR A C 1
ATOM 2885 O O . THR A 1 367 ? 1.183 -11.053 21.131 1.00 90.06 367 THR A O 1
ATOM 2888 N N . MET A 1 368 ? 0.633 -10.841 18.953 1.00 93.12 368 MET A N 1
ATOM 2889 C CA . MET A 1 368 ? -0.702 -10.294 19.183 1.00 93.12 368 MET A CA 1
ATOM 2890 C C . MET A 1 368 ? -1.654 -11.334 19.792 1.00 93.12 368 MET A C 1
ATOM 2892 O O . MET A 1 368 ? -2.551 -10.967 20.536 1.00 93.12 368 MET A O 1
ATOM 2896 N N . ASP A 1 369 ? -1.490 -12.631 19.545 1.00 92.31 369 ASP A N 1
ATOM 2897 C CA . ASP A 1 369 ? -2.290 -13.680 20.193 1.00 92.31 369 ASP A CA 1
ATOM 2898 C C . ASP A 1 369 ? -2.029 -13.794 21.687 1.00 92.31 369 ASP A C 1
ATOM 2900 O O . ASP A 1 369 ? -2.953 -14.067 22.448 1.00 92.31 369 ASP A O 1
ATOM 2904 N N . ARG A 1 370 ? -0.801 -13.511 22.122 1.00 92.69 370 ARG A N 1
ATOM 2905 C CA . ARG A 1 370 ? -0.434 -13.577 23.537 1.00 92.69 370 ARG A CA 1
ATOM 2906 C C . ARG A 1 370 ? -0.783 -12.315 24.328 1.00 92.69 370 ARG A C 1
ATOM 2908 O O . ARG A 1 370 ? -1.110 -12.425 25.503 1.00 92.69 370 ARG A O 1
ATOM 2915 N N . HIS A 1 371 ? -0.649 -11.137 23.724 1.00 93.44 371 HIS A N 1
ATOM 2916 C CA . HIS A 1 371 ? -0.639 -9.871 24.472 1.00 93.44 371 HIS A CA 1
ATOM 2917 C C . HIS A 1 371 ? -1.811 -8.934 24.159 1.00 93.44 371 HIS A C 1
ATOM 2919 O O . HIS A 1 371 ? -1.999 -7.957 24.879 1.00 93.44 371 HIS A O 1
ATOM 2925 N N . PHE A 1 372 ? -2.576 -9.189 23.095 1.00 95.50 372 PHE A N 1
ATOM 2926 C CA . PHE A 1 372 ? -3.696 -8.329 22.716 1.00 95.50 372 PHE A CA 1
ATOM 2927 C C . PHE A 1 372 ? -4.848 -8.416 23.721 1.00 95.50 372 PHE A C 1
ATOM 2929 O O . PHE A 1 372 ? -5.250 -9.511 24.120 1.00 95.50 372 PHE A O 1
ATOM 2936 N N . ARG A 1 373 ? -5.429 -7.259 24.045 1.00 94.06 373 ARG A N 1
ATOM 2937 C CA . ARG A 1 373 ? -6.711 -7.122 24.743 1.00 94.06 373 ARG A CA 1
ATOM 2938 C C . ARG A 1 373 ? -7.567 -6.082 24.016 1.00 94.06 373 ARG A C 1
ATOM 2940 O O . ARG A 1 373 ? -7.041 -5.144 23.426 1.00 94.06 373 ARG A O 1
ATOM 2947 N N . SER A 1 374 ? -8.886 -6.240 24.046 1.00 89.56 374 SER A N 1
ATOM 2948 C CA . SER A 1 374 ? -9.817 -5.351 23.332 1.00 89.56 374 SER A CA 1
ATOM 2949 C C . SER A 1 374 ? -9.923 -3.945 23.936 1.00 89.56 374 SER A C 1
ATOM 2951 O O . SER A 1 374 ? -10.345 -3.012 23.264 1.00 89.56 374 SER A O 1
ATOM 2953 N N . ASP A 1 375 ? -9.563 -3.789 25.208 1.00 92.88 375 ASP A N 1
ATOM 2954 C CA . ASP A 1 375 ? -9.682 -2.563 26.000 1.00 92.88 375 ASP A CA 1
ATOM 2955 C C . ASP A 1 375 ? -8.362 -1.784 26.135 1.00 92.88 375 ASP A C 1
ATOM 2957 O O . ASP A 1 375 ? -8.268 -0.875 26.957 1.00 92.88 375 ASP A O 1
ATOM 2961 N N . MET A 1 376 ? -7.353 -2.115 25.322 1.00 93.75 376 MET A N 1
ATOM 2962 C CA . MET A 1 376 ? -6.026 -1.495 25.395 1.00 93.75 376 MET A CA 1
ATOM 2963 C C . MET A 1 376 ? -6.072 0.019 25.176 1.00 93.75 376 MET A C 1
ATOM 2965 O O . MET A 1 376 ? -6.778 0.510 24.283 1.00 93.75 376 MET A O 1
ATOM 2969 N N . SER A 1 377 ? -5.263 0.745 25.956 1.00 96.19 377 SER A N 1
ATOM 2970 C CA . SER A 1 377 ? -4.976 2.161 25.703 1.00 96.19 377 SER A CA 1
ATOM 2971 C C . SER A 1 377 ? -4.070 2.330 24.479 1.00 96.19 377 SER A C 1
ATOM 2973 O O . SER A 1 377 ? -3.490 1.366 23.968 1.00 96.19 377 SER A O 1
ATOM 2975 N N . VAL A 1 378 ? -3.931 3.568 24.000 1.00 94.56 378 VAL A N 1
ATOM 2976 C CA . VAL A 1 378 ? -3.048 3.885 22.868 1.00 94.56 378 VAL A CA 1
ATOM 2977 C C . VAL A 1 378 ? -1.600 3.502 23.188 1.00 94.56 378 VAL A C 1
ATOM 2979 O O . VAL A 1 378 ? -0.924 2.908 22.353 1.00 94.56 378 VAL A O 1
ATOM 2982 N N . GLU A 1 379 ? -1.143 3.776 24.407 1.00 94.25 379 GLU A N 1
ATOM 2983 C CA . GLU A 1 379 ? 0.209 3.486 24.886 1.00 94.25 379 GLU A CA 1
ATOM 2984 C C . GLU A 1 379 ? 0.469 1.978 24.957 1.00 94.25 379 GLU A C 1
ATOM 2986 O O . GLU A 1 379 ? 1.477 1.503 24.435 1.00 94.25 379 GLU A O 1
ATOM 2991 N N . GLU A 1 380 ? -0.464 1.209 25.528 1.00 95.06 380 GLU A N 1
ATOM 2992 C CA . GLU A 1 380 ? -0.350 -0.252 25.595 1.00 95.06 380 GLU A CA 1
ATOM 2993 C C . GLU A 1 380 ? -0.344 -0.880 24.193 1.00 95.06 380 GLU A C 1
ATOM 2995 O O . GLU A 1 380 ? 0.396 -1.829 23.917 1.00 95.06 380 GLU A O 1
ATOM 3000 N N . ALA A 1 381 ? -1.171 -0.354 23.284 1.00 95.50 381 ALA A N 1
ATOM 3001 C CA . ALA A 1 381 ? -1.220 -0.804 21.899 1.00 95.50 381 ALA A CA 1
ATOM 3002 C C . ALA A 1 381 ? 0.089 -0.521 21.153 1.00 95.50 381 ALA A C 1
ATOM 3004 O O . ALA A 1 381 ? 0.546 -1.367 20.382 1.00 95.50 381 ALA A O 1
ATOM 3005 N N . ILE A 1 382 ? 0.712 0.636 21.390 1.00 94.75 382 ILE A N 1
ATOM 3006 C CA . ILE A 1 382 ? 2.026 0.971 20.832 1.00 94.75 382 ILE A CA 1
ATOM 3007 C C . ILE A 1 382 ? 3.093 0.021 21.377 1.00 94.75 382 ILE A C 1
ATOM 3009 O O . ILE A 1 382 ? 3.874 -0.505 20.591 1.00 94.75 382 ILE A O 1
ATOM 3013 N N . GLU A 1 383 ? 3.089 -0.278 22.678 1.00 94.50 383 GLU A N 1
ATOM 3014 C CA . GLU A 1 383 ? 4.030 -1.238 23.267 1.00 94.50 383 GLU A CA 1
ATOM 3015 C C . GLU A 1 383 ? 3.890 -2.631 22.627 1.00 94.50 383 GLU A C 1
ATOM 3017 O O . GLU A 1 383 ? 4.880 -3.311 22.345 1.00 94.50 383 GLU A O 1
ATOM 3022 N N . LEU A 1 384 ? 2.658 -3.061 22.335 1.00 94.75 384 LEU A N 1
ATOM 3023 C CA . LEU A 1 384 ? 2.406 -4.305 21.610 1.00 94.75 384 LEU A CA 1
ATOM 3024 C C . LEU A 1 384 ? 2.916 -4.252 20.162 1.00 94.75 384 LEU A C 1
ATOM 3026 O O . LEU A 1 384 ? 3.512 -5.222 19.683 1.00 94.75 384 LEU A O 1
ATOM 3030 N N . VAL A 1 385 ? 2.717 -3.134 19.462 1.00 95.31 385 VAL A N 1
ATOM 3031 C CA . VAL A 1 385 ? 3.278 -2.924 18.119 1.00 95.31 385 VAL A CA 1
ATOM 3032 C C . VAL A 1 385 ? 4.806 -2.979 18.159 1.00 95.31 385 VAL A C 1
ATOM 3034 O O . VAL A 1 385 ? 5.402 -3.675 17.337 1.00 95.31 385 VAL A O 1
ATOM 3037 N N . ASP A 1 386 ? 5.439 -2.344 19.143 1.00 94.00 386 ASP A N 1
ATOM 3038 C CA . ASP A 1 386 ? 6.891 -2.347 19.317 1.00 94.00 386 ASP A CA 1
ATOM 3039 C C . ASP A 1 386 ? 7.417 -3.767 19.611 1.00 94.00 386 ASP A C 1
ATOM 3041 O O . ASP A 1 386 ? 8.387 -4.209 18.989 1.00 94.00 386 ASP A O 1
ATOM 3045 N N . LYS A 1 387 ? 6.717 -4.562 20.435 1.00 92.12 387 LYS A N 1
ATOM 3046 C CA . LYS A 1 387 ? 7.016 -5.999 20.619 1.00 92.12 387 LYS A CA 1
ATOM 3047 C C . LYS A 1 387 ? 6.925 -6.783 19.309 1.00 92.12 387 LYS A C 1
ATOM 3049 O O . LYS A 1 387 ? 7.781 -7.625 19.037 1.00 92.12 387 LYS A O 1
ATOM 3054 N N . CYS A 1 388 ? 5.922 -6.509 18.472 1.00 91.81 388 CYS A N 1
ATOM 3055 C CA . CYS A 1 388 ? 5.806 -7.145 17.156 1.00 91.81 388 CYS A CA 1
ATOM 3056 C C . CYS A 1 388 ? 6.987 -6.779 16.247 1.00 91.81 388 CYS A C 1
ATOM 3058 O O . CYS A 1 388 ? 7.534 -7.655 15.580 1.00 91.81 388 CYS A O 1
ATOM 3060 N N . ILE A 1 389 ? 7.409 -5.512 16.244 1.00 91.81 389 ILE A N 1
ATOM 3061 C CA . ILE A 1 389 ? 8.559 -5.036 15.463 1.00 91.81 389 ILE A CA 1
ATOM 3062 C C . ILE A 1 389 ? 9.848 -5.733 15.913 1.00 91.81 389 ILE A C 1
ATOM 3064 O O . ILE A 1 389 ? 10.623 -6.182 15.068 1.00 91.81 389 ILE A O 1
ATOM 3068 N N . ILE A 1 390 ? 10.071 -5.878 17.222 1.00 88.44 390 ILE A N 1
ATOM 3069 C CA . ILE A 1 390 ? 11.249 -6.565 17.778 1.00 88.44 390 ILE A CA 1
ATOM 3070 C C . ILE A 1 390 ? 11.287 -8.040 17.352 1.00 88.44 390 ILE A C 1
ATOM 3072 O O . ILE A 1 390 ? 12.330 -8.542 16.923 1.00 88.44 390 ILE A O 1
ATOM 3076 N N . GLU A 1 391 ? 10.156 -8.741 17.416 1.00 84.62 391 GLU A N 1
ATOM 3077 C CA . GLU A 1 391 ? 10.063 -10.144 16.989 1.00 84.62 391 GLU A CA 1
ATOM 3078 C C . GLU A 1 391 ? 10.298 -10.311 15.483 1.00 84.62 391 GLU A C 1
ATOM 3080 O O . GLU A 1 391 ? 10.988 -11.234 15.051 1.00 84.62 391 GLU A O 1
ATOM 3085 N N . ILE A 1 392 ? 9.792 -9.379 14.673 1.00 84.81 392 ILE A N 1
ATOM 3086 C CA . ILE A 1 392 ? 10.063 -9.352 13.235 1.00 84.81 392 ILE A CA 1
ATOM 3087 C C . ILE A 1 392 ? 11.559 -9.118 12.977 1.00 84.81 392 ILE A C 1
ATOM 3089 O O . ILE A 1 392 ? 12.173 -9.861 12.212 1.00 84.81 392 ILE A O 1
ATOM 3093 N N . ARG A 1 393 ? 12.172 -8.128 13.634 1.00 82.69 393 ARG A N 1
ATOM 3094 C CA . ARG A 1 393 ? 13.593 -7.789 13.446 1.00 82.69 393 ARG A CA 1
ATOM 3095 C C . ARG A 1 393 ? 14.542 -8.904 13.880 1.00 82.69 393 ARG A C 1
ATOM 3097 O O . ARG A 1 393 ? 15.575 -9.100 13.253 1.00 82.69 393 ARG A O 1
ATOM 3104 N N . SER A 1 394 ? 14.202 -9.629 14.941 1.00 76.56 394 SER A N 1
ATOM 3105 C CA . SER A 1 394 ? 15.051 -10.697 15.481 1.00 76.56 394 SER A CA 1
ATOM 3106 C C . SER A 1 394 ? 14.971 -12.002 14.687 1.00 76.56 394 SER A C 1
ATOM 3108 O O . SER A 1 394 ? 15.949 -12.747 14.651 1.00 76.56 394 SER A O 1
ATOM 3110 N N . ARG A 1 395 ? 13.825 -12.300 14.058 1.00 70.75 395 ARG A N 1
ATOM 3111 C CA . ARG A 1 395 ? 13.574 -13.607 13.425 1.00 70.75 395 ARG A CA 1
ATOM 3112 C C . ARG A 1 395 ? 13.589 -13.586 11.900 1.00 70.75 395 ARG A C 1
ATOM 3114 O O . ARG A 1 395 ? 13.735 -14.646 11.288 1.00 70.75 395 ARG A O 1
ATOM 3121 N N . LEU A 1 396 ? 13.437 -12.422 11.265 1.00 65.81 396 LEU A N 1
ATOM 3122 C CA . LEU A 1 396 ? 13.543 -12.313 9.812 1.00 65.81 396 LEU A CA 1
ATOM 3123 C C . LEU A 1 396 ? 14.997 -12.279 9.348 1.00 65.81 396 LEU A C 1
ATOM 3125 O O . LEU A 1 396 ? 15.779 -11.433 9.764 1.00 65.81 396 LEU A O 1
ATOM 3129 N N . VAL A 1 397 ? 15.328 -13.162 8.400 1.00 59.53 397 VAL A N 1
ATOM 3130 C CA . VAL A 1 397 ? 16.652 -13.206 7.750 1.00 59.53 397 VAL A CA 1
ATOM 3131 C C . VAL A 1 397 ? 16.965 -11.890 7.033 1.00 59.53 397 VAL A C 1
ATOM 3133 O O . VAL A 1 397 ? 18.106 -11.441 7.040 1.00 59.53 397 VAL A O 1
ATOM 3136 N N . ILE A 1 398 ? 15.950 -11.271 6.425 1.00 63.84 398 ILE A N 1
ATOM 3137 C CA . ILE A 1 398 ? 16.019 -9.913 5.881 1.00 63.84 398 ILE A CA 1
ATOM 3138 C C . ILE A 1 398 ? 15.028 -9.073 6.682 1.00 63.84 398 ILE A C 1
ATOM 3140 O O . ILE A 1 398 ? 13.873 -8.900 6.295 1.00 63.84 398 ILE A O 1
ATOM 3144 N N . ALA A 1 399 ? 15.465 -8.638 7.859 1.00 65.69 399 ALA A N 1
ATOM 3145 C CA . ALA A 1 399 ? 14.665 -7.789 8.722 1.00 65.69 399 ALA A CA 1
ATOM 3146 C C . ALA A 1 399 ? 14.512 -6.387 8.109 1.00 65.69 399 ALA A C 1
ATOM 3148 O O . ALA A 1 399 ? 15.521 -5.762 7.772 1.00 65.69 399 ALA A O 1
ATOM 3149 N N . PRO A 1 400 ? 13.284 -5.858 7.980 1.00 75.25 400 PRO A N 1
ATOM 3150 C CA . PRO A 1 400 ? 13.102 -4.466 7.606 1.00 75.25 400 PRO A CA 1
ATOM 3151 C C . PRO A 1 400 ? 13.636 -3.547 8.725 1.00 75.25 400 PRO A C 1
ATOM 3153 O O . PRO A 1 400 ? 13.242 -3.703 9.888 1.00 75.25 400 PRO A O 1
ATOM 3156 N N . PRO A 1 401 ? 14.513 -2.578 8.403 1.00 73.06 401 PRO A N 1
ATOM 3157 C CA . PRO A 1 401 ? 15.108 -1.686 9.395 1.00 73.06 401 PRO A CA 1
ATOM 3158 C C . PRO A 1 401 ? 14.070 -0.740 10.000 1.00 73.06 401 PRO A C 1
ATOM 3160 O O . PRO A 1 401 ? 14.103 -0.459 11.197 1.00 73.06 401 PRO A O 1
ATOM 3163 N N . ASN A 1 402 ? 13.099 -0.299 9.202 1.00 87.94 402 ASN A N 1
ATOM 3164 C CA . ASN A 1 402 ? 12.245 0.833 9.530 1.00 87.94 402 ASN A CA 1
ATOM 3165 C C . ASN A 1 402 ? 10.758 0.475 9.428 1.00 87.94 402 ASN A C 1
ATOM 3167 O O . ASN A 1 402 ? 10.339 -0.261 8.531 1.00 87.94 402 ASN A O 1
ATOM 3171 N N . PHE A 1 403 ? 9.965 1.032 10.344 1.00 92.56 403 PHE A N 1
ATOM 3172 C CA . PHE A 1 403 ? 8.511 0.897 10.375 1.00 92.56 403 PHE A CA 1
ATOM 3173 C C . PHE A 1 403 ? 7.843 2.261 10.514 1.00 92.56 403 PHE A C 1
ATOM 3175 O O . PHE A 1 403 ? 8.323 3.134 11.236 1.00 92.56 403 PHE A O 1
ATOM 3182 N N . VAL A 1 404 ? 6.695 2.421 9.862 1.00 94.75 404 VAL A N 1
ATOM 3183 C CA . VAL A 1 404 ? 5.797 3.560 10.052 1.00 94.75 404 VAL A CA 1
ATOM 3184 C C . VAL A 1 404 ? 4.564 3.099 10.816 1.00 94.75 404 VAL A C 1
ATOM 3186 O O . VAL A 1 404 ? 3.960 2.083 10.474 1.00 94.75 404 VAL A O 1
ATOM 3189 N N . ILE A 1 405 ? 4.193 3.851 11.850 1.00 96.50 405 ILE A N 1
ATOM 3190 C CA . ILE A 1 405 ? 3.029 3.591 12.696 1.00 96.50 405 ILE A CA 1
ATOM 3191 C C . ILE A 1 405 ? 2.043 4.743 12.512 1.00 96.50 405 ILE A C 1
ATOM 3193 O O . ILE A 1 405 ? 2.386 5.912 12.716 1.00 96.50 405 ILE A O 1
ATOM 3197 N N . LYS A 1 406 ? 0.804 4.423 12.136 1.00 97.75 406 LYS A N 1
ATOM 3198 C CA . LYS A 1 406 ? -0.288 5.391 11.984 1.00 97.75 406 LYS A CA 1
ATOM 3199 C C . LYS A 1 406 ? -1.480 4.993 12.837 1.00 97.75 406 LYS A C 1
ATOM 3201 O O . LYS A 1 406 ? -1.799 3.812 12.952 1.00 97.75 406 LYS A O 1
ATOM 3206 N N . ILE A 1 407 ? -2.132 5.995 13.411 1.00 97.31 407 ILE A N 1
ATOM 3207 C CA . ILE A 1 407 ? -3.291 5.836 14.290 1.00 97.31 407 ILE A CA 1
ATOM 3208 C C . ILE A 1 407 ? -4.464 6.590 13.681 1.00 97.31 407 ILE A C 1
ATOM 3210 O O . ILE A 1 407 ? -4.289 7.648 13.072 1.00 97.31 407 ILE A O 1
ATOM 3214 N N . VAL A 1 408 ? -5.656 6.032 13.849 1.00 97.56 408 VAL A N 1
ATOM 3215 C CA . VAL A 1 408 ? -6.919 6.689 13.548 1.00 97.56 408 VAL A CA 1
ATOM 3216 C C . VAL A 1 408 ? -7.857 6.581 14.743 1.00 97.56 408 VAL A C 1
ATOM 3218 O O . VAL A 1 408 ? -8.086 5.496 15.273 1.00 97.56 408 VAL A O 1
ATOM 3221 N N . ASP A 1 409 ? -8.386 7.719 15.167 1.00 96.25 409 ASP A N 1
ATOM 3222 C CA . ASP A 1 409 ? -9.326 7.865 16.277 1.00 96.25 409 ASP A CA 1
ATOM 3223 C C . ASP A 1 409 ? -10.349 8.969 15.951 1.00 96.25 409 ASP A C 1
ATOM 3225 O O . ASP A 1 409 ? -10.476 9.395 14.798 1.00 96.25 409 ASP A O 1
ATOM 3229 N N . LYS A 1 410 ? -11.086 9.430 16.967 1.00 95.38 410 LYS A N 1
ATOM 3230 C CA . LYS A 1 410 ? -12.081 10.508 16.857 1.00 95.38 410 LYS A CA 1
ATOM 3231 C C . LYS A 1 410 ? -11.525 11.847 16.355 1.00 95.38 410 LYS A C 1
ATOM 3233 O O . LYS A 1 410 ? -12.312 12.661 15.878 1.00 95.38 410 LYS A O 1
ATOM 3238 N N . ASP A 1 411 ? -10.221 12.082 16.508 1.00 94.19 411 ASP A N 1
ATOM 3239 C CA . ASP A 1 411 ? -9.556 13.333 16.133 1.00 94.19 411 ASP A CA 1
ATOM 3240 C C . ASP A 1 411 ? -8.991 13.253 14.701 1.00 94.19 411 ASP A C 1
ATOM 3242 O O . ASP A 1 411 ? -8.614 14.267 14.109 1.00 94.19 411 ASP A O 1
ATOM 3246 N N . GLY A 1 412 ? -8.974 12.049 14.120 1.00 93.88 412 GLY A N 1
ATOM 3247 C CA . GLY A 1 412 ? -8.613 11.786 12.735 1.00 93.88 412 GLY A CA 1
ATOM 3248 C C . GLY A 1 412 ? -7.417 10.852 12.576 1.00 93.88 412 GLY A C 1
ATOM 3249 O O . GLY A 1 412 ? -6.796 10.377 13.528 1.00 93.88 412 GLY A O 1
ATOM 3250 N N . ALA A 1 413 ? -7.091 10.568 11.319 1.00 95.69 413 ALA A N 1
ATOM 3251 C CA . ALA A 1 413 ? -5.982 9.709 10.942 1.00 95.69 413 ALA A CA 1
ATOM 3252 C C . ALA A 1 413 ? -4.664 10.498 10.871 1.00 95.69 413 ALA A C 1
ATOM 3254 O O . ALA A 1 413 ? -4.557 11.495 10.154 1.00 95.69 413 ALA A O 1
ATOM 3255 N N . ARG A 1 414 ? -3.635 10.032 11.587 1.00 94.75 414 ARG A N 1
ATOM 3256 C CA . ARG A 1 414 ? -2.322 10.690 11.667 1.00 94.75 414 ARG A CA 1
ATOM 3257 C C . ARG A 1 414 ? -1.172 9.693 11.750 1.00 94.75 414 ARG A C 1
ATOM 3259 O O . ARG A 1 414 ? -1.328 8.567 12.223 1.00 94.75 414 ARG A O 1
ATOM 3266 N N . THR A 1 415 ? 0.006 10.126 11.313 1.00 95.06 415 THR A N 1
ATOM 3267 C CA . THR A 1 415 ? 1.248 9.393 11.576 1.00 95.06 415 THR A CA 1
ATOM 3268 C C . THR A 1 415 ? 1.627 9.587 13.035 1.00 95.06 415 THR A C 1
ATOM 3270 O O . THR A 1 415 ? 1.749 10.721 13.487 1.00 95.06 415 THR A O 1
ATOM 3273 N N . HIS A 1 416 ? 1.788 8.486 13.763 1.00 90.75 416 HIS A N 1
ATOM 3274 C CA . HIS A 1 416 ? 2.166 8.515 15.168 1.00 90.75 416 HIS A CA 1
ATOM 3275 C C . HIS A 1 416 ? 3.686 8.552 15.323 1.00 90.75 416 HIS A C 1
ATOM 3277 O O . HIS A 1 416 ? 4.218 9.455 15.959 1.00 90.75 416 HIS A O 1
ATOM 3283 N N . ALA A 1 417 ? 4.386 7.592 14.715 1.00 89.44 417 ALA A N 1
ATOM 3284 C CA . ALA A 1 417 ? 5.834 7.493 14.832 1.00 89.44 417 ALA A CA 1
ATOM 3285 C C . ALA A 1 417 ? 6.463 6.768 13.642 1.00 89.44 417 ALA A C 1
ATOM 3287 O O . ALA A 1 417 ? 5.828 5.947 12.974 1.00 89.44 417 ALA A O 1
ATOM 3288 N N . TRP A 1 418 ? 7.743 7.056 13.430 1.00 88.88 418 TRP A N 1
ATOM 3289 C CA . TRP A 1 418 ? 8.645 6.241 12.627 1.00 88.88 418 TRP A CA 1
ATOM 3290 C C . TRP A 1 418 ? 9.586 5.521 13.589 1.00 88.88 418 TRP A C 1
ATOM 3292 O O . TRP A 1 418 ? 10.202 6.164 14.434 1.00 88.88 418 TRP A O 1
ATOM 3302 N N . ARG A 1 419 ? 9.666 4.195 13.489 1.00 84.81 419 ARG A N 1
ATOM 3303 C CA . ARG A 1 419 ? 10.590 3.368 14.273 1.00 84.81 419 ARG A CA 1
ATOM 3304 C C . ARG A 1 419 ? 11.774 3.009 13.404 1.00 84.81 419 ARG A C 1
ATOM 3306 O O . ARG A 1 419 ? 11.589 2.382 12.360 1.00 84.81 419 ARG A O 1
ATOM 3313 N N . GLN A 1 420 ? 12.971 3.370 13.844 1.00 78.50 420 GLN A N 1
ATOM 3314 C CA . GLN A 1 420 ? 14.217 3.105 13.128 1.00 78.50 420 GLN A CA 1
ATOM 3315 C C . GLN A 1 420 ? 15.063 2.121 13.929 1.00 78.50 420 GLN A C 1
ATOM 3317 O O . GLN A 1 420 ? 15.128 2.198 15.153 1.00 78.50 420 GLN A O 1
ATOM 3322 N N . SER A 1 421 ? 15.691 1.156 13.258 1.00 63.97 421 SER A N 1
ATOM 3323 C CA . SER A 1 421 ? 16.505 0.128 13.922 1.00 63.97 421 SER A CA 1
ATOM 3324 C C . SER A 1 421 ? 17.706 0.710 14.671 1.00 63.97 421 SER A C 1
ATOM 3326 O O . SER A 1 421 ? 18.153 0.107 15.640 1.00 63.97 421 SER A O 1
ATOM 3328 N N . VAL A 1 422 ? 18.212 1.872 14.256 1.00 51.88 422 VAL A N 1
ATOM 3329 C CA . VAL A 1 422 ? 19.499 2.407 14.725 1.00 51.88 422 VAL A CA 1
ATOM 3330 C C . VAL A 1 422 ? 19.366 3.328 15.942 1.00 51.88 422 VAL A C 1
ATOM 3332 O O . VAL A 1 422 ? 20.289 3.403 16.747 1.00 51.88 422 VAL A O 1
ATOM 3335 N N . GLN A 1 423 ? 18.210 3.967 16.149 1.00 42.12 423 GLN A N 1
ATOM 3336 C CA . GLN A 1 423 ? 17.999 4.888 17.279 1.00 42.12 423 GLN A CA 1
ATOM 3337 C C . GLN A 1 423 ? 17.429 4.193 18.529 1.00 42.12 423 GLN A C 1
ATOM 3339 O O . GLN A 1 423 ? 17.833 4.516 19.648 1.00 42.12 423 GLN A O 1
ATOM 3344 N N . ASP A 1 424 ? 16.562 3.190 18.355 1.00 42.25 424 ASP A N 1
ATOM 3345 C CA . ASP A 1 424 ? 15.785 2.601 19.460 1.00 42.25 424 ASP A CA 1
ATOM 3346 C C . ASP A 1 424 ? 16.567 1.557 20.293 1.00 42.25 424 ASP A C 1
ATOM 3348 O O . ASP A 1 424 ? 16.183 1.232 21.417 1.00 42.25 424 ASP A O 1
ATOM 3352 N N . VAL A 1 425 ? 17.696 1.036 19.789 1.00 37.38 425 VAL A N 1
ATOM 3353 C CA . VAL A 1 425 ? 18.549 0.077 20.532 1.00 37.38 425 VAL A CA 1
ATOM 3354 C C . VAL A 1 425 ? 19.293 0.780 21.675 1.00 37.38 425 VAL A C 1
ATOM 3356 O O . VAL A 1 425 ? 19.500 0.192 22.734 1.00 37.38 425 VAL A O 1
ATOM 3359 N N . THR A 1 426 ? 19.623 2.064 21.517 1.00 30.17 426 THR A N 1
ATOM 3360 C CA . THR A 1 426 ? 20.318 2.867 22.539 1.00 30.17 426 THR A CA 1
ATOM 3361 C C . THR A 1 426 ? 19.496 3.101 23.809 1.00 30.17 426 THR A C 1
ATOM 3363 O O . THR A 1 426 ? 20.064 3.444 24.842 1.00 30.17 426 THR A O 1
ATOM 3366 N N . THR A 1 427 ? 18.176 2.905 23.764 1.00 32.62 427 THR A N 1
ATOM 3367 C CA . THR A 1 427 ? 17.276 3.128 24.909 1.00 32.62 427 THR A CA 1
ATOM 3368 C C . THR A 1 427 ? 16.914 1.832 25.642 1.00 32.62 427 THR A C 1
ATOM 3370 O O . THR A 1 427 ? 16.423 1.883 26.764 1.00 32.62 427 THR A O 1
ATOM 3373 N N . ALA A 1 428 ? 17.185 0.666 25.045 1.00 31.22 428 ALA A N 1
ATOM 3374 C CA . ALA A 1 428 ? 16.861 -0.646 25.616 1.00 31.22 428 ALA A CA 1
ATOM 3375 C C . ALA A 1 428 ? 17.983 -1.248 26.490 1.00 31.22 428 ALA A C 1
ATOM 3377 O O . ALA A 1 428 ? 17.828 -2.352 27.011 1.00 31.22 428 ALA A O 1
ATOM 3378 N N . SER A 1 429 ? 19.106 -0.544 26.661 1.00 28.98 429 SER A N 1
ATOM 3379 C CA . SER A 1 429 ? 20.201 -0.937 27.552 1.00 28.98 429 SER A CA 1
ATOM 3380 C C . SER A 1 429 ? 20.362 0.062 28.701 1.00 28.98 429 SER A C 1
ATOM 3382 O O . SER A 1 429 ? 21.255 0.911 28.662 1.00 28.98 429 SER A O 1
ATOM 3384 N N . VAL A 1 430 ? 19.496 -0.052 29.711 1.00 28.53 430 VAL A N 1
ATOM 3385 C CA . VAL A 1 430 ? 19.733 0.437 31.081 1.00 28.53 430 VAL A CA 1
ATOM 3386 C C . VAL A 1 430 ? 19.358 -0.667 32.054 1.00 28.53 430 VAL A C 1
ATOM 3388 O O . VAL A 1 430 ? 18.252 -1.228 31.889 1.00 28.53 430 VAL A O 1
#

InterPro domains:
  IPR000719 Protein kinase domain [PS50011] (64-430)
  IPR001245 Serine-threonine/tyrosine-protein kinase, catalytic domain [PF07714] (65-192)
  IPR001353 Proteasome, subunit alpha/beta [PF00227] (229-408)
  IPR011009 Protein kinase-like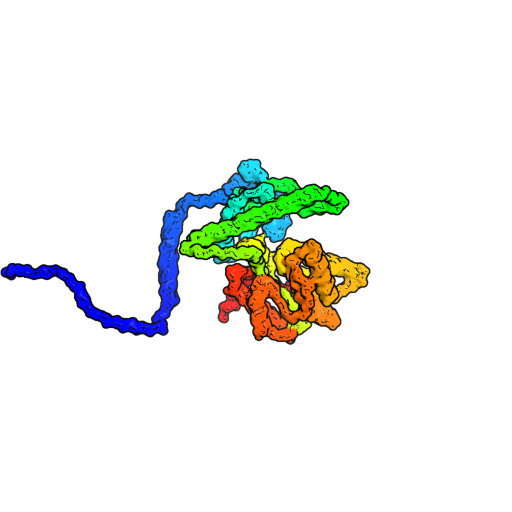 domain superfamily [SSF56112] (50-192)
  IPR016050 Proteasome beta-type subunit, conserved site [PS00854] (231-278)
  IPR023333 Proteasome B-type subunit [PS51476] (227-408)
  IPR029055 Nucleophile aminohydrolases, N-terminal [G3DSA:3.60.20.10] (227-417)
  IPR029055 Nucleophile aminohydrolases, N-terminal [SSF56235] (225-415)
  IPR035206 Proteasome subunit beta 2 [cd03758] (227-415)
  IPR051681 Serine/Threonine Kinases and Pseudokinases [PTHR44329] (53-193)

Radius of gyration: 28.7 Å; chains: 1; bounding box: 110×76×68 Å

Secondary structure (DSSP, 8-state):
---------------------GGG--HHHHHHHHHHHHHHHHHHHHHHH-S----TTB--GGGEEEEEEEEEETTEEEEEEEETTEEEEEEEE-----TTHHHHHHHHHHHHHHHHHT---TTSPPEEEEES--TT-----SSSS-PPPTT-EEEEEE--TT--HHHHHHHTSSSPPPHHHHHHHHHHHHHHHHHHHHHHHHHHHHHHHTT-----------------EEEEEEETTEEEEEEE--EEETTEEEES----EEEEETTEEEEEEE-HHHHHHHHHHHHHHHHHHHHHHSSPPPHHHHHHHHHHHHHHHTTTS---EEEEEEEEETTTEEEEEEE-TT--EEEESEEEEETTHHHHHHHHHHH--TT--HHHHHHHHHHHHHHHHHH-TT--SEEEEEEEETTEEEEEEEEETTTGGGGS--

Sequence (430 aa):
MEKRSGEEEEGGVGKKDRIFRADKIDLKSLDKQLEKHLSRVWSRNLEITHKAKEEEWEINLAKLETRNVIARGTFGTVYKGIYDGEAVAVKVLDWEDDGQESKTNRALFRQEVTVWHKLNHPNVTKFVGASMGTTNLKIPTADSENSLPQRACCVVVEYVSGGTLKQYLIRNRRKKLAFKVVIKLALDLSRGKRSCDDCMVRGKEQIGKDRSNSKTTFVSRKTDLKMECVFGLVGNGFAIVAADTSAVHSILVHKNNEDKIMLLDSHKLIAASGEPGDRVQFTEYVQKNVSLYQFRNGIPLTTAAAANFTRGELATALRKNPYSVNILMAGYDKEGGASLYYIDYIATLHKVDKGAFGYGSYFSLSTMDRHFRSDMSVEEAIELVDKCIIEIRSRLVIAPPNFVIKIVDKDGARTHAWRQSVQDVTTASV

Foldseek 3Di:
DDDDDDDDDDDDDDDDPPPDDPVPDPPVVVVVVVCVVVVVVVVVVCVVVPPDDDDPQAADLVQKAWDAFPDDDPLATWTWIDGPNAIKIKGKGADDDDPPVLVVLLVLVVLVQVLLQPQDDPLAWRWRHKHQFCCPHDDDDPDPDDDRPRGIMMTMTHDDPVDDPVVVCVVCVPPDDDPVVVVVVVVSVVRRVVSSVVSVVVSVVVVVVVPDPDDDDDPDDDDQQQQWKKKWFAADQKIKIKTFQFPDGRHDGSDRHHDQWDDLDFFKIKHKGFDPVLSVVLSVVLSVVQVVVCVVPVDHDDLVRSLLVSLVVQCVCVVPPFRGMWIWMWGQDPVPGTWIWTAHSNSDIDTDRIDMDHPLRVQLVVLCVVQPDHHDDPVSRVVSVVVSLVRQQVPDPDRRQKMWMWMGGPSGIDTDDIHGNRPVVVVVPD